Protein AF-0000000086346392 (afdb_homodimer)

Structure (mmCIF, N/CA/C/O backbone):
data_AF-0000000086346392-model_v1
#
loop_
_entity.id
_entity.type
_entity.pdbx_description
1 polymer 'Trimethyllysine dioxygenase, mitochondrial'
#
loop_
_atom_site.group_PDB
_atom_site.id
_atom_site.type_symbol
_atom_site.label_atom_id
_atom_site.label_alt_id
_atom_site.label_comp_id
_atom_site.label_asym_id
_atom_site.label_entity_id
_atom_site.label_seq_id
_atom_site.pdbx_PDB_ins_code
_atom_site.Cartn_x
_atom_site.Cartn_y
_atom_site.Cartn_z
_atom_site.occupancy
_atom_site.B_iso_or_equiv
_atom_site.auth_seq_id
_atom_site.auth_comp_id
_atom_site.auth_asym_id
_atom_site.auth_atom_id
_atom_site.pdbx_PDB_model_num
ATOM 1 N N . MET A 1 1 ? 14.047 26.781 54.469 1 20.12 1 MET A N 1
ATOM 2 C CA . MET A 1 1 ? 15.5 26.719 54.5 1 20.12 1 MET A CA 1
ATOM 3 C C . MET A 1 1 ? 16.047 26 53.281 1 20.12 1 MET A C 1
ATOM 5 O O . MET A 1 1 ? 17.25 25.734 53.188 1 20.12 1 MET A O 1
ATOM 9 N N . TRP A 1 2 ? 15.172 25.344 52.5 1 20.73 2 TRP A N 1
ATOM 10 C CA . TRP A 1 2 ? 15.172 24.297 51.469 1 20.73 2 TRP A CA 1
ATOM 11 C C . TRP A 1 2 ? 15.758 24.812 50.156 1 20.73 2 TRP A C 1
ATOM 13 O O . TRP A 1 2 ? 15.609 24.188 49.125 1 20.73 2 TRP A O 1
ATOM 23 N N . TYR A 1 3 ? 16.203 26.125 50.031 1 21.73 3 TYR A N 1
ATOM 24 C CA . TYR A 1 3 ? 16.578 27.062 49 1 21.73 3 TYR A CA 1
ATOM 25 C C . TYR A 1 3 ? 17.859 26.641 48.312 1 21.73 3 TYR A C 1
ATOM 27 O O . TYR A 1 3 ? 18.156 27.078 47.188 1 21.73 3 TYR A O 1
ATOM 35 N N . HIS A 1 4 ? 18.906 26.047 49 1 20.58 4 HIS A N 1
ATOM 36 C CA . HIS A 1 4 ? 20.344 26.266 48.844 1 20.58 4 HIS A CA 1
ATOM 37 C C . HIS A 1 4 ? 20.859 25.484 47.625 1 20.58 4 HIS A C 1
ATOM 39 O O . HIS A 1 4 ? 21.719 25.969 46.906 1 20.58 4 HIS A O 1
ATOM 45 N N . ARG A 1 5 ? 20.703 24.078 47.562 1 23.2 5 ARG A N 1
ATOM 46 C CA . ARG A 1 5 ? 21.828 23.25 47.156 1 23.2 5 ARG A CA 1
ATOM 47 C C . ARG A 1 5 ? 21.984 23.219 45.656 1 23.2 5 ARG A C 1
ATOM 49 O O . ARG A 1 5 ? 21.906 22.141 45.031 1 23.2 5 ARG A O 1
ATOM 56 N N . LEU A 1 6 ? 21.281 24.031 44.812 1 23.27 6 LEU A N 1
ATOM 57 C CA . LEU A 1 6 ? 21.094 23.906 43.375 1 23.27 6 LEU A CA 1
ATOM 58 C C . LEU A 1 6 ? 22.391 24.141 42.625 1 23.27 6 LEU A C 1
ATOM 60 O O . LEU A 1 6 ? 22.406 24.203 41.375 1 23.27 6 LEU A O 1
ATOM 64 N N . SER A 1 7 ? 23.5 24.578 43.312 1 24.45 7 SER A N 1
ATOM 65 C CA . SER A 1 7 ? 24.625 25.281 42.688 1 24.45 7 SER A CA 1
ATOM 66 C C . SER A 1 7 ? 25.438 24.344 41.812 1 24.45 7 SER A C 1
ATOM 68 O O . SER A 1 7 ? 25.906 24.75 40.75 1 24.45 7 SER A O 1
ATOM 70 N N . ASN A 1 8 ? 25.875 23.172 42.344 1 23.58 8 ASN A N 1
ATOM 71 C CA . ASN A 1 8 ? 27.203 22.641 42.031 1 23.58 8 ASN A CA 1
ATOM 72 C C . ASN A 1 8 ? 27.234 21.969 40.656 1 23.58 8 ASN A C 1
ATOM 74 O O . ASN A 1 8 ? 28.266 21.391 40.281 1 23.58 8 ASN A O 1
ATOM 78 N N . LEU A 1 9 ? 26.094 21.453 40.125 1 23.62 9 LEU A N 1
ATOM 79 C CA . LEU A 1 9 ? 26.25 20.344 39.188 1 23.62 9 LEU A CA 1
ATOM 80 C C . LEU A 1 9 ? 26.781 20.828 37.844 1 23.62 9 LEU A C 1
ATOM 82 O O . LEU A 1 9 ? 26.781 20.094 36.875 1 23.62 9 LEU A O 1
ATOM 86 N N . GLN A 1 10 ? 27.172 22.172 37.719 1 23.84 10 GLN A N 1
ATOM 87 C CA . GLN A 1 10 ? 27.516 22.797 36.438 1 23.84 10 GLN A CA 1
ATOM 88 C C . GLN A 1 10 ? 28.781 22.172 35.844 1 23.84 10 GLN A C 1
ATOM 90 O O . GLN A 1 10 ? 29.016 22.281 34.656 1 23.84 10 GLN A O 1
ATOM 95 N N . SER A 1 11 ? 29.734 21.797 36.719 1 23.11 11 SER A N 1
ATOM 96 C CA . SER A 1 11 ? 31.141 21.844 36.312 1 23.11 11 SER A CA 1
ATOM 97 C C . SER A 1 11 ? 31.453 20.797 35.25 1 23.11 11 SER A C 1
ATOM 99 O O . SER A 1 11 ? 32.188 21.078 34.281 1 23.11 11 SER A O 1
ATOM 101 N N . ARG A 1 12 ? 31.25 19.516 35.562 1 24.67 12 ARG A N 1
ATOM 102 C CA . ARG A 1 12 ? 32.188 18.531 35.031 1 24.67 12 ARG A CA 1
ATOM 103 C C . ARG A 1 12 ? 31.953 18.297 33.531 1 24.67 12 ARG A C 1
ATOM 105 O O . ARG A 1 12 ? 32.531 17.391 32.938 1 24.67 12 ARG A O 1
ATOM 112 N N . LEU A 1 13 ? 30.906 18.828 32.906 1 22.69 13 LEU A N 1
ATOM 113 C CA . LEU A 1 13 ? 30.578 18.359 31.578 1 22.69 13 LEU A CA 1
ATOM 114 C C . LEU A 1 13 ? 31.625 18.781 30.578 1 22.69 13 LEU A C 1
ATOM 116 O O . LEU A 1 13 ? 31.484 18.531 29.375 1 22.69 13 LEU A O 1
ATOM 120 N N . GLN A 1 14 ? 32.562 19.703 31.047 1 22.19 14 GLN A N 1
ATOM 121 C CA . GLN A 1 14 ? 33.375 20.344 30.016 1 22.19 14 GLN A CA 1
ATOM 122 C C . GLN A 1 14 ? 34.281 19.328 29.328 1 22.19 14 GLN A C 1
ATOM 124 O O . GLN A 1 14 ? 34.688 19.531 28.188 1 22.19 14 GLN A O 1
ATOM 129 N N . ASN A 1 15 ? 34.938 18.5 30.188 1 21.91 15 ASN A N 1
ATOM 130 C CA . ASN A 1 15 ? 36.312 18.094 29.828 1 21.91 15 ASN A CA 1
ATOM 131 C C . ASN A 1 15 ? 36.312 17.188 28.609 1 21.91 15 ASN A C 1
ATOM 133 O O . ASN A 1 15 ? 37.375 16.859 28.078 1 21.91 15 ASN A O 1
ATOM 137 N N . LEU A 1 16 ? 35.312 16.297 28.531 1 23.05 16 LEU A N 1
ATOM 138 C CA . LEU A 1 16 ? 35.719 15.086 27.828 1 23.05 16 LEU A CA 1
ATOM 139 C C . LEU A 1 16 ? 35.906 15.344 26.328 1 23.05 16 LEU A C 1
ATOM 141 O O . LEU A 1 16 ? 35.969 14.406 25.547 1 23.05 16 LEU A O 1
ATOM 145 N N . VAL A 1 17 ? 35.875 16.656 25.922 1 23.98 17 VAL A N 1
ATOM 146 C CA . VAL A 1 17 ? 35.844 16.891 24.484 1 23.98 17 VAL A CA 1
ATOM 147 C C . VAL A 1 17 ? 37.188 16.562 23.859 1 23.98 17 VAL A C 1
ATOM 149 O O . VAL A 1 17 ? 37.344 16.594 22.625 1 23.98 17 VAL A O 1
ATOM 152 N N . LYS A 1 18 ? 38.344 16.547 24.656 1 22.8 18 LYS A N 1
ATOM 153 C CA . LYS A 1 18 ? 39.531 16.891 23.906 1 22.8 18 LYS A CA 1
ATOM 154 C C . LYS A 1 18 ? 39.969 15.758 22.984 1 22.8 18 LYS A C 1
ATOM 156 O O . LYS A 1 18 ? 40.844 15.93 22.125 1 22.8 18 LYS A O 1
ATOM 161 N N . GLY A 1 19 ? 39.844 14.5 23.484 1 23.64 19 GLY A N 1
ATOM 162 C CA . GLY A 1 19 ? 40.906 13.672 22.922 1 23.64 19 GLY A CA 1
ATOM 163 C C . GLY A 1 19 ? 40.75 13.422 21.438 1 23.64 19 GLY A C 1
ATOM 164 O O . GLY A 1 19 ? 39.625 13.258 20.938 1 23.64 19 GLY A O 1
ATOM 165 N N . GLY A 1 20 ? 41.625 13.977 20.609 1 22.89 20 GLY A N 1
ATOM 166 C CA . GLY A 1 20 ? 41.844 14.047 19.188 1 22.89 20 GLY A CA 1
ATOM 167 C C . GLY A 1 20 ? 41.906 12.688 18.516 1 22.89 20 GLY A C 1
ATOM 168 O O . GLY A 1 20 ? 42.875 11.938 18.703 1 22.89 20 GLY A O 1
ATOM 169 N N . VAL A 1 21 ? 40.906 11.805 18.781 1 22.77 21 VAL A N 1
ATOM 170 C CA . VAL A 1 21 ? 41.156 10.477 18.25 1 22.77 21 VAL A CA 1
ATOM 171 C C . VAL A 1 21 ? 41.469 10.562 16.766 1 22.77 21 VAL A C 1
ATOM 173 O O . VAL A 1 21 ? 40.75 11.203 15.992 1 22.77 21 VAL A O 1
ATOM 176 N N . LYS A 1 22 ? 42.812 10.422 16.469 1 23.98 22 LYS A N 1
ATOM 177 C CA . LYS A 1 22 ? 43.406 10.258 15.148 1 23.98 22 LYS A CA 1
ATOM 178 C C . LYS A 1 22 ? 42.594 9.32 14.281 1 23.98 22 LYS A C 1
ATOM 180 O O . LYS A 1 22 ? 42.406 8.148 14.633 1 23.98 22 LYS A O 1
ATOM 185 N N . CYS A 1 23 ? 41.406 9.781 13.758 1 22.2 23 CYS A N 1
ATOM 186 C CA . CYS A 1 23 ? 40.594 8.992 12.82 1 22.2 23 CYS A CA 1
ATOM 187 C C . CYS A 1 23 ? 41.469 8.414 11.719 1 22.2 23 CYS A C 1
ATOM 189 O O . CYS A 1 23 ? 42.031 9.156 10.914 1 22.2 23 CYS A O 1
ATOM 191 N N . GLN A 1 24 ? 42.438 7.508 12.148 1 22.73 24 GLN A N 1
ATOM 192 C CA . GLN A 1 24 ? 43.156 6.852 11.07 1 22.73 24 GLN A CA 1
ATOM 193 C C . GLN A 1 24 ? 42.25 6.559 9.883 1 22.73 24 GLN A C 1
ATOM 195 O O . GLN A 1 24 ? 41.125 6.055 10.062 1 22.73 24 GLN A O 1
ATOM 200 N N . VAL A 1 25 ? 42.406 7.344 8.898 1 23.69 25 VAL A N 1
ATOM 201 C CA . VAL A 1 25 ? 41.812 7.289 7.566 1 23.69 25 VAL A CA 1
ATOM 202 C C . VAL A 1 25 ? 41.875 5.859 7.031 1 23.69 25 VAL A C 1
ATOM 204 O O . VAL A 1 25 ? 42.969 5.316 6.816 1 23.69 25 VAL A O 1
ATOM 207 N N . LEU A 1 26 ? 41.094 4.93 7.668 1 23.97 26 LEU A N 1
ATOM 208 C CA . LEU A 1 26 ? 41.125 3.584 7.105 1 23.97 26 LEU A CA 1
ATOM 209 C C . LEU A 1 26 ? 41.094 3.633 5.582 1 23.97 26 LEU A C 1
ATOM 211 O O . LEU A 1 26 ? 40.344 4.426 5 1 23.97 26 LEU A O 1
ATOM 215 N N . GLN A 1 27 ? 42.281 3.408 5.023 1 25.14 27 GLN A N 1
ATOM 216 C CA . GLN A 1 27 ? 42.562 3.258 3.602 1 25.14 27 GLN A CA 1
ATOM 217 C C . GLN A 1 27 ? 41.406 2.57 2.871 1 25.14 27 GLN A C 1
ATOM 219 O O . GLN A 1 27 ? 40.906 1.536 3.32 1 25.14 27 GLN A O 1
ATOM 224 N N . GLN A 1 28 ? 40.625 3.408 2.311 1 25.64 28 GLN A N 1
ATOM 225 C CA . GLN A 1 28 ? 39.469 2.994 1.52 1 25.64 28 GLN A CA 1
ATOM 226 C C . GLN A 1 28 ? 39.844 1.92 0.505 1 25.64 28 GLN A C 1
ATOM 228 O O . GLN A 1 28 ? 40.719 2.145 -0.345 1 25.64 28 GLN A O 1
ATOM 233 N N . PRO A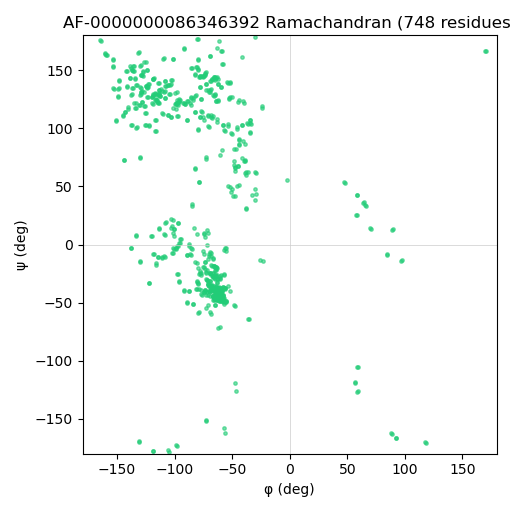 1 29 ? 39.906 0.648 0.929 1 27.56 29 PRO A N 1
ATOM 234 C CA . PRO A 1 29 ? 40.312 -0.323 -0.088 1 27.56 29 PRO A CA 1
ATOM 235 C C . PRO A 1 29 ? 39.625 -0.114 -1.424 1 27.56 29 PRO A C 1
ATOM 237 O O . PRO A 1 29 ? 38.531 0.47 -1.466 1 27.56 29 PRO A O 1
ATOM 240 N N . ASN A 1 30 ? 40.375 0.045 -2.467 1 27.58 30 ASN A N 1
ATOM 241 C CA . ASN A 1 30 ? 40 0.173 -3.875 1 27.58 30 ASN A CA 1
ATOM 242 C C . ASN A 1 30 ? 38.875 -0.786 -4.254 1 27.58 30 ASN A C 1
ATOM 244 O O . ASN A 1 30 ? 39 -2 -4.102 1 27.58 30 ASN A O 1
ATOM 248 N N . PHE A 1 31 ? 37.719 -0.287 -4.078 1 25.08 31 PHE A N 1
ATOM 249 C CA . PHE A 1 31 ? 36.469 -0.987 -4.277 1 25.08 31 PHE A CA 1
ATOM 250 C C . PHE A 1 31 ? 36.375 -1.552 -5.691 1 25.08 31 PHE A C 1
ATOM 252 O O . PHE A 1 31 ? 35.312 -1.982 -6.129 1 25.08 31 PHE A O 1
ATOM 259 N N . LYS A 1 32 ? 37.5 -1.226 -6.551 1 29.73 32 LYS A N 1
ATOM 260 C CA . LYS A 1 32 ? 37.281 -1.738 -7.898 1 29.73 32 LYS A CA 1
ATOM 261 C C . LYS A 1 32 ? 36.812 -3.193 -7.863 1 29.73 32 LYS A C 1
ATOM 263 O O . LYS A 1 32 ? 36.031 -3.629 -8.719 1 29.73 32 LYS A O 1
ATOM 268 N N . ASN A 1 33 ? 37.719 -3.85 -7.121 1 28.33 33 ASN A N 1
ATOM 269 C CA . ASN A 1 33 ? 37.625 -5.289 -7.352 1 28.33 33 ASN A CA 1
ATOM 270 C C . ASN A 1 33 ? 36.344 -5.867 -6.789 1 28.33 33 ASN A C 1
ATOM 272 O O . ASN A 1 33 ? 36.219 -7.074 -6.562 1 28.33 33 ASN A O 1
ATOM 276 N N . LEU A 1 34 ? 35.688 -4.914 -6.094 1 24.75 34 LEU A N 1
ATOM 277 C CA . LEU A 1 34 ? 34.844 -5.777 -5.293 1 24.75 34 LEU A CA 1
ATOM 278 C C . LEU A 1 34 ? 33.906 -6.586 -6.184 1 24.75 34 LEU A C 1
ATOM 280 O O . LEU A 1 34 ? 33.719 -7.789 -5.973 1 24.75 34 LEU A O 1
ATOM 284 N N . PHE A 1 35 ? 32.906 -5.781 -6.727 1 25.14 35 PHE A N 1
ATOM 285 C CA . PHE A 1 35 ? 31.828 -6.688 -7.055 1 25.14 35 PHE A CA 1
ATOM 286 C C . PHE A 1 35 ? 32.031 -7.309 -8.43 1 25.14 35 PHE A C 1
ATOM 288 O O . PHE A 1 35 ? 31.625 -6.738 -9.445 1 25.14 35 PHE A O 1
ATOM 295 N N . PRO A 1 36 ? 33.281 -7.574 -8.797 1 29.34 36 PRO A N 1
ATOM 296 C CA . PRO A 1 36 ? 33.062 -8.258 -10.078 1 29.34 36 PRO A CA 1
ATOM 297 C C . PRO A 1 36 ? 31.984 -9.352 -9.984 1 29.34 36 PRO A C 1
ATOM 299 O O . PRO A 1 36 ? 32.156 -10.312 -9.234 1 29.34 36 PRO A O 1
ATOM 302 N N . ILE A 1 37 ? 30.812 -9 -9.766 1 28.94 37 ILE A N 1
ATOM 303 C CA . ILE A 1 37 ? 29.984 -10.188 -9.945 1 28.94 37 ILE A CA 1
ATOM 304 C C . ILE A 1 37 ? 30.297 -10.836 -11.289 1 28.94 37 ILE A C 1
ATOM 306 O O . ILE A 1 37 ? 29.906 -10.305 -12.344 1 28.94 37 ILE A O 1
ATOM 310 N N . GLU A 1 38 ? 31.578 -10.969 -11.609 1 29.05 38 GLU A N 1
ATOM 311 C CA . GLU A 1 38 ? 31.672 -11.977 -12.664 1 29.05 38 GLU A CA 1
ATOM 312 C C . GLU A 1 38 ? 30.688 -13.125 -12.414 1 29.05 38 GLU A C 1
ATOM 314 O O . GLU A 1 38 ? 30.812 -13.836 -11.414 1 29.05 38 GLU A O 1
ATOM 319 N N . ILE A 1 39 ? 29.516 -12.781 -12.625 1 28.3 39 ILE A N 1
ATOM 320 C CA . ILE A 1 39 ? 28.734 -13.992 -12.82 1 28.3 39 ILE A CA 1
ATOM 321 C C . ILE A 1 39 ? 29.469 -14.938 -13.758 1 28.3 39 ILE A C 1
ATOM 323 O O . ILE A 1 39 ? 29.562 -14.68 -14.961 1 28.3 39 ILE A O 1
ATOM 327 N N . HIS A 1 40 ? 30.734 -15.172 -13.445 1 28.61 40 HIS A N 1
ATOM 328 C CA . HIS A 1 40 ? 31.234 -16.328 -14.188 1 28.61 40 HIS A CA 1
ATOM 329 C C . HIS A 1 40 ? 30.219 -17.469 -14.195 1 28.61 40 HIS A C 1
ATOM 331 O O . HIS A 1 40 ? 29.828 -17.953 -13.141 1 28.61 40 HIS A O 1
ATOM 337 N N . TRP A 1 41 ? 29.375 -17.359 -15.156 1 29.73 41 TRP A N 1
ATOM 338 C CA . TRP A 1 41 ? 28.781 -18.656 -15.508 1 29.73 41 TRP A CA 1
ATOM 339 C C . TRP A 1 41 ? 29.875 -19.703 -15.688 1 29.73 41 TRP A C 1
ATOM 341 O O . TRP A 1 41 ? 30.578 -19.719 -16.703 1 29.73 41 TRP A O 1
ATOM 351 N N . HIS A 1 42 ? 30.891 -19.719 -14.805 1 31.02 42 HIS A N 1
ATOM 352 C CA . HIS A 1 42 ? 31.656 -20.938 -15.023 1 31.02 42 HIS A CA 1
ATOM 353 C C . HIS A 1 42 ? 30.75 -22.141 -15.219 1 31.02 42 HIS A C 1
ATOM 355 O O . HIS A 1 42 ? 29.891 -22.406 -14.375 1 31.02 42 HIS A O 1
ATOM 361 N N . HIS A 1 43 ? 30.422 -22.359 -16.438 1 31.5 43 HIS A N 1
ATOM 362 C CA . HIS A 1 43 ? 30.109 -23.75 -16.766 1 31.5 43 HIS A CA 1
ATOM 363 C C . HIS A 1 43 ? 31.031 -24.719 -16.031 1 31.5 43 HIS A C 1
ATOM 365 O O . HIS A 1 43 ? 32.094 -25.062 -16.531 1 31.5 43 HIS A O 1
ATOM 371 N N . THR A 1 44 ? 31.531 -24.375 -14.797 1 35.31 44 THR A N 1
ATOM 372 C CA . THR A 1 44 ? 32.25 -25.516 -14.242 1 35.31 44 THR A CA 1
ATOM 373 C C . THR A 1 44 ? 31.547 -26.828 -14.523 1 35.31 44 THR A C 1
ATOM 375 O O . THR A 1 44 ? 30.312 -26.875 -14.516 1 35.31 44 THR A O 1
ATOM 378 N N . ALA A 1 45 ? 32.25 -27.719 -15.188 1 38.03 45 ALA A N 1
ATOM 379 C CA . ALA A 1 45 ? 31.922 -29.141 -15.234 1 38.03 45 ALA A CA 1
ATOM 380 C C . ALA A 1 45 ? 31.094 -29.547 -14.023 1 38.03 45 ALA A C 1
ATOM 382 O O . ALA A 1 45 ? 31.328 -29.078 -12.906 1 38.03 45 ALA A O 1
ATOM 383 N N . SER A 1 46 ? 29.891 -30 -14.211 1 41.59 46 SER A N 1
ATOM 384 C CA . SER A 1 46 ? 28.922 -30.609 -13.305 1 41.59 46 SER A CA 1
ATOM 385 C C . SER A 1 46 ? 29.625 -31.375 -12.188 1 41.59 46 SER A C 1
ATOM 387 O O . SER A 1 46 ? 30.156 -32.469 -12.406 1 41.59 46 SER A O 1
ATOM 389 N N . LYS A 1 47 ? 30.594 -30.766 -11.578 1 43.66 47 LYS A N 1
ATOM 390 C CA . LYS A 1 47 ? 30.953 -31.516 -10.375 1 43.66 47 LYS A CA 1
ATOM 391 C C . LYS A 1 47 ? 29.719 -32.156 -9.75 1 43.66 47 LYS A C 1
ATOM 393 O O . LYS A 1 47 ? 28.656 -31.547 -9.688 1 43.66 47 LYS A O 1
ATOM 398 N N . SER A 1 48 ? 29.578 -33.344 -9.898 1 50.28 48 SER A N 1
ATOM 399 C CA . SER A 1 48 ? 28.578 -34.188 -9.242 1 50.28 48 SER A CA 1
ATOM 400 C C . SER A 1 48 ? 28.203 -33.625 -7.875 1 50.28 48 SER A C 1
ATOM 402 O O . SER A 1 48 ? 29.016 -33.656 -6.945 1 50.28 48 SER A O 1
ATOM 404 N N . LEU A 1 49 ? 27.641 -32.375 -7.906 1 61.72 49 LEU A N 1
ATOM 405 C CA . LEU A 1 49 ? 27.172 -31.953 -6.586 1 61.72 49 LEU A CA 1
ATOM 406 C C . LEU A 1 49 ? 26.641 -33.156 -5.793 1 61.72 49 LEU A C 1
ATOM 408 O O . LEU A 1 49 ? 25.859 -33.938 -6.309 1 61.72 49 LEU A O 1
ATOM 412 N N . ASN A 1 50 ? 27.375 -33.594 -4.805 1 79.56 50 ASN A N 1
ATOM 413 C CA . ASN A 1 50 ? 26.969 -34.656 -3.869 1 79.56 50 ASN A CA 1
ATOM 414 C C . ASN A 1 50 ? 25.547 -34.438 -3.377 1 79.56 50 ASN A C 1
ATOM 416 O O . ASN A 1 50 ? 25.188 -33.312 -2.973 1 79.56 50 ASN A O 1
ATOM 420 N N . CYS A 1 51 ? 24.656 -35.156 -3.98 1 88.81 51 CYS A N 1
ATOM 421 C CA . CYS A 1 51 ? 23.25 -35.156 -3.582 1 88.81 51 CYS A CA 1
ATOM 422 C C . CYS A 1 51 ? 22.906 -36.344 -2.699 1 88.81 51 CYS A C 1
ATOM 424 O O . CYS A 1 51 ? 23.266 -37.469 -3.023 1 88.81 51 CYS A O 1
ATOM 426 N N . ALA A 1 52 ? 22.516 -36.031 -1.476 1 93.5 52 ALA A N 1
ATOM 427 C CA . ALA A 1 52 ? 22 -37.031 -0.576 1 93.5 52 ALA A CA 1
ATOM 428 C C . ALA A 1 52 ? 20.594 -36.688 -0.088 1 93.5 52 ALA A C 1
ATOM 430 O O . ALA A 1 52 ? 20.266 -35.5 0.044 1 93.5 52 ALA A O 1
ATOM 431 N N . TRP A 1 53 ? 19.75 -37.688 -0.042 1 95.25 53 TRP A N 1
ATOM 432 C CA . TRP A 1 53 ? 18.406 -37.406 0.448 1 95.25 53 TRP A CA 1
ATOM 433 C C . TRP A 1 53 ? 17.906 -38.5 1.377 1 95.25 53 TRP A C 1
ATOM 435 O O . TRP A 1 53 ? 18.438 -39.625 1.363 1 95.25 53 TRP A O 1
ATOM 445 N N . GLN A 1 54 ? 17.016 -38.125 2.299 1 95.31 54 GLN A N 1
ATOM 446 C CA . GLN A 1 54 ? 16.422 -39.062 3.258 1 95.31 54 GLN A CA 1
ATOM 447 C C . GLN A 1 54 ? 14.922 -38.812 3.404 1 95.31 54 GLN A C 1
ATOM 449 O O . GLN A 1 54 ? 14.492 -37.656 3.459 1 95.31 54 GLN A O 1
ATOM 454 N N . GLN A 1 55 ? 14.188 -39.906 3.264 1 95.62 55 GLN A N 1
ATOM 455 C CA . GLN A 1 55 ? 12.758 -39.844 3.572 1 95.62 55 GLN A CA 1
ATOM 456 C C . GLN A 1 55 ? 12.508 -40 5.066 1 95.62 55 GLN A C 1
ATOM 458 O O . GLN A 1 55 ? 12.789 -41.062 5.633 1 95.62 55 GLN A O 1
ATOM 463 N N . LEU A 1 56 ? 12.047 -39.031 5.645 1 93.56 56 LEU A N 1
ATOM 464 C CA . LEU A 1 56 ? 11.727 -39.094 7.066 1 93.56 56 LEU A CA 1
ATOM 465 C C . LEU A 1 56 ? 10.219 -39.188 7.277 1 93.56 56 LEU A C 1
ATOM 467 O O . LEU A 1 56 ? 9.453 -39.25 6.312 1 93.56 56 LEU A O 1
ATOM 471 N N . GLU A 1 57 ? 9.805 -39.219 8.5 1 90 57 GLU A N 1
ATOM 472 C CA . GLU A 1 57 ? 8.398 -39.469 8.82 1 90 57 GLU A CA 1
ATOM 473 C C . GLU A 1 57 ? 7.523 -38.281 8.375 1 90 57 GLU A C 1
ATOM 475 O O . GLU A 1 57 ? 6.465 -38.5 7.77 1 90 57 GLU A O 1
ATOM 480 N N . ASP A 1 58 ? 8.023 -37.125 8.578 1 86.38 58 ASP A N 1
ATOM 481 C CA . ASP A 1 58 ? 7.129 -35.969 8.375 1 86.38 58 ASP A CA 1
ATOM 482 C C . ASP A 1 58 ? 7.637 -35.062 7.262 1 86.38 58 ASP A C 1
ATOM 484 O O . ASP A 1 58 ? 6.949 -34.125 6.859 1 86.38 58 ASP A O 1
ATOM 488 N N . HIS A 1 59 ? 8.867 -35.375 6.793 1 92.12 59 HIS A N 1
ATOM 489 C CA . HIS A 1 59 ? 9.406 -34.5 5.77 1 92.12 59 HIS A CA 1
ATOM 490 C C . HIS A 1 59 ? 10.508 -35.188 4.969 1 92.12 59 HIS A C 1
ATOM 492 O O . HIS A 1 59 ? 10.93 -36.281 5.316 1 92.12 59 HIS A O 1
ATOM 498 N N . PHE A 1 60 ? 10.781 -34.594 3.814 1 94.69 60 PHE A N 1
ATOM 499 C CA . PHE A 1 60 ? 11.867 -35 2.932 1 94.69 60 PHE A CA 1
ATOM 500 C C . PHE A 1 60 ? 13.102 -34.156 3.135 1 94.69 60 PHE A C 1
ATOM 502 O O . PHE A 1 60 ? 13.008 -32.906 3.135 1 94.69 60 PHE A O 1
ATOM 509 N N . GLU A 1 61 ? 14.219 -34.781 3.447 1 95.06 61 GLU A N 1
ATOM 510 C CA . GLU A 1 61 ? 15.461 -34.031 3.607 1 95.06 61 GLU A CA 1
ATOM 511 C C . GLU A 1 61 ? 16.375 -34.219 2.4 1 95.06 61 GLU A C 1
ATOM 513 O O . GLU A 1 61 ? 16.609 -35.344 1.961 1 95.06 61 GLU A O 1
ATOM 518 N N . LEU A 1 62 ? 16.859 -33.156 1.842 1 94.81 62 LEU A N 1
ATOM 519 C CA . LEU A 1 62 ? 17.719 -33.156 0.666 1 94.81 62 LEU A CA 1
ATOM 520 C C . LEU A 1 62 ? 19 -32.375 0.933 1 94.81 62 LEU A C 1
ATOM 522 O O . LEU A 1 62 ? 18.953 -31.219 1.379 1 94.81 62 LEU A O 1
ATOM 526 N N . GLN A 1 63 ? 20.016 -33 0.835 1 93.31 63 GLN A N 1
ATOM 527 C CA . GLN A 1 63 ? 21.312 -32.312 0.826 1 93.31 63 GLN A CA 1
ATOM 528 C C . GLN A 1 63 ? 21.828 -32.156 -0.598 1 93.31 63 GLN A C 1
ATOM 530 O O . GLN A 1 63 ? 21.953 -33.125 -1.344 1 93.31 63 GLN A O 1
ATOM 535 N N . TYR A 1 64 ? 22.031 -31.078 -0.976 1 89.81 64 TYR A N 1
ATOM 536 C CA . TYR A 1 64 ? 22.578 -30.75 -2.287 1 89.81 64 TYR A CA 1
ATOM 537 C C . TYR A 1 64 ? 23.672 -29.703 -2.164 1 89.81 64 TYR A C 1
ATOM 539 O O . TYR A 1 64 ? 23.438 -28.578 -1.724 1 89.81 64 TYR A O 1
ATOM 547 N N . GLY A 1 65 ? 24.797 -30.094 -2.539 1 84 65 GLY A N 1
ATOM 548 C CA . GLY A 1 65 ? 25.938 -29.25 -2.203 1 84 65 GLY A CA 1
ATOM 549 C C . GLY A 1 65 ? 26.109 -29.047 -0.71 1 84 65 GLY A C 1
ATOM 550 O O . GLY A 1 65 ? 26.188 -30.016 0.048 1 84 65 GLY A O 1
ATOM 551 N N . ASN A 1 66 ? 26.172 -27.797 -0.331 1 82.5 66 ASN A N 1
ATOM 552 C CA . ASN A 1 66 ? 26.406 -27.469 1.076 1 82.5 66 ASN A CA 1
ATOM 553 C C . ASN A 1 66 ? 25.094 -27.094 1.772 1 82.5 66 ASN A C 1
ATOM 555 O O . ASN A 1 66 ? 25.109 -26.609 2.906 1 82.5 66 ASN A O 1
ATOM 559 N N . THR A 1 67 ? 24.047 -27.391 1.09 1 85 67 THR A N 1
ATOM 560 C CA . THR A 1 67 ? 22.766 -26.953 1.646 1 85 67 THR A CA 1
ATOM 561 C C . THR A 1 67 ? 21.906 -28.156 2.02 1 85 67 THR A C 1
ATOM 563 O O . THR A 1 67 ? 21.734 -29.078 1.217 1 85 67 THR A O 1
ATOM 566 N N . VAL A 1 68 ? 21.547 -28.188 3.23 1 90 68 VAL A N 1
ATOM 567 C CA . VAL A 1 68 ? 20.578 -29.188 3.678 1 90 68 VAL A CA 1
ATOM 568 C C . VAL A 1 68 ? 19.188 -28.547 3.73 1 90 68 VAL A C 1
ATOM 570 O O . VAL A 1 68 ? 18.984 -27.531 4.391 1 90 68 VAL A O 1
ATOM 573 N N . MET A 1 69 ? 18.344 -29.219 2.939 1 91 69 MET A N 1
ATOM 574 C CA . MET A 1 69 ? 17 -28.656 2.795 1 91 69 MET A CA 1
ATOM 575 C C . MET A 1 69 ? 15.953 -29.625 3.316 1 91 69 MET A C 1
ATOM 577 O O . MET A 1 69 ? 16.109 -30.844 3.189 1 91 69 MET A O 1
ATOM 581 N N . ARG A 1 70 ? 14.977 -29.016 3.914 1 90.75 70 ARG A N 1
ATOM 582 C CA . ARG A 1 70 ? 13.836 -29.781 4.402 1 90.75 70 ARG A CA 1
ATOM 583 C C . ARG A 1 70 ? 12.57 -29.406 3.648 1 90.75 70 ARG A C 1
ATOM 585 O O . ARG A 1 70 ? 12.242 -28.219 3.512 1 90.75 70 ARG A O 1
ATOM 592 N N . PHE A 1 71 ? 11.875 -30.484 3.145 1 91.38 71 PHE A N 1
ATOM 593 C CA . PHE A 1 71 ? 10.633 -30.25 2.416 1 91.38 71 PHE A CA 1
ATOM 594 C C . PHE A 1 71 ? 9.477 -31.016 3.051 1 91.38 71 PHE A C 1
ATOM 596 O O . PHE A 1 71 ? 9.562 -32.25 3.225 1 91.38 71 PHE A O 1
ATOM 603 N N . ASP A 1 72 ? 8.422 -30.266 3.342 1 88.94 72 ASP A N 1
ATOM 604 C CA . ASP A 1 72 ? 7.188 -30.938 3.744 1 88.94 72 ASP A CA 1
ATOM 605 C C . ASP A 1 72 ? 6.586 -31.734 2.58 1 88.94 72 ASP A C 1
ATOM 607 O O . ASP A 1 72 ? 6.574 -31.25 1.443 1 88.94 72 ASP A O 1
ATOM 611 N N . TYR A 1 73 ? 6.039 -32.906 2.947 1 91.75 73 TYR A N 1
ATOM 612 C CA . TYR A 1 73 ? 5.449 -33.719 1.89 1 91.75 73 TYR A CA 1
ATOM 613 C C . TYR A 1 73 ? 4.258 -33 1.257 1 91.75 73 TYR A C 1
ATOM 615 O O . TYR A 1 73 ? 4.055 -33.094 0.043 1 91.75 73 TYR A O 1
ATOM 623 N N . VAL A 1 74 ? 3.486 -32.25 2.078 1 86.69 74 VAL A N 1
ATOM 624 C CA . VAL A 1 74 ? 2.338 -31.516 1.569 1 86.69 74 VAL A CA 1
ATOM 625 C C . VAL A 1 74 ? 2.805 -30.469 0.571 1 86.69 74 VAL A C 1
ATOM 627 O O . VAL A 1 74 ? 2.18 -30.266 -0.474 1 86.69 74 VAL A O 1
ATOM 630 N N . TRP A 1 75 ? 3.91 -29.859 0.894 1 87.62 75 TRP A N 1
ATOM 631 C CA . TRP A 1 75 ? 4.461 -28.844 0.003 1 87.62 75 TRP A CA 1
ATOM 632 C C . TRP A 1 75 ? 4.887 -29.453 -1.327 1 87.62 75 TRP A C 1
ATOM 634 O O . TRP A 1 75 ? 4.598 -28.906 -2.393 1 87.62 75 TRP A O 1
ATOM 644 N N . LEU A 1 76 ? 5.52 -30.578 -1.218 1 92.56 76 LEU A N 1
ATOM 645 C CA . LEU A 1 76 ? 5.992 -31.25 -2.42 1 92.56 76 LEU A CA 1
ATOM 646 C C . LEU A 1 76 ? 4.82 -31.656 -3.309 1 92.56 76 LEU A C 1
ATOM 648 O O . LEU A 1 76 ? 4.895 -31.547 -4.535 1 92.56 76 LEU A O 1
ATOM 652 N N . ARG A 1 77 ? 3.773 -32.094 -2.66 1 92 77 ARG A N 1
ATOM 653 C CA . ARG A 1 77 ? 2.6 -32.469 -3.43 1 92 77 ARG A CA 1
ATOM 654 C C . ARG A 1 77 ? 1.892 -31.266 -4.02 1 92 77 ARG A C 1
ATOM 656 O O . ARG A 1 77 ? 1.51 -31.281 -5.191 1 92 77 ARG A O 1
ATOM 663 N N . ASP A 1 78 ? 1.764 -30.297 -3.26 1 86.56 78 ASP A N 1
ATOM 664 C CA . ASP A 1 78 ? 1.018 -29.094 -3.631 1 86.56 78 ASP A CA 1
ATOM 665 C C . ASP A 1 78 ? 1.722 -28.344 -4.754 1 86.56 78 ASP A C 1
ATOM 667 O O . ASP A 1 78 ? 1.071 -27.672 -5.57 1 86.56 78 ASP A O 1
ATOM 671 N N . HIS A 1 79 ? 3.047 -28.469 -4.848 1 89.19 79 HIS A N 1
ATOM 672 C CA . HIS A 1 79 ? 3.805 -27.688 -5.82 1 89.19 79 HIS A CA 1
ATOM 673 C C . HIS A 1 79 ? 4.191 -28.547 -7.027 1 89.19 79 HIS A C 1
ATOM 675 O O . HIS A 1 79 ? 5.094 -28.172 -7.785 1 89.19 79 HIS A O 1
ATOM 681 N N . CYS A 1 80 ? 3.498 -29.672 -7.105 1 93.19 80 CYS A N 1
ATOM 682 C CA . CYS A 1 80 ? 3.721 -30.516 -8.273 1 93.19 80 CYS A CA 1
ATOM 683 C C . CYS A 1 80 ? 3.525 -29.734 -9.562 1 93.19 80 CYS A C 1
ATOM 685 O O . CYS A 1 80 ? 2.576 -28.969 -9.688 1 93.19 80 CYS A O 1
ATOM 687 N N . ARG A 1 81 ? 4.359 -29.969 -10.523 1 91.75 81 ARG A N 1
ATOM 688 C CA . ARG A 1 81 ? 4.316 -29.219 -11.781 1 91.75 81 ARG A CA 1
ATOM 689 C C . ARG A 1 81 ? 3.92 -30.125 -12.945 1 91.75 81 ARG A C 1
ATOM 691 O O . ARG A 1 81 ? 4.176 -29.797 -14.102 1 91.75 81 ARG A O 1
ATOM 698 N N . SER A 1 82 ? 3.424 -31.297 -12.602 1 93.88 82 SER A N 1
ATOM 699 C CA . SER A 1 82 ? 2.902 -32.156 -13.664 1 93.88 82 SER A CA 1
ATOM 700 C C . SER A 1 82 ? 1.771 -31.453 -14.422 1 93.88 82 SER A C 1
ATOM 702 O O . SER A 1 82 ? 1.226 -30.453 -13.953 1 93.88 82 SER A O 1
ATOM 704 N N . ALA A 1 83 ? 1.359 -31.938 -15.57 1 92.19 83 ALA A N 1
ATOM 705 C CA . ALA A 1 83 ? 0.361 -31.328 -16.453 1 92.19 83 ALA A CA 1
ATOM 706 C C . ALA A 1 83 ? -0.995 -31.25 -15.75 1 92.19 83 ALA A C 1
ATOM 708 O O . ALA A 1 83 ? -1.772 -30.328 -16.016 1 92.19 83 ALA A O 1
ATOM 709 N N . SER A 1 84 ? -1.253 -32.156 -14.867 1 91.81 84 SER A N 1
ATOM 710 C CA . SER A 1 84 ? -2.537 -32.156 -14.172 1 91.81 84 SER A CA 1
ATOM 711 C C . SER A 1 84 ? -2.543 -31.188 -13.008 1 91.81 84 SER A C 1
ATOM 713 O O . SER A 1 84 ? -3.607 -30.812 -12.5 1 91.81 84 SER A O 1
ATOM 715 N N . CYS A 1 85 ? -1.339 -30.75 -12.625 1 92.06 85 CYS A N 1
ATOM 716 C CA . CYS A 1 85 ? -1.249 -29.938 -11.414 1 92.06 85 CYS A CA 1
ATOM 717 C C . CYS A 1 85 ? -0.795 -28.516 -11.742 1 92.06 85 CYS A C 1
ATOM 719 O O . CYS A 1 85 ? -0.885 -27.625 -10.898 1 92.06 85 CYS A O 1
ATOM 721 N N . TYR A 1 86 ? -0.386 -28.344 -12.883 1 89.69 86 TYR A N 1
ATOM 722 C CA . TYR A 1 86 ? 0.189 -27.047 -13.266 1 89.69 86 TYR A CA 1
ATOM 723 C C . TYR A 1 86 ? -0.07 -26.75 -14.734 1 89.69 86 TYR A C 1
ATOM 725 O O . TYR A 1 86 ? 0.19 -27.594 -15.602 1 89.69 86 TYR A O 1
ATOM 733 N N . ASN A 1 87 ? -0.638 -25.562 -14.992 1 87.06 87 ASN A N 1
ATOM 734 C CA . ASN A 1 87 ? -0.835 -25.109 -16.359 1 87.06 87 ASN A CA 1
ATOM 735 C C . ASN A 1 87 ? 0.376 -24.344 -16.875 1 87.06 87 ASN A C 1
ATOM 737 O O . ASN A 1 87 ? 0.584 -23.188 -16.5 1 87.06 87 ASN A O 1
ATOM 741 N N . SER A 1 88 ? 1.115 -24.891 -17.719 1 86 88 SER A N 1
ATOM 742 C CA . SER A 1 88 ? 2.355 -24.281 -18.188 1 86 88 SER A CA 1
ATOM 743 C C . SER A 1 88 ? 2.076 -23.141 -19.156 1 86 88 SER A C 1
ATOM 745 O O . SER A 1 88 ? 2.945 -22.297 -19.391 1 86 88 SER A O 1
ATOM 747 N N . LYS A 1 89 ? 0.914 -23.125 -19.703 1 83.81 89 LYS A N 1
ATOM 748 C CA . LYS A 1 89 ? 0.562 -22.031 -20.625 1 83.81 89 LYS A CA 1
ATOM 749 C C . LYS A 1 89 ? 0.297 -20.734 -19.859 1 83.81 89 LYS A C 1
ATOM 751 O O . LYS A 1 89 ? 0.721 -19.672 -20.297 1 83.81 89 LYS A O 1
ATOM 756 N N . THR A 1 90 ? -0.368 -20.859 -18.75 1 84.38 90 THR A N 1
ATOM 757 C CA . THR A 1 90 ? -0.708 -19.672 -17.969 1 84.38 90 THR A CA 1
ATOM 758 C C . THR A 1 90 ? 0.231 -19.531 -16.781 1 84.38 90 THR A C 1
ATOM 760 O O . THR A 1 90 ? 0.206 -18.516 -16.078 1 84.38 90 THR A O 1
ATOM 763 N N . HIS A 1 91 ? 1.057 -20.547 -16.578 1 87.75 91 HIS A N 1
ATOM 764 C CA . HIS A 1 91 ? 1.989 -20.594 -15.461 1 87.75 91 HIS A CA 1
ATOM 765 C C . HIS A 1 91 ? 1.254 -20.5 -14.125 1 87.75 91 HIS A C 1
ATOM 767 O O . HIS A 1 91 ? 1.652 -19.734 -13.242 1 87.75 91 HIS A O 1
ATOM 773 N N . GLN A 1 92 ? 0.188 -21.203 -14.055 1 87.62 92 GLN A N 1
ATOM 774 C CA . GLN A 1 92 ? -0.638 -21.188 -12.852 1 87.62 92 GLN A CA 1
ATOM 775 C C . GLN A 1 92 ? -0.896 -22.609 -12.352 1 87.62 92 GLN A C 1
ATOM 777 O O . GLN A 1 92 ? -1.039 -23.531 -13.156 1 87.62 92 GLN A O 1
ATOM 782 N N . ARG A 1 93 ? -1.033 -22.734 -11.07 1 85.81 93 ARG A N 1
ATOM 783 C CA . ARG A 1 93 ? -1.316 -24.031 -10.453 1 85.81 93 ARG A CA 1
ATOM 784 C C . ARG A 1 93 ? -2.766 -24.438 -10.688 1 85.81 93 ARG A C 1
ATOM 786 O O . ARG A 1 93 ? -3.664 -23.594 -10.68 1 85.81 93 ARG A O 1
ATOM 793 N N . SER A 1 94 ? -2.918 -25.75 -10.852 1 84.25 94 SER A N 1
ATOM 794 C CA . SER A 1 94 ? -4.258 -26.266 -11.094 1 84.25 94 SER A CA 1
ATOM 795 C C . SER A 1 94 ? -4.707 -27.188 -9.969 1 84.25 94 SER A C 1
ATOM 797 O O . SER A 1 94 ? -5.898 -27.453 -9.812 1 84.25 94 SER A O 1
ATOM 799 N N . LEU A 1 95 ? -3.797 -27.625 -9.195 1 83.94 95 LEU A N 1
ATOM 800 C CA . LEU A 1 95 ? -4.121 -28.516 -8.094 1 83.94 95 LEU A CA 1
ATOM 801 C C . LEU A 1 95 ? -4.824 -27.766 -6.973 1 83.94 95 LEU A C 1
ATOM 803 O O . LEU A 1 95 ? -4.41 -26.672 -6.602 1 83.94 95 LEU A O 1
ATOM 807 N N . ASP A 1 96 ? -5.898 -28.359 -6.512 1 78.06 96 ASP A N 1
ATOM 808 C CA . ASP A 1 96 ? -6.59 -27.812 -5.348 1 78.06 96 ASP A CA 1
ATOM 809 C C . ASP A 1 96 ? -5.855 -28.172 -4.059 1 78.06 96 ASP A C 1
ATOM 811 O O . ASP A 1 96 ? -5.918 -29.312 -3.594 1 78.06 96 ASP A O 1
ATOM 815 N N . THR A 1 97 ? -5.285 -27.234 -3.48 1 77.94 97 THR A N 1
ATOM 816 C CA . THR A 1 97 ? -4.5 -27.438 -2.271 1 77.94 97 THR A CA 1
ATOM 817 C C . THR A 1 97 ? -5.348 -28.078 -1.176 1 77.94 97 THR A C 1
ATOM 819 O O . THR A 1 97 ? -4.859 -28.906 -0.406 1 77.94 97 THR A O 1
ATOM 822 N N . ALA A 1 98 ? -6.551 -27.703 -1.123 1 72.12 98 ALA A N 1
ATOM 823 C CA . ALA A 1 98 ? -7.438 -28.203 -0.081 1 72.12 98 ALA A CA 1
ATOM 824 C C . ALA A 1 98 ? -7.676 -29.703 -0.249 1 72.12 98 ALA A C 1
ATOM 826 O O . ALA A 1 98 ? -8.109 -30.375 0.687 1 72.12 98 ALA A O 1
ATOM 827 N N . SER A 1 99 ? -7.406 -30.203 -1.405 1 76.81 99 SER A N 1
ATOM 828 C CA . SER A 1 99 ? -7.645 -31.625 -1.684 1 76.81 99 SER A CA 1
ATOM 829 C C . SER A 1 99 ? -6.449 -32.469 -1.268 1 76.81 99 SER A C 1
ATOM 831 O O . SER A 1 99 ? -6.539 -33.688 -1.228 1 76.81 99 SER A O 1
ATOM 833 N N . VAL A 1 100 ? -5.398 -31.891 -0.912 1 82.62 100 VAL A N 1
ATOM 834 C CA . VAL A 1 100 ? -4.191 -32.625 -0.536 1 82.62 100 VAL A CA 1
ATOM 835 C C . VAL A 1 100 ? -4.301 -33.094 0.913 1 82.62 100 VAL A C 1
ATOM 837 O O . VAL A 1 100 ? -4.602 -32.281 1.809 1 82.62 100 VAL A O 1
ATOM 840 N N . ASP A 1 101 ? -4.07 -34.344 1.067 1 84.19 101 ASP A N 1
ATOM 841 C CA . ASP A 1 101 ? -4.07 -34.938 2.41 1 84.19 101 ASP A CA 1
ATOM 842 C C . ASP A 1 101 ? -2.922 -34.375 3.246 1 84.19 101 ASP A C 1
ATOM 844 O O . ASP A 1 101 ? -1.759 -34.469 2.846 1 84.19 101 ASP A O 1
ATOM 848 N N . LEU A 1 102 ? -3.234 -33.875 4.434 1 82.06 102 LEU A N 1
ATOM 849 C CA . LEU A 1 102 ? -2.246 -33.25 5.297 1 82.06 102 LEU A CA 1
ATOM 850 C C . LEU A 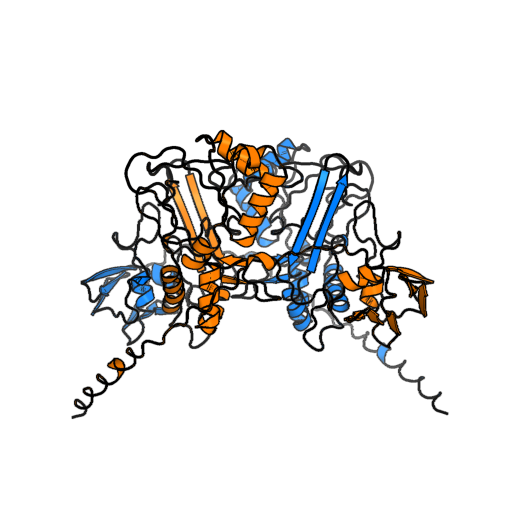1 102 ? -1.217 -34.25 5.789 1 82.06 102 LEU A C 1
ATOM 852 O O . LEU A 1 102 ? -0.125 -33.875 6.219 1 82.06 102 LEU A O 1
ATOM 856 N N . CYS A 1 103 ? -1.587 -35.5 5.816 1 85.81 103 CYS A N 1
ATOM 857 C CA . CYS A 1 103 ? -0.679 -36.531 6.285 1 85.81 103 CYS A CA 1
ATOM 858 C C . CYS A 1 103 ? -0.076 -37.312 5.117 1 85.81 103 CYS A C 1
ATOM 860 O O . CYS A 1 103 ? 0.416 -38.406 5.289 1 85.81 103 CYS A O 1
ATOM 862 N N . ILE A 1 104 ? -0.069 -36.75 3.994 1 91.88 104 ILE A N 1
ATOM 863 C CA . ILE A 1 104 ? 0.387 -37.406 2.785 1 91.88 104 ILE A CA 1
ATOM 864 C C . ILE A 1 104 ? 1.877 -37.719 2.898 1 91.88 104 ILE A C 1
ATOM 866 O O . ILE A 1 104 ? 2.633 -36.969 3.5 1 91.88 104 ILE A O 1
ATOM 870 N N . LYS A 1 105 ? 2.262 -38.875 2.391 1 94.81 105 LYS A N 1
ATOM 871 C CA . LYS A 1 105 ? 3.646 -39.312 2.293 1 94.81 105 LYS A CA 1
ATOM 872 C C . LYS A 1 105 ? 3.889 -40.062 0.984 1 94.81 105 LYS A C 1
ATOM 874 O O . LYS A 1 105 ? 3.062 -40.875 0.564 1 94.81 105 LYS A O 1
ATOM 879 N N . PRO A 1 106 ? 4.973 -39.75 0.343 1 97.25 106 PRO A N 1
ATOM 880 C CA . PRO A 1 106 ? 5.219 -40.531 -0.882 1 97.25 106 PRO A CA 1
ATOM 881 C C . PRO A 1 106 ? 5.449 -42 -0.614 1 97.25 106 PRO A C 1
ATOM 883 O O . PRO A 1 106 ? 6.07 -42.375 0.391 1 97.25 106 PRO A O 1
ATOM 886 N N . LYS A 1 107 ? 4.961 -42.812 -1.503 1 96.38 107 LYS A N 1
ATOM 887 C CA . LYS A 1 107 ? 5.168 -44.25 -1.439 1 96.38 107 LYS A CA 1
ATOM 888 C C . LYS A 1 107 ? 6.574 -44.625 -1.889 1 96.38 107 LYS A C 1
ATOM 890 O O . LYS A 1 107 ? 7.203 -45.531 -1.305 1 96.38 107 LYS A O 1
ATOM 895 N N . ILE A 1 108 ? 7.004 -44.031 -2.932 1 96.81 108 ILE A N 1
ATOM 896 C CA . ILE A 1 108 ? 8.32 -44.312 -3.508 1 96.81 108 ILE A CA 1
ATOM 897 C C . ILE A 1 108 ? 9.008 -43 -3.879 1 96.81 108 ILE A C 1
ATOM 899 O O . ILE A 1 108 ? 8.367 -42.094 -4.41 1 96.81 108 ILE A O 1
ATOM 903 N N . ILE A 1 109 ? 10.266 -42.906 -3.525 1 97.38 109 ILE A N 1
ATOM 904 C CA . ILE A 1 109 ? 11.094 -41.812 -3.979 1 97.38 109 ILE A CA 1
ATOM 905 C C . ILE A 1 109 ? 12.273 -42.344 -4.785 1 97.38 109 ILE A C 1
ATOM 907 O O . ILE A 1 109 ? 12.961 -43.281 -4.355 1 97.38 109 ILE A O 1
ATOM 911 N N . ARG A 1 110 ? 12.438 -41.844 -5.93 1 96.38 110 ARG A N 1
ATOM 912 C CA . ARG A 1 110 ? 13.547 -42.219 -6.793 1 96.38 110 ARG A CA 1
ATOM 913 C C . ARG A 1 110 ? 14.32 -41.031 -7.285 1 96.38 110 ARG A C 1
ATOM 915 O O . ARG A 1 110 ? 13.758 -39.938 -7.426 1 96.38 110 ARG A O 1
ATOM 922 N N . GLN A 1 111 ? 15.562 -41.188 -7.426 1 94.62 111 GLN A N 1
ATOM 923 C CA . GLN A 1 111 ? 16.406 -40.156 -7.984 1 94.62 111 GLN A CA 1
ATOM 924 C C . GLN A 1 111 ? 17.078 -40.625 -9.266 1 94.62 111 GLN A C 1
ATOM 926 O O . GLN A 1 111 ? 17.609 -41.719 -9.328 1 94.62 111 GLN A O 1
ATOM 931 N N . GLU A 1 112 ? 16.953 -39.844 -10.297 1 93.94 112 GLU A N 1
ATOM 932 C CA . GLU A 1 112 ? 17.688 -40.031 -11.547 1 93.94 112 GLU A CA 1
ATOM 933 C C . GLU A 1 112 ? 18.516 -38.812 -11.891 1 93.94 112 GLU A C 1
ATOM 935 O O . GLU A 1 112 ? 17.984 -37.812 -12.422 1 93.94 112 GLU A O 1
ATOM 940 N N . GLU A 1 113 ? 19.812 -38.875 -11.641 1 90.62 113 GLU A N 1
ATOM 941 C CA . GLU A 1 113 ? 20.734 -37.781 -11.891 1 90.62 113 GLU A CA 1
ATOM 942 C C . GLU A 1 113 ? 20.328 -36.531 -11.094 1 90.62 113 GLU A C 1
ATOM 944 O O . GLU A 1 113 ? 20.344 -36.562 -9.859 1 90.62 113 GLU A O 1
ATOM 949 N N . THR A 1 114 ? 19.797 -35.594 -11.789 1 92.06 114 THR A N 1
ATOM 950 C CA . THR A 1 114 ? 19.5 -34.344 -11.102 1 92.06 114 THR A CA 1
ATOM 951 C C . THR A 1 114 ? 17.984 -34.188 -10.898 1 92.06 114 THR A C 1
ATOM 953 O O . THR A 1 114 ? 17.5 -33.062 -10.68 1 92.06 114 THR A O 1
ATOM 956 N N . THR A 1 115 ? 17.328 -35.312 -11 1 95.81 115 THR A N 1
ATOM 957 C CA . THR A 1 115 ? 15.883 -35.25 -10.906 1 95.81 115 THR A CA 1
ATOM 958 C C . THR A 1 115 ? 15.375 -36.188 -9.812 1 95.81 115 THR A C 1
ATOM 960 O O . THR A 1 115 ? 15.852 -37.312 -9.695 1 95.81 115 THR A O 1
ATOM 963 N N . LEU A 1 116 ? 14.453 -35.719 -9.023 1 97.06 116 LEU A N 1
ATOM 964 C CA . LEU A 1 116 ? 13.781 -36.531 -8.016 1 97.06 116 LEU A CA 1
ATOM 965 C C . LEU A 1 116 ? 12.344 -36.812 -8.43 1 97.06 116 LEU A C 1
ATOM 967 O O . LEU A 1 116 ? 11.648 -35.938 -8.945 1 97.06 116 LEU A O 1
ATOM 971 N N . PHE A 1 117 ? 11.953 -38.094 -8.227 1 97.69 117 PHE A N 1
ATOM 972 C CA . PHE A 1 117 ? 10.594 -38.531 -8.516 1 97.69 117 PHE A CA 1
ATOM 973 C C . PHE A 1 117 ? 9.891 -38.969 -7.238 1 97.69 117 PHE A C 1
ATOM 975 O O . PHE A 1 117 ? 10.414 -39.781 -6.488 1 97.69 117 PHE A O 1
ATOM 982 N N . PHE A 1 118 ? 8.781 -38.406 -6.965 1 98.19 118 PHE A N 1
ATOM 983 C CA . PHE A 1 118 ? 7.941 -38.781 -5.832 1 98.19 118 PHE A CA 1
ATOM 984 C C . PHE A 1 118 ? 6.668 -39.469 -6.309 1 98.19 118 PHE A C 1
ATOM 986 O O . PHE A 1 118 ? 5.84 -38.875 -6.984 1 98.19 118 PHE A O 1
ATOM 993 N N . THR A 1 119 ? 6.531 -40.719 -6.023 1 98.25 119 THR A N 1
ATOM 994 C CA . THR A 1 119 ? 5.281 -41.406 -6.289 1 98.25 119 THR A CA 1
ATOM 995 C C . THR A 1 119 ? 4.363 -41.375 -5.07 1 98.25 119 THR A C 1
ATOM 997 O O . THR A 1 119 ? 4.719 -41.844 -3.996 1 98.25 119 THR A O 1
ATOM 1000 N N . TRP A 1 120 ? 3.189 -40.812 -5.293 1 97.31 120 TRP A N 1
ATOM 1001 C CA . TRP A 1 120 ? 2.27 -40.594 -4.184 1 97.31 120 TRP A CA 1
ATOM 1002 C C . TRP A 1 120 ? 1.32 -41.781 -4.008 1 97.31 120 TRP A C 1
ATOM 1004 O O . TRP A 1 120 ? 1.262 -42.656 -4.859 1 97.31 120 TRP A O 1
ATOM 1014 N N . PRO A 1 121 ? 0.56 -41.812 -2.861 1 95.69 121 PRO A N 1
ATOM 1015 C CA . PRO A 1 121 ? -0.31 -42.969 -2.572 1 95.69 121 PRO A CA 1
ATOM 1016 C C . PRO A 1 121 ? -1.376 -43.188 -3.645 1 95.69 121 PRO A C 1
ATOM 1018 O O . PRO A 1 121 ? -1.8 -44.312 -3.879 1 95.69 121 PRO A O 1
ATOM 1021 N N . ASP A 1 122 ? -1.786 -42.188 -4.34 1 93.19 122 ASP A N 1
ATOM 1022 C CA . ASP A 1 122 ? -2.814 -42.312 -5.371 1 93.19 122 ASP A CA 1
ATOM 1023 C C . ASP A 1 122 ? -2.205 -42.688 -6.715 1 93.19 122 ASP A C 1
ATOM 1025 O O . ASP A 1 122 ? -2.912 -42.781 -7.723 1 93.19 122 ASP A O 1
ATOM 1029 N N . GLY A 1 123 ? -0.947 -42.844 -6.758 1 95.12 123 GLY A N 1
ATOM 1030 C CA . GLY A 1 123 ? -0.269 -43.25 -7.973 1 95.12 123 GLY A CA 1
ATOM 1031 C C . GLY A 1 123 ? 0.303 -42.094 -8.766 1 95.12 123 GLY A C 1
ATOM 1032 O O . GLY A 1 123 ? 1.092 -42.312 -9.695 1 95.12 123 GLY A O 1
ATOM 1033 N N . HIS A 1 124 ? -0.071 -40.906 -8.484 1 96 124 HIS A N 1
ATOM 1034 C CA . HIS A 1 124 ? 0.453 -39.719 -9.164 1 96 124 HIS A CA 1
ATOM 1035 C C . HIS A 1 124 ? 1.956 -39.562 -8.945 1 96 124 HIS A C 1
ATOM 1037 O O . HIS A 1 124 ? 2.457 -39.844 -7.852 1 96 124 HIS A O 1
ATOM 1043 N N . VAL A 1 125 ? 2.648 -39.125 -9.977 1 97.5 125 VAL A N 1
ATOM 1044 C CA . VAL A 1 125 ? 4.098 -38.938 -9.891 1 97.5 125 VAL A CA 1
ATOM 1045 C C . VAL A 1 125 ? 4.457 -37.469 -10.062 1 97.5 125 VAL A C 1
ATOM 1047 O O . VAL A 1 125 ? 4.027 -36.844 -11.023 1 97.5 125 VAL A O 1
ATOM 1050 N N . THR A 1 126 ? 5.176 -36.969 -9.055 1 97.25 126 THR A N 1
ATOM 1051 C CA . THR A 1 126 ? 5.715 -35.625 -9.117 1 97.25 126 THR A CA 1
ATOM 1052 C C . THR A 1 126 ? 7.207 -35.656 -9.438 1 97.25 126 THR A C 1
ATOM 1054 O O . THR A 1 126 ? 7.953 -36.438 -8.867 1 97.25 126 THR A O 1
ATOM 1057 N N . ARG A 1 127 ? 7.59 -34.719 -10.328 1 97.19 127 ARG A N 1
ATOM 1058 C CA . ARG A 1 127 ? 8.984 -34.625 -10.727 1 97.19 127 ARG A CA 1
ATOM 1059 C C . ARG A 1 127 ? 9.555 -33.25 -10.352 1 97.19 127 ARG A C 1
ATOM 1061 O O . ARG A 1 127 ? 8.938 -32.219 -10.625 1 97.19 127 ARG A O 1
ATOM 1068 N N . TYR A 1 128 ? 10.734 -33.25 -9.656 1 96.12 128 TYR A N 1
ATOM 1069 C CA . TYR A 1 128 ? 11.422 -32.031 -9.344 1 96.12 128 TYR A CA 1
ATOM 1070 C C . TYR A 1 128 ? 12.875 -32.062 -9.805 1 96.12 128 TYR A C 1
ATOM 1072 O O . TYR A 1 128 ? 13.578 -33.062 -9.555 1 96.12 128 TYR A O 1
ATOM 1080 N N . GLU A 1 129 ? 13.312 -30.984 -10.508 1 95 129 GLU A N 1
ATOM 1081 C CA . GLU A 1 129 ? 14.742 -30.766 -10.68 1 95 129 GLU A CA 1
ATOM 1082 C C . GLU A 1 129 ? 15.391 -30.297 -9.375 1 95 129 GLU A C 1
ATOM 1084 O O . GLU A 1 129 ? 14.812 -29.469 -8.656 1 95 129 GLU A O 1
ATOM 1089 N N . LEU A 1 130 ? 16.578 -30.844 -9.086 1 93 130 LEU A N 1
ATOM 1090 C CA . LEU A 1 130 ? 17.266 -30.484 -7.844 1 93 130 LEU A CA 1
ATOM 1091 C C . LEU A 1 130 ? 17.469 -28.984 -7.75 1 93 130 LEU A C 1
ATOM 1093 O O . LEU A 1 130 ? 17.266 -28.391 -6.688 1 93 130 LEU A O 1
ATOM 1097 N N . ASP A 1 131 ? 17.766 -28.328 -8.867 1 89.44 131 ASP A N 1
ATOM 1098 C CA . ASP A 1 131 ? 17.969 -26.891 -8.875 1 89.44 131 ASP A CA 1
ATOM 1099 C C . ASP A 1 131 ? 16.688 -26.141 -8.5 1 89.44 131 ASP A C 1
ATOM 1101 O O . ASP A 1 131 ? 16.719 -25.125 -7.812 1 89.44 131 ASP A O 1
ATOM 1105 N N . TRP A 1 132 ? 15.594 -26.656 -8.969 1 90.69 132 TRP A N 1
ATOM 1106 C CA . TRP A 1 132 ? 14.305 -26.047 -8.648 1 90.69 132 TRP A CA 1
ATOM 1107 C C . TRP A 1 132 ? 14.016 -26.141 -7.156 1 90.69 132 TRP A C 1
ATOM 1109 O O . TRP A 1 132 ? 13.531 -25.188 -6.551 1 90.69 132 TRP A O 1
ATOM 1119 N N . LEU A 1 133 ? 14.328 -27.266 -6.59 1 90.69 133 LEU A N 1
ATOM 1120 C CA . LEU A 1 133 ? 14.109 -27.469 -5.16 1 90.69 133 LEU A CA 1
ATOM 1121 C C . LEU A 1 133 ? 14.992 -26.531 -4.344 1 90.69 133 LEU A C 1
ATOM 1123 O O . LEU A 1 133 ? 14.539 -25.953 -3.346 1 90.69 133 LEU A O 1
ATOM 1127 N N . VAL A 1 134 ? 16.219 -26.359 -4.77 1 87.12 134 VAL A N 1
ATOM 1128 C CA . VAL A 1 134 ? 17.125 -25.438 -4.07 1 87.12 134 VAL A CA 1
ATOM 1129 C C . VAL A 1 134 ? 16.562 -24.016 -4.133 1 87.12 134 VAL A C 1
ATOM 1131 O O . VAL A 1 134 ? 16.484 -23.344 -3.109 1 87.12 134 VAL A O 1
ATOM 1134 N N . LYS A 1 135 ? 16.156 -23.625 -5.258 1 83.44 135 LYS A N 1
ATOM 1135 C CA . LYS A 1 135 ? 15.672 -22.266 -5.488 1 83.44 135 LYS A CA 1
ATOM 1136 C C . LYS A 1 135 ? 14.398 -21.984 -4.695 1 83.44 135 LYS A C 1
ATOM 1138 O O . LYS A 1 135 ? 14.141 -20.859 -4.293 1 83.44 135 LYS A O 1
ATOM 1143 N N . ASN A 1 136 ? 13.68 -23.047 -4.492 1 84.12 136 ASN A N 1
ATOM 1144 C CA . ASN A 1 136 ? 12.367 -22.844 -3.891 1 84.12 136 ASN A CA 1
ATOM 1145 C C . ASN A 1 136 ? 12.328 -23.328 -2.447 1 84.12 136 ASN A C 1
ATOM 1147 O O . ASN A 1 136 ? 11.258 -23.406 -1.84 1 84.12 136 ASN A O 1
ATOM 1151 N N . SER A 1 137 ? 13.562 -23.703 -1.927 1 83.88 137 SER A N 1
ATOM 1152 C CA . SER A 1 137 ? 13.641 -24.109 -0.53 1 83.88 137 SER A CA 1
ATOM 1153 C C . SER A 1 137 ? 13.789 -22.906 0.396 1 83.88 137 SER A C 1
ATOM 1155 O O . SER A 1 137 ? 14.18 -21.828 -0.043 1 83.88 137 SER A O 1
ATOM 1157 N N . TYR A 1 138 ? 13.305 -23.094 1.581 1 75.56 138 TYR A N 1
ATOM 1158 C CA . TYR A 1 138 ? 13.508 -22.062 2.596 1 75.56 138 TYR A CA 1
ATOM 1159 C C . TYR A 1 138 ? 14.984 -21.734 2.764 1 75.56 138 TYR A C 1
ATOM 1161 O O . TYR A 1 138 ? 15.367 -20.562 2.826 1 75.56 138 TYR A O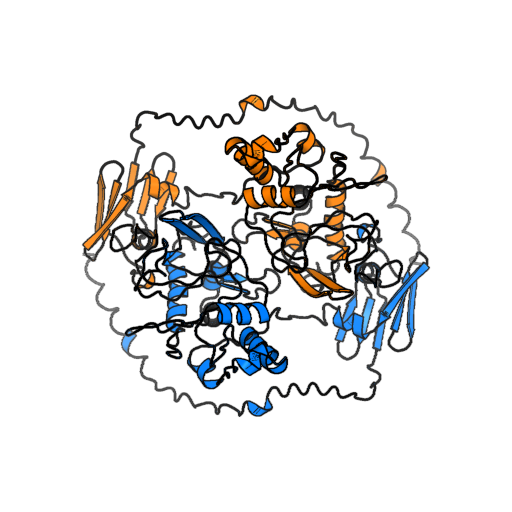 1
ATOM 1169 N N . GLU A 1 139 ? 15.719 -22.75 2.891 1 76.06 139 GLU A N 1
ATOM 1170 C CA . GLU A 1 139 ? 17.156 -22.625 3.152 1 76.06 139 GLU A CA 1
ATOM 1171 C C . GLU A 1 139 ? 17.859 -21.938 1.99 1 76.06 139 GLU A C 1
ATOM 1173 O O . GLU A 1 139 ? 18.844 -21.219 2.195 1 76.06 139 GLU A O 1
ATOM 1178 N N . GLY A 1 140 ? 17.344 -22.188 0.891 1 69.44 140 GLY A N 1
ATOM 1179 C CA . GLY A 1 140 ? 17.922 -21.547 -0.283 1 69.44 140 GLY A CA 1
ATOM 1180 C C . GLY A 1 140 ? 17.516 -20.094 -0.432 1 69.44 140 GLY A C 1
ATOM 1181 O O . GLY A 1 140 ? 18.141 -19.344 -1.17 1 69.44 140 GLY A O 1
ATOM 1182 N N . GLN A 1 141 ? 16.391 -19.797 0.157 1 68.19 141 GLN A N 1
ATOM 1183 C CA . GLN A 1 141 ? 15.891 -18.438 0.034 1 68.19 141 GLN A CA 1
ATOM 1184 C C . GLN A 1 141 ? 16.188 -17.625 1.294 1 68.19 141 GLN A C 1
ATOM 1186 O O . GLN A 1 141 ? 15.68 -16.5 1.451 1 68.19 141 GLN A O 1
ATOM 1191 N N . LYS A 1 142 ? 16.922 -18.234 2.127 1 61.88 142 LYS A N 1
ATOM 1192 C CA . LYS A 1 142 ? 17.156 -17.469 3.355 1 61.88 142 LYS A CA 1
ATOM 1193 C C . LYS A 1 142 ? 17.406 -16 3.057 1 61.88 142 LYS A C 1
ATOM 1195 O O . LYS A 1 142 ? 17.938 -15.656 2.002 1 61.88 142 LYS A O 1
ATOM 1200 N N . GLN A 1 143 ? 17.234 -15.141 4.152 1 60.56 143 GLN A N 1
ATOM 1201 C CA . GLN A 1 143 ? 17.156 -13.727 4.523 1 60.56 143 GLN A CA 1
ATOM 1202 C C . GLN A 1 143 ? 17.375 -12.828 3.311 1 60.56 143 GLN A C 1
ATOM 1204 O O . GLN A 1 143 ? 18.297 -12.016 3.295 1 60.56 143 GLN A O 1
ATOM 1209 N N . LYS A 1 144 ? 16.406 -13.219 2.33 1 71.56 144 LYS A N 1
ATOM 1210 C CA . LYS A 1 144 ? 16.703 -12.383 1.17 1 71.56 144 LYS A CA 1
ATOM 1211 C C . LYS A 1 144 ? 16 -11.031 1.264 1 71.56 144 LYS A C 1
ATOM 1213 O O . LYS A 1 144 ? 14.82 -10.969 1.618 1 71.56 144 LYS A O 1
ATOM 1218 N N . VAL A 1 145 ? 16.781 -10.016 1.271 1 83.12 145 VAL A N 1
ATOM 1219 C CA . VAL A 1 145 ? 16.328 -8.641 1.118 1 83.12 145 VAL A CA 1
ATOM 1220 C C . VAL A 1 145 ? 15.445 -8.523 -0.129 1 83.12 145 VAL A C 1
ATOM 1222 O O . VAL A 1 145 ? 15.758 -9.109 -1.168 1 83.12 145 VAL A O 1
ATOM 1225 N N . ILE A 1 146 ? 14.297 -7.988 0.056 1 84.19 146 ILE A N 1
ATOM 1226 C CA . ILE A 1 146 ? 13.367 -7.828 -1.06 1 84.19 146 ILE A CA 1
ATOM 1227 C C . ILE A 1 146 ? 13.984 -6.898 -2.105 1 84.19 146 ILE A C 1
ATOM 1229 O O . ILE A 1 146 ? 13.961 -7.199 -3.301 1 84.19 146 ILE A O 1
ATOM 1233 N N . GLN A 1 147 ? 14.562 -5.848 -1.666 1 90.19 147 GLN A N 1
ATOM 1234 C CA . GLN A 1 147 ? 15.195 -4.879 -2.557 1 90.19 147 GLN A CA 1
ATOM 1235 C C . GLN A 1 147 ? 16.547 -4.418 -2.006 1 90.19 147 GLN A C 1
ATOM 1237 O O . GLN A 1 147 ? 16.594 -3.566 -1.116 1 90.19 147 GLN A O 1
ATOM 1242 N N . PRO A 1 148 ? 17.578 -4.969 -2.602 1 91.69 148 PRO A N 1
ATOM 1243 C CA . PRO A 1 148 ? 18.891 -4.477 -2.188 1 91.69 148 PRO A CA 1
ATOM 1244 C C . PRO A 1 148 ? 19.062 -2.979 -2.436 1 91.69 148 PRO A C 1
ATOM 1246 O O . PRO A 1 148 ? 18.625 -2.465 -3.469 1 91.69 148 PRO A O 1
ATOM 1249 N N . ARG A 1 149 ? 19.625 -2.283 -1.426 1 95.88 149 ARG A N 1
ATOM 1250 C CA . ARG A 1 149 ? 19.844 -0.843 -1.514 1 95.88 149 ARG A CA 1
ATOM 1251 C C . ARG A 1 149 ? 21.219 -0.467 -0.966 1 95.88 149 ARG A C 1
ATOM 1253 O O . ARG A 1 149 ? 21.797 -1.199 -0.156 1 95.88 149 ARG A O 1
ATOM 1260 N N . ILE A 1 150 ? 21.75 0.583 -1.503 1 96.94 150 ILE A N 1
ATOM 1261 C CA . ILE A 1 150 ? 22.922 1.226 -0.917 1 96.94 150 ILE A CA 1
ATOM 1262 C C . ILE A 1 150 ? 22.5 2.498 -0.185 1 96.94 150 ILE A C 1
ATOM 1264 O O . ILE A 1 150 ? 22.109 3.48 -0.813 1 96.94 150 ILE A O 1
ATOM 1268 N N . LEU A 1 151 ? 22.609 2.373 1.144 1 96.38 151 LEU A N 1
ATOM 1269 C CA . LEU A 1 151 ? 22.234 3.527 1.958 1 96.38 151 LEU A CA 1
ATOM 1270 C C . LEU A 1 151 ? 23.359 4.57 1.953 1 96.38 151 LEU A C 1
ATOM 1272 O O . LEU A 1 151 ? 24.531 4.223 1.968 1 96.38 151 LEU A O 1
ATOM 1276 N N . TRP A 1 152 ? 22.953 5.863 1.972 1 95.56 152 TRP A N 1
ATOM 1277 C CA . TRP A 1 152 ? 24.016 6.844 1.755 1 95.56 152 TRP A CA 1
ATOM 1278 C C . TRP A 1 152 ? 23.734 8.133 2.512 1 95.56 152 TRP A C 1
ATOM 1280 O O . TRP A 1 152 ? 22.562 8.469 2.764 1 95.56 152 TRP A O 1
ATOM 1290 N N . ASN A 1 153 ? 24.719 8.727 3.051 1 91.31 153 ASN A N 1
ATOM 1291 C CA . ASN A 1 153 ? 24.75 10.148 3.373 1 91.31 153 ASN A CA 1
ATOM 1292 C C . ASN A 1 153 ? 25.5 10.945 2.309 1 91.31 153 ASN A C 1
ATOM 1294 O O . ASN A 1 153 ? 25.828 10.414 1.246 1 91.31 153 ASN A O 1
ATOM 1298 N N . ALA A 1 154 ? 25.703 12.195 2.58 1 91.25 154 ALA A N 1
ATOM 1299 C CA . ALA A 1 154 ? 26.328 13.055 1.578 1 91.25 154 ALA A CA 1
ATOM 1300 C C . ALA A 1 154 ? 27.703 12.523 1.17 1 91.25 154 ALA A C 1
ATOM 1302 O O . ALA A 1 154 ? 28.016 12.469 -0.02 1 91.25 154 ALA A O 1
ATOM 1303 N N . GLU A 1 155 ? 28.469 12.117 2.09 1 92.69 155 GLU A N 1
ATOM 1304 C CA . GLU A 1 155 ? 29.828 11.648 1.84 1 92.69 155 GLU A CA 1
ATOM 1305 C C . GLU A 1 155 ? 29.828 10.359 1.021 1 92.69 155 GLU A C 1
ATOM 1307 O O . GLU A 1 155 ? 30.547 10.25 0.036 1 92.69 155 GLU A O 1
ATOM 1312 N N . ILE A 1 156 ? 29.031 9.422 1.392 1 93.81 156 ILE A N 1
ATOM 1313 C CA . ILE A 1 156 ? 28.969 8.125 0.725 1 93.81 156 ILE A CA 1
ATOM 1314 C C . ILE A 1 156 ? 28.516 8.312 -0.721 1 93.81 156 ILE A C 1
ATOM 1316 O O . ILE A 1 156 ? 29.078 7.723 -1.64 1 93.81 156 ILE A O 1
ATOM 1320 N N . TYR A 1 157 ? 27.531 9.109 -0.886 1 94.31 157 TYR A N 1
ATOM 1321 C CA . TYR A 1 157 ? 27.031 9.305 -2.236 1 94.31 157 TYR A CA 1
ATOM 1322 C C . TYR A 1 157 ? 28.062 10 -3.115 1 94.31 157 TYR A C 1
ATOM 1324 O O . TYR A 1 157 ? 28.234 9.633 -4.277 1 94.31 157 TYR A O 1
ATOM 1332 N N . GLN A 1 158 ? 28.688 11.031 -2.582 1 93.94 158 GLN A N 1
ATOM 1333 C CA . GLN A 1 158 ? 29.719 11.742 -3.328 1 93.94 158 GLN A CA 1
ATOM 1334 C C . GLN A 1 158 ? 30.859 10.805 -3.73 1 93.94 158 GLN A C 1
ATOM 1336 O O . GLN A 1 158 ? 31.344 10.859 -4.863 1 93.94 158 GLN A O 1
ATOM 1341 N N . GLN A 1 159 ? 31.203 9.969 -2.865 1 95.5 159 GLN A N 1
ATOM 1342 C CA . GLN A 1 159 ? 32.281 9.031 -3.121 1 95.5 159 GLN A CA 1
ATOM 1343 C C . GLN A 1 159 ? 31.891 7.992 -4.164 1 95.5 159 GLN A C 1
ATOM 1345 O O . GLN A 1 159 ? 32.719 7.496 -4.914 1 95.5 159 GLN A O 1
ATOM 1350 N N . ALA A 1 160 ? 30.641 7.645 -4.207 1 95 160 ALA A N 1
ATOM 1351 C CA . ALA A 1 160 ? 30.156 6.633 -5.141 1 95 160 ALA A CA 1
ATOM 1352 C C . ALA A 1 160 ? 30.203 7.141 -6.578 1 95 160 ALA A C 1
ATOM 1354 O O . ALA A 1 160 ? 30.297 6.348 -7.52 1 95 160 ALA A O 1
ATOM 1355 N N . GLN A 1 161 ? 30.156 8.453 -6.777 1 95.5 161 GLN A N 1
ATOM 1356 C CA . GLN A 1 161 ? 30.203 9.07 -8.102 1 95.5 161 GLN A CA 1
ATOM 1357 C C . GLN A 1 161 ? 29.234 8.375 -9.062 1 95.5 161 GLN A C 1
ATOM 1359 O O . GLN A 1 161 ? 29.625 7.977 -10.156 1 95.5 161 GLN A O 1
ATOM 1364 N N . VAL A 1 162 ? 28.016 8.281 -8.664 1 95.81 162 VAL A N 1
ATOM 1365 C CA . VAL A 1 162 ? 26.984 7.629 -9.477 1 95.81 162 VAL A CA 1
ATOM 1366 C C . VAL A 1 162 ? 26.781 8.422 -10.766 1 95.81 162 VAL A C 1
ATOM 1368 O O . VAL A 1 162 ? 26.422 9.602 -10.727 1 95.81 162 VAL A O 1
ATOM 1371 N N . PRO A 1 163 ? 26.922 7.805 -11.891 1 95.75 163 PRO A N 1
ATOM 1372 C CA . PRO A 1 163 ? 26.844 8.555 -13.148 1 95.75 163 PRO A CA 1
ATOM 1373 C C . PRO A 1 163 ? 25.406 8.883 -13.547 1 95.75 163 PRO A C 1
ATOM 1375 O O . PRO A 1 163 ? 24.5 8.086 -13.297 1 95.75 163 PRO A O 1
ATOM 1378 N N . SER A 1 164 ? 25.281 10 -14.125 1 96.81 164 SER A N 1
ATOM 1379 C CA . SER A 1 164 ? 24.031 10.312 -14.82 1 96.81 164 SER A CA 1
ATOM 1380 C C . SER A 1 164 ? 23.984 9.648 -16.188 1 96.81 164 SER A C 1
ATOM 1382 O O . SER A 1 164 ? 25.016 9.219 -16.719 1 96.81 164 SER A O 1
ATOM 1384 N N . ILE A 1 165 ? 22.781 9.508 -16.703 1 97.94 165 ILE A N 1
ATOM 1385 C CA . ILE A 1 165 ? 22.609 8.922 -18.031 1 97.94 165 ILE A CA 1
ATOM 1386 C C . ILE A 1 165 ? 22.188 10 -19.031 1 97.94 165 ILE A C 1
ATOM 1388 O O . ILE A 1 165 ? 21.359 10.852 -18.703 1 97.94 165 ILE A O 1
ATOM 1392 N N . ASP A 1 166 ? 22.719 9.875 -20.156 1 98 166 ASP A N 1
ATOM 1393 C CA . ASP A 1 166 ? 22.359 10.82 -21.203 1 98 166 ASP A CA 1
ATOM 1394 C C . ASP A 1 166 ? 20.953 10.531 -21.734 1 98 166 ASP A C 1
ATOM 1396 O O . ASP A 1 166 ? 20.578 9.367 -21.891 1 98 166 ASP A O 1
ATOM 1400 N N . PHE A 1 167 ? 20.297 11.609 -22.125 1 97.62 167 PHE A N 1
ATOM 1401 C CA . PHE A 1 167 ? 18.922 11.555 -22.609 1 97.62 167 PHE A CA 1
ATOM 1402 C C . PHE A 1 167 ? 18.781 10.57 -23.766 1 97.62 167 PHE A C 1
ATOM 1404 O O . PHE A 1 167 ? 17.906 9.695 -23.734 1 97.62 167 PHE A O 1
ATOM 1411 N N . GLN A 1 168 ? 19.594 10.625 -24.734 1 97.19 168 GLN A N 1
ATOM 1412 C CA . GLN A 1 168 ? 19.516 9.766 -25.906 1 97.19 168 GLN A CA 1
ATOM 1413 C C . GLN A 1 168 ? 19.797 8.305 -25.547 1 97.19 168 GLN A C 1
ATOM 1415 O O . GLN A 1 168 ? 19.094 7.402 -25.984 1 97.19 168 GLN A O 1
ATOM 1420 N N . SER A 1 169 ? 20.812 8.148 -24.75 1 97.44 169 SER A N 1
ATOM 1421 C CA . SER A 1 169 ? 21.141 6.801 -24.297 1 97.44 169 SER A CA 1
ATOM 1422 C C . SER A 1 169 ? 19.984 6.195 -23.5 1 97.44 169 SER A C 1
ATOM 1424 O O . SER A 1 169 ? 19.656 5.02 -23.656 1 97.44 169 SER A O 1
ATOM 1426 N N . PHE A 1 170 ? 19.406 6.922 -22.672 1 97.69 170 PHE A N 1
ATOM 1427 C CA . PHE A 1 170 ? 18.281 6.488 -21.844 1 97.69 170 PHE A CA 1
ATOM 1428 C C . PHE A 1 170 ? 17.109 6.059 -22.719 1 97.69 170 PHE A C 1
ATOM 1430 O O . PHE A 1 170 ? 16.531 4.992 -22.5 1 97.69 170 PHE A O 1
ATOM 1437 N N . LEU A 1 171 ? 16.75 6.871 -23.688 1 97.31 171 LEU A N 1
ATOM 1438 C CA . LEU A 1 171 ? 15.539 6.664 -24.469 1 97.31 171 LEU A CA 1
ATOM 1439 C C . LEU A 1 171 ? 15.766 5.617 -25.562 1 97.31 171 LEU A C 1
ATOM 1441 O O . LEU A 1 171 ? 14.875 4.824 -25.859 1 97.31 171 LEU A O 1
ATOM 1445 N N . GLU A 1 172 ? 16.922 5.516 -26.094 1 96.38 172 GLU A N 1
ATOM 1446 C CA . GLU A 1 172 ? 17.078 4.781 -27.344 1 96.38 172 GLU A CA 1
ATOM 1447 C C . GLU A 1 172 ? 17.812 3.459 -27.109 1 96.38 172 GLU A C 1
ATOM 1449 O O . GLU A 1 172 ? 17.906 2.631 -28.031 1 96.38 172 GLU A O 1
ATOM 1454 N N . THR A 1 173 ? 18.375 3.234 -25.938 1 97.19 173 THR A N 1
ATOM 1455 C CA . THR A 1 173 ? 19.125 2 -25.719 1 97.19 173 THR A CA 1
ATOM 1456 C C . THR A 1 173 ? 18.641 1.293 -24.453 1 97.19 173 THR A C 1
ATOM 1458 O O . THR A 1 173 ? 18.297 1.943 -23.469 1 97.19 173 THR A O 1
ATOM 1461 N N . ASN A 1 174 ? 18.688 -0.082 -24.516 1 95.81 174 ASN A N 1
ATOM 1462 C CA . ASN A 1 174 ? 18.391 -0.872 -23.328 1 95.81 174 ASN A CA 1
ATOM 1463 C C . ASN A 1 174 ? 19.5 -0.76 -22.297 1 95.81 174 ASN A C 1
ATOM 1465 O O . ASN A 1 174 ? 19.25 -0.815 -21.094 1 95.81 174 ASN A O 1
ATOM 1469 N N . GLU A 1 175 ? 20.672 -0.588 -22.734 1 97.12 175 GLU A N 1
ATOM 1470 C CA . GLU A 1 175 ? 21.797 -0.429 -21.828 1 97.12 175 GLU A CA 1
ATOM 1471 C C . GLU A 1 175 ? 21.672 0.843 -21 1 97.12 175 GLU A C 1
ATOM 1473 O O . GLU A 1 175 ? 21.906 0.828 -19.797 1 97.12 175 GLU A O 1
ATOM 1478 N N . GLY A 1 176 ? 21.344 1.901 -21.703 1 97.69 176 GLY A N 1
ATOM 1479 C CA . GLY A 1 176 ? 21.125 3.143 -20.984 1 97.69 176 GLY A CA 1
ATOM 1480 C C . GLY A 1 176 ? 20.016 3.041 -19.953 1 97.69 176 GLY A C 1
ATOM 1481 O O . GLY A 1 176 ? 20.156 3.514 -18.828 1 97.69 176 GLY A O 1
ATOM 1482 N N . LEU A 1 177 ? 18.953 2.4 -20.312 1 97.25 177 LEU A N 1
ATOM 1483 C CA . LEU A 1 177 ? 17.844 2.195 -19.391 1 97.25 177 LEU A CA 1
ATOM 1484 C C . LEU A 1 177 ? 18.266 1.316 -18.219 1 97.25 177 LEU A C 1
ATOM 1486 O O . LEU A 1 177 ? 17.938 1.613 -17.062 1 97.25 177 LEU A O 1
ATOM 1490 N N . LYS A 1 178 ? 18.953 0.256 -18.484 1 97.56 178 LYS A N 1
ATOM 1491 C CA . LYS A 1 178 ? 19.422 -0.661 -17.453 1 97.56 178 LYS A CA 1
ATOM 1492 C C . LYS A 1 178 ? 20.297 0.062 -16.438 1 97.56 178 LYS A C 1
ATOM 1494 O O . LYS A 1 178 ? 20.125 -0.103 -15.227 1 97.56 178 LYS A O 1
ATOM 1499 N N . LYS A 1 179 ? 21.203 0.865 -16.953 1 97.38 179 LYS A N 1
ATOM 1500 C CA . LYS A 1 179 ? 22.094 1.61 -16.078 1 97.38 179 LYS A CA 1
ATOM 1501 C C . LYS A 1 179 ? 21.312 2.584 -15.195 1 97.38 179 LYS A C 1
ATOM 1503 O O . LYS A 1 179 ? 21.578 2.688 -13.992 1 97.38 179 LYS A O 1
ATOM 1508 N N . PHE A 1 180 ? 20.438 3.258 -15.758 1 97.94 180 PHE A N 1
ATOM 1509 C CA . PHE A 1 180 ? 19.578 4.172 -15 1 97.94 180 PHE A CA 1
ATOM 1510 C C . PHE A 1 180 ? 18.844 3.426 -13.898 1 97.94 180 PHE A C 1
ATOM 1512 O O . PHE A 1 180 ? 18.859 3.844 -12.734 1 97.94 180 PHE A O 1
ATOM 1519 N N . LEU A 1 181 ? 18.172 2.295 -14.266 1 97.56 181 LEU A N 1
ATOM 1520 C CA . LEU A 1 181 ? 17.344 1.542 -13.328 1 97.56 181 LEU A CA 1
ATOM 1521 C C . LEU A 1 181 ? 18.188 0.948 -12.211 1 97.56 181 LEU A C 1
ATOM 1523 O O . LEU A 1 181 ? 17.75 0.902 -11.055 1 97.56 181 LEU A O 1
ATOM 1527 N N . GLN A 1 182 ? 19.297 0.517 -12.531 1 97 182 GLN A N 1
ATOM 1528 C CA . GLN A 1 182 ? 20.203 -0.012 -11.516 1 97 182 GLN A CA 1
ATOM 1529 C C . GLN A 1 182 ? 20.547 1.053 -10.477 1 97 182 GLN A C 1
ATOM 1531 O O . GLN A 1 182 ? 20.438 0.808 -9.273 1 97 182 GLN A O 1
ATOM 1536 N N . ASN A 1 183 ? 20.906 2.26 -10.984 1 97.19 183 ASN A N 1
ATOM 1537 C CA . ASN A 1 183 ? 21.219 3.361 -10.078 1 97.19 183 ASN A CA 1
ATOM 1538 C C . ASN A 1 183 ? 20 3.734 -9.227 1 97.19 183 ASN A C 1
ATOM 1540 O O . ASN A 1 183 ? 20.125 3.902 -8.008 1 97.19 183 ASN A O 1
ATOM 1544 N N . PHE A 1 184 ? 18.922 3.787 -9.875 1 97.38 184 PHE A N 1
ATOM 1545 C CA . PHE A 1 184 ? 17.703 4.199 -9.203 1 97.38 184 PHE A CA 1
ATOM 1546 C C . PHE A 1 184 ? 17.328 3.211 -8.109 1 97.38 184 PHE A C 1
ATOM 1548 O O . PHE A 1 184 ? 17 3.611 -6.984 1 97.38 184 PHE A O 1
ATOM 1555 N N . LEU A 1 185 ? 17.391 1.929 -8.422 1 95.94 185 LEU A N 1
ATOM 1556 C CA . LEU A 1 185 ? 16.984 0.897 -7.473 1 95.94 185 LEU A CA 1
ATOM 1557 C C . LEU A 1 185 ? 17.984 0.782 -6.328 1 95.94 185 LEU A C 1
ATOM 1559 O O . LEU A 1 185 ? 17.594 0.543 -5.18 1 95.94 185 LEU A O 1
ATOM 1563 N N . LEU A 1 186 ? 19.219 0.992 -6.57 1 96.62 186 LEU A N 1
ATOM 1564 C CA . LEU A 1 186 ? 20.25 0.819 -5.555 1 96.62 186 LEU A CA 1
ATOM 1565 C C . LEU A 1 186 ? 20.328 2.041 -4.645 1 96.62 186 LEU A C 1
ATOM 1567 O O . LEU A 1 186 ? 20.469 1.906 -3.428 1 96.62 186 LEU A O 1
ATOM 1571 N N . TYR A 1 187 ? 20.156 3.256 -5.254 1 97.06 187 TYR A N 1
ATOM 1572 C CA . TYR A 1 187 ? 20.422 4.457 -4.469 1 97.06 187 TYR A CA 1
ATOM 1573 C C . TYR A 1 187 ? 19.125 5.215 -4.18 1 97.06 187 TYR A C 1
ATOM 1575 O O . TYR A 1 187 ? 19.109 6.141 -3.367 1 97.06 187 TYR A O 1
ATOM 1583 N N . GLY A 1 188 ? 18.062 4.883 -4.789 1 96.25 188 GLY A N 1
ATOM 1584 C CA . GLY A 1 188 ? 16.781 5.551 -4.574 1 96.25 188 GLY A CA 1
ATOM 1585 C C . GLY A 1 188 ? 16.625 6.801 -5.418 1 96.25 188 GLY A C 1
ATOM 1586 O O . GLY A 1 188 ? 15.539 7.398 -5.445 1 96.25 188 GLY A O 1
ATOM 1587 N N . ILE A 1 189 ? 17.703 7.23 -6.094 1 96.5 189 ILE A N 1
ATOM 1588 C CA . ILE A 1 189 ? 17.688 8.383 -6.984 1 96.5 189 ILE A CA 1
ATOM 1589 C C . ILE A 1 189 ? 18.547 8.117 -8.211 1 96.5 189 ILE A C 1
ATOM 1591 O O . ILE A 1 189 ? 19.469 7.297 -8.156 1 96.5 189 ILE A O 1
ATOM 1595 N N . ALA A 1 190 ? 18.219 8.672 -9.289 1 97.06 190 ALA A N 1
ATOM 1596 C CA . ALA A 1 190 ? 18.984 8.633 -10.523 1 97.06 190 ALA A CA 1
ATOM 1597 C C . ALA A 1 190 ? 18.703 9.852 -11.398 1 97.06 190 ALA A C 1
ATOM 1599 O O . ALA A 1 190 ? 17.672 10.5 -11.234 1 97.06 190 ALA A O 1
ATOM 1600 N N . PHE A 1 191 ? 19.656 10.164 -12.336 1 97.44 191 PHE A N 1
ATOM 1601 C CA . PHE A 1 191 ? 19.562 11.406 -13.102 1 97.44 191 PHE A CA 1
ATOM 1602 C C . PHE A 1 191 ? 19.703 11.133 -14.594 1 97.44 191 PHE A C 1
ATOM 1604 O O . PHE A 1 191 ? 20.531 10.312 -15 1 97.44 191 PHE A O 1
ATOM 1611 N N . VAL A 1 192 ? 18.891 11.711 -15.328 1 98 192 VAL A N 1
ATOM 1612 C CA . VAL A 1 192 ? 19.047 11.797 -16.781 1 98 192 VAL A CA 1
ATOM 1613 C C . VAL A 1 192 ? 19.406 13.227 -17.172 1 98 192 VAL A C 1
ATOM 1615 O O . VAL A 1 192 ? 18.734 14.18 -16.75 1 98 192 VAL A O 1
ATOM 1618 N N . GLU A 1 193 ? 20.422 13.359 -18.016 1 97.31 193 GLU A N 1
ATOM 1619 C CA . GLU A 1 193 ? 20.891 14.688 -18.391 1 97.31 193 GLU A CA 1
ATOM 1620 C C . GLU A 1 193 ? 20.562 15 -19.844 1 97.31 193 GLU A C 1
ATOM 1622 O O . GLU A 1 193 ? 20.266 14.094 -20.625 1 97.31 193 GLU A O 1
ATOM 1627 N N . ASN A 1 194 ? 20.578 16.312 -20.109 1 97.19 194 ASN A N 1
ATOM 1628 C CA . ASN A 1 194 ? 20.406 16.828 -21.453 1 97.19 194 ASN A CA 1
ATOM 1629 C C . ASN A 1 194 ? 19 16.547 -21.984 1 97.19 194 ASN A C 1
ATOM 1631 O O . ASN A 1 194 ? 18.828 16.266 -23.172 1 97.19 194 ASN A O 1
ATOM 1635 N N . VAL A 1 195 ? 18.062 16.562 -21.109 1 97.5 195 VAL A N 1
ATOM 1636 C CA . VAL A 1 195 ? 16.672 16.406 -21.516 1 97.5 195 VAL A CA 1
ATOM 1637 C C . VAL A 1 195 ? 16.109 17.75 -21.953 1 97.5 195 VAL A C 1
ATOM 1639 O O . VAL A 1 195 ? 16.203 18.75 -21.234 1 97.5 195 VAL A O 1
ATOM 1642 N N . PRO A 1 196 ? 15.555 17.766 -23.203 1 97.44 196 PRO A N 1
ATOM 1643 C CA . PRO A 1 196 ? 14.883 19.016 -23.562 1 97.44 196 PRO A CA 1
ATOM 1644 C C . PRO A 1 196 ? 13.859 19.453 -22.516 1 97.44 196 PRO A C 1
ATOM 1646 O O . PRO A 1 196 ? 13.125 18.609 -21.984 1 97.44 196 PRO A O 1
ATOM 1649 N N . ALA A 1 197 ? 13.758 20.719 -22.188 1 95.62 197 ALA A N 1
ATOM 1650 C CA . ALA A 1 197 ? 12.961 21.234 -21.078 1 95.62 197 ALA A CA 1
ATOM 1651 C C . ALA A 1 197 ? 11.5 21.391 -21.469 1 95.62 197 ALA A C 1
ATOM 1653 O O . ALA A 1 197 ? 10.961 22.5 -21.469 1 95.62 197 ALA A O 1
ATOM 1654 N N . THR A 1 198 ? 10.875 20.297 -21.734 1 96.12 198 THR A N 1
ATOM 1655 C CA . THR A 1 198 ? 9.453 20.297 -22.062 1 96.12 198 THR A CA 1
ATOM 1656 C C . THR A 1 198 ? 8.734 19.172 -21.328 1 96.12 198 THR A C 1
ATOM 1658 O O . THR A 1 198 ? 9.344 18.156 -20.984 1 96.12 198 THR A O 1
ATOM 1661 N N . GLN A 1 199 ? 7.465 19.406 -21.125 1 95.12 199 GLN A N 1
ATOM 1662 C CA 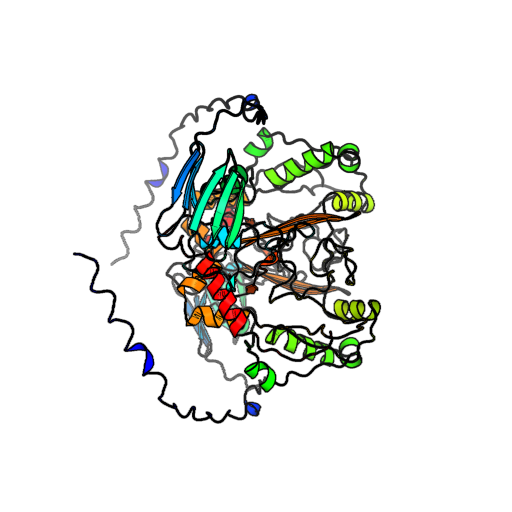. GLN A 1 199 ? 6.641 18.391 -20.469 1 95.12 199 GLN A CA 1
ATOM 1663 C C . GLN A 1 199 ? 6.578 17.109 -21.297 1 95.12 199 GLN A C 1
ATOM 1665 O O . GLN A 1 199 ? 6.551 16 -20.75 1 95.12 199 GLN A O 1
ATOM 1670 N N . GLU A 1 200 ? 6.52 17.297 -22.578 1 96.25 200 GLU A N 1
ATOM 1671 C CA . GLU A 1 200 ? 6.438 16.156 -23.484 1 96.25 200 GLU A CA 1
ATOM 1672 C C . GLU A 1 200 ? 7.633 15.227 -23.312 1 96.25 200 GLU A C 1
ATOM 1674 O O . GLU A 1 200 ? 7.477 14 -23.281 1 96.25 200 GLU A O 1
ATOM 1679 N N . HIS A 1 201 ? 8.758 15.797 -23.266 1 96.75 201 HIS A N 1
ATOM 1680 C CA . HIS A 1 201 ? 9.953 14.977 -23.094 1 96.75 201 HIS A CA 1
ATOM 1681 C C . HIS A 1 201 ? 9.992 14.336 -21.719 1 96.75 201 HIS A C 1
ATOM 1683 O O . HIS A 1 201 ? 10.469 13.211 -21.562 1 96.75 201 HIS A O 1
ATOM 1689 N N . THR A 1 202 ? 9.5 15.039 -20.672 1 96.75 202 THR A N 1
ATOM 1690 C CA . THR A 1 202 ? 9.391 14.461 -19.344 1 96.75 202 THR A CA 1
ATOM 1691 C C . THR A 1 202 ? 8.484 13.234 -19.359 1 96.75 202 THR A C 1
ATOM 1693 O O . THR A 1 202 ? 8.82 12.203 -18.781 1 96.75 202 THR A O 1
ATOM 1696 N N . GLU A 1 203 ? 7.375 13.367 -20.016 1 96.88 203 GLU A N 1
ATOM 1697 C CA . GLU A 1 203 ? 6.402 12.281 -20.125 1 96.88 203 GLU A CA 1
ATOM 1698 C C . GLU A 1 203 ? 7 11.07 -20.844 1 96.88 203 GLU A C 1
ATOM 1700 O O . GLU A 1 203 ? 6.824 9.938 -20.391 1 96.88 203 GLU A O 1
ATOM 1705 N N . LYS A 1 204 ? 7.645 11.312 -21.906 1 96.69 204 LYS A N 1
ATOM 1706 C CA . LYS A 1 204 ? 8.273 10.234 -22.672 1 96.69 204 LYS A CA 1
ATOM 1707 C C . LYS A 1 204 ? 9.281 9.469 -21.812 1 96.69 204 LYS A C 1
ATOM 1709 O O . LYS A 1 204 ? 9.32 8.242 -21.859 1 96.69 204 LYS A O 1
ATOM 1714 N N . LEU A 1 205 ? 10.062 10.195 -21.109 1 96.56 205 LEU A N 1
ATOM 1715 C CA . LEU A 1 205 ? 11.047 9.57 -20.234 1 96.56 205 LEU A CA 1
ATOM 1716 C C . LEU A 1 205 ? 10.367 8.734 -19.141 1 96.56 205 LEU A C 1
ATOM 1718 O O . LEU A 1 205 ? 10.766 7.598 -18.891 1 96.56 205 LEU A O 1
ATOM 1722 N N . ALA A 1 206 ? 9.359 9.32 -18.516 1 96.31 206 ALA A N 1
ATOM 1723 C CA . ALA A 1 206 ? 8.633 8.633 -17.453 1 96.31 206 ALA A CA 1
ATOM 1724 C C . ALA A 1 206 ? 7.988 7.352 -17.969 1 96.31 206 ALA A C 1
ATOM 1726 O O . ALA A 1 206 ? 8.023 6.316 -17.297 1 96.31 206 ALA A O 1
ATOM 1727 N N . GLU A 1 207 ? 7.496 7.398 -19.172 1 95.62 207 GLU A N 1
ATOM 1728 C CA . GLU A 1 207 ? 6.785 6.262 -19.766 1 95.62 207 GLU A CA 1
ATOM 1729 C C . GLU A 1 207 ? 7.754 5.141 -20.125 1 95.62 207 GLU A C 1
ATOM 1731 O O . GLU A 1 207 ? 7.348 3.982 -20.25 1 95.62 207 GLU A O 1
ATOM 1736 N N . ARG A 1 208 ? 9.008 5.492 -20.344 1 96.75 208 ARG A N 1
ATOM 1737 C CA . ARG A 1 208 ? 10.008 4.461 -20.625 1 96.75 208 ARG A CA 1
ATOM 1738 C C . ARG A 1 208 ? 10.281 3.615 -19.375 1 96.75 208 ARG A C 1
ATOM 1740 O O . ARG A 1 208 ? 10.711 2.465 -19.484 1 96.75 208 ARG A O 1
ATOM 1747 N N . ILE A 1 209 ? 10.023 4.223 -18.25 1 94.31 209 ILE A N 1
ATOM 1748 C CA . ILE A 1 209 ? 10.305 3.555 -16.984 1 94.31 209 ILE A CA 1
ATOM 1749 C C . ILE A 1 209 ? 9.086 2.744 -16.547 1 94.31 209 ILE A C 1
ATOM 1751 O O . ILE A 1 209 ? 9.219 1.587 -16.141 1 94.31 209 ILE A O 1
ATOM 1755 N N . SER A 1 210 ? 7.969 3.365 -16.562 1 91.94 210 SER A N 1
ATOM 1756 C CA . SER A 1 210 ? 6.766 2.732 -16.031 1 91.94 210 SER A CA 1
ATOM 1757 C C . SER A 1 210 ? 5.508 3.465 -16.469 1 91.94 210 SER A C 1
ATOM 1759 O O . SER A 1 210 ? 5.59 4.48 -17.172 1 91.94 210 SER A O 1
ATOM 1761 N N . LEU A 1 211 ? 4.34 2.912 -16.109 1 92.19 211 LEU A N 1
ATOM 1762 C CA . LEU A 1 211 ? 3.07 3.607 -16.297 1 92.19 211 LEU A CA 1
ATOM 1763 C C . LEU A 1 211 ? 2.99 4.848 -15.414 1 92.19 211 LEU A C 1
ATOM 1765 O O . LEU A 1 211 ? 3.533 4.859 -14.305 1 92.19 211 LEU A O 1
ATOM 1769 N N . ILE A 1 212 ? 2.375 5.812 -15.961 1 94.38 212 ILE A N 1
ATOM 1770 C CA . ILE A 1 212 ? 2.174 7.031 -15.188 1 94.38 212 ILE A CA 1
ATOM 1771 C C . ILE A 1 212 ? 0.866 6.934 -14.406 1 94.38 212 ILE A C 1
ATOM 1773 O O . ILE A 1 212 ? -0.196 6.703 -14.992 1 94.38 212 ILE A O 1
ATOM 1777 N N . ARG A 1 213 ? 0.977 7.098 -13.125 1 92.94 213 ARG A N 1
ATOM 1778 C CA . ARG A 1 213 ? -0.193 7.047 -12.25 1 92.94 213 ARG A CA 1
ATOM 1779 C C . ARG A 1 213 ? -0.991 8.344 -12.336 1 92.94 213 ARG A C 1
ATOM 1781 O O . ARG A 1 213 ? -0.437 9.438 -12.164 1 92.94 213 ARG A O 1
ATOM 1788 N N . GLU A 1 214 ? -2.236 8.148 -12.633 1 93.31 214 GLU A N 1
ATOM 1789 C CA . GLU A 1 214 ? -3.119 9.312 -12.578 1 93.31 214 GLU A CA 1
ATOM 1790 C C . GLU A 1 214 ? -3.496 9.648 -11.141 1 93.31 214 GLU A C 1
ATOM 1792 O O . GLU A 1 214 ? -3.779 8.758 -10.336 1 93.31 214 GLU A O 1
ATOM 1797 N N . THR A 1 215 ? -3.459 10.914 -10.781 1 92.44 215 THR A N 1
ATOM 1798 C CA . THR A 1 215 ? -3.803 11.406 -9.453 1 92.44 215 THR A CA 1
ATOM 1799 C C . THR A 1 215 ? -4.777 12.578 -9.539 1 92.44 215 THR A C 1
ATOM 1801 O O . THR A 1 215 ? -5.324 12.852 -10.609 1 92.44 215 THR A O 1
ATOM 1804 N N . ILE A 1 216 ? -4.988 13.242 -8.406 1 89.56 216 ILE A N 1
ATOM 1805 C CA . ILE A 1 216 ? -5.855 14.414 -8.367 1 89.56 216 ILE A CA 1
ATOM 1806 C C . ILE A 1 216 ? -5.227 15.547 -9.172 1 89.56 216 ILE A C 1
ATOM 1808 O O . ILE A 1 216 ? -5.906 16.516 -9.539 1 89.56 216 ILE A O 1
ATOM 1812 N N . TYR A 1 217 ? -3.975 15.406 -9.547 1 90.12 217 TYR A N 1
ATOM 1813 C CA . TYR A 1 217 ? -3.27 16.422 -10.328 1 90.12 217 TYR A CA 1
ATOM 1814 C C . TYR A 1 217 ? -3.287 16.062 -11.812 1 90.12 217 TYR A C 1
ATOM 1816 O O . TYR A 1 217 ? -2.793 16.828 -12.641 1 90.12 217 TYR A O 1
ATOM 1824 N N . GLY A 1 218 ? -3.875 14.961 -12.086 1 90.75 218 GLY A N 1
ATOM 1825 C CA . GLY A 1 218 ? -3.805 14.43 -13.438 1 90.75 218 GLY A CA 1
ATOM 1826 C C . GLY A 1 218 ? -2.648 13.469 -13.641 1 90.75 218 GLY A C 1
ATOM 1827 O O . GLY A 1 218 ? -2.086 12.953 -12.68 1 90.75 218 GLY A O 1
ATOM 1828 N N . ARG A 1 219 ? -2.363 13.172 -14.859 1 91.5 219 ARG A N 1
ATOM 1829 C CA . ARG A 1 219 ? -1.27 12.273 -15.203 1 91.5 219 ARG A CA 1
ATOM 1830 C C . ARG A 1 219 ? 0.062 13.016 -15.242 1 91.5 219 ARG A C 1
ATOM 1832 O O . ARG A 1 219 ? 1.054 12.547 -14.672 1 91.5 219 ARG A O 1
ATOM 1839 N N . MET A 1 220 ? 0.027 14.109 -15.992 1 92.81 220 MET A N 1
ATOM 1840 C CA . MET A 1 220 ? 1.17 15.008 -16.094 1 92.81 220 MET A CA 1
ATOM 1841 C C . MET A 1 220 ? 0.783 16.438 -15.695 1 92.81 220 MET A C 1
ATOM 1843 O O . MET A 1 220 ? -0.297 16.906 -16.047 1 92.81 220 MET A O 1
ATOM 1847 N N . TRP A 1 221 ? 1.704 17.016 -14.914 1 87.88 221 TRP A N 1
ATOM 1848 C CA . TRP A 1 221 ? 1.43 18.391 -14.531 1 87.88 221 TRP A CA 1
ATOM 1849 C C . TRP A 1 221 ? 2.725 19.141 -14.242 1 87.88 221 TRP A C 1
ATOM 1851 O O . TRP A 1 221 ? 3.773 18.531 -14.039 1 87.88 221 TRP A O 1
ATOM 1861 N N . TYR A 1 222 ? 2.684 20.312 -14.398 1 85.62 222 TYR A N 1
ATOM 1862 C CA . TYR A 1 222 ? 3.77 21.172 -13.945 1 85.62 222 TYR A CA 1
ATOM 1863 C C . TYR A 1 222 ? 3.246 22.297 -13.055 1 85.62 222 TYR A C 1
ATOM 1865 O O . TYR A 1 222 ? 2.043 22.562 -13.023 1 85.62 222 TYR A O 1
ATOM 1873 N N . PHE A 1 223 ? 4.125 22.812 -12.258 1 81.38 223 PHE A N 1
ATOM 1874 C CA . PHE A 1 223 ? 3.676 23.844 -11.336 1 81.38 223 PHE A CA 1
ATOM 1875 C C . PHE A 1 223 ? 4.656 25 -11.297 1 81.38 223 PHE A C 1
ATOM 1877 O O . PHE A 1 223 ? 5.805 24.875 -11.727 1 81.38 223 PHE A O 1
ATOM 1884 N N . THR A 1 224 ? 3.98 26.078 -11.039 1 80.25 224 THR A N 1
ATOM 1885 C CA . THR A 1 224 ? 4.707 27.328 -10.812 1 80.25 224 THR A CA 1
ATOM 1886 C C . THR A 1 224 ? 4.215 28.016 -9.547 1 80.25 224 THR A C 1
ATOM 1888 O O . THR A 1 224 ? 3.221 27.594 -8.945 1 80.25 224 THR A O 1
ATOM 1891 N N . SER A 1 225 ? 5.031 29 -9.102 1 80.12 225 SER A N 1
ATOM 1892 C CA . SER A 1 225 ? 4.645 29.734 -7.898 1 80.12 225 SER A CA 1
ATOM 1893 C C . SER A 1 225 ? 3.473 30.672 -8.18 1 80.12 225 SER A C 1
ATOM 1895 O O . SER A 1 225 ? 3.645 31.891 -8.211 1 80.12 225 SER A O 1
ATOM 1897 N N . ASP A 1 226 ? 2.248 30.141 -8.344 1 81 226 ASP A N 1
ATOM 1898 C CA . ASP A 1 226 ? 1.097 30.953 -8.703 1 81 226 ASP A CA 1
ATOM 1899 C C . ASP A 1 226 ? -0.108 30.625 -7.824 1 81 226 ASP A C 1
ATOM 1901 O O . ASP A 1 226 ? -1.226 31.062 -8.102 1 81 226 ASP A O 1
ATOM 1905 N N . PHE A 1 227 ? 0.076 29.812 -6.785 1 78.19 227 PHE A N 1
ATOM 1906 C CA . PHE A 1 227 ? -0.958 29.453 -5.82 1 78.19 227 PHE A CA 1
ATOM 1907 C C . PHE A 1 227 ? -2.154 28.812 -6.516 1 78.19 227 PHE A C 1
ATOM 1909 O O . PHE A 1 227 ? -3.291 28.953 -6.055 1 78.19 227 PHE A O 1
ATOM 1916 N N . SER A 1 228 ? -1.891 28.219 -7.676 1 82.69 228 SER A N 1
ATOM 1917 C CA . SER A 1 228 ? -2.982 27.609 -8.438 1 82.69 228 SER A CA 1
ATOM 1918 C C . SER A 1 228 ? -3.553 26.391 -7.715 1 82.69 228 SER A C 1
ATOM 1920 O O . SER A 1 228 ? -4.656 25.938 -8.031 1 82.69 228 SER A O 1
ATOM 1922 N N . ARG A 1 229 ? -2.791 25.906 -6.812 1 84.5 229 ARG A N 1
ATOM 1923 C CA . ARG A 1 229 ? -3.23 24.797 -5.977 1 84.5 229 ARG A CA 1
ATOM 1924 C C . ARG A 1 229 ? -3.012 25.109 -4.5 1 84.5 229 ARG A C 1
ATOM 1926 O O . ARG A 1 229 ? -2.186 25.953 -4.152 1 84.5 229 ARG A O 1
ATOM 1933 N N . GLY A 1 230 ? -3.801 24.484 -3.66 1 79 230 GLY A N 1
ATOM 1934 C CA . GLY A 1 230 ? -3.703 24.703 -2.225 1 79 230 GLY A CA 1
ATOM 1935 C C . GLY A 1 230 ? -2.555 23.938 -1.586 1 79 230 GLY A C 1
ATOM 1936 O O . GLY A 1 230 ? -2.752 23.203 -0.615 1 79 230 GLY A O 1
ATOM 1937 N N . ASP A 1 231 ? -1.442 24.141 -2.113 1 83.88 231 ASP A N 1
ATOM 1938 C CA . ASP A 1 231 ? -0.241 23.453 -1.656 1 83.88 231 ASP A CA 1
ATOM 1939 C C . ASP A 1 231 ? 0.956 24.391 -1.613 1 83.88 231 ASP A C 1
ATOM 1941 O O . ASP A 1 231 ? 1.123 25.234 -2.502 1 83.88 231 ASP A O 1
ATOM 1945 N N . THR A 1 232 ? 1.755 24.172 -0.624 1 80.12 232 THR A N 1
ATOM 1946 C CA . THR A 1 232 ? 2.912 25.047 -0.421 1 80.12 232 THR A CA 1
ATOM 1947 C C . THR A 1 232 ? 3.887 24.922 -1.589 1 80.12 232 THR A C 1
ATOM 1949 O O . THR A 1 232 ? 4.645 25.859 -1.869 1 80.12 232 THR A O 1
ATOM 1952 N N . ALA A 1 233 ? 3.777 23.844 -2.25 1 78.69 233 ALA A N 1
ATOM 1953 C CA . ALA A 1 233 ? 4.656 23.641 -3.396 1 78.69 233 ALA A CA 1
ATOM 1954 C C . ALA A 1 233 ? 4.395 24.672 -4.484 1 78.69 233 ALA A C 1
ATOM 1956 O O . ALA A 1 233 ? 5.246 24.906 -5.344 1 78.69 233 ALA A O 1
ATOM 1957 N N . TYR A 1 234 ? 3.305 25.281 -4.461 1 81.12 234 TYR A N 1
ATOM 1958 C CA . TYR A 1 234 ? 2.926 26.266 -5.477 1 81.12 234 TYR A CA 1
ATOM 1959 C C . TYR A 1 234 ? 3.223 27.688 -5 1 81.12 234 TYR A C 1
ATOM 1961 O O . TYR A 1 234 ? 2.635 28.641 -5.496 1 81.12 234 TYR A O 1
ATOM 1969 N N . THR A 1 235 ? 4.078 27.75 -4.004 1 79.81 235 THR A N 1
ATOM 1970 C CA . THR A 1 235 ? 4.59 29.016 -3.512 1 79.81 235 THR A CA 1
ATOM 1971 C C . THR A 1 235 ? 6.105 29.094 -3.676 1 79.81 235 THR A C 1
ATOM 1973 O O . THR A 1 235 ? 6.727 28.156 -4.188 1 79.81 235 THR A O 1
ATOM 1976 N N . LYS A 1 236 ? 6.656 30.188 -3.215 1 80.19 236 LYS A N 1
ATOM 1977 C CA . LYS A 1 236 ? 8.102 30.359 -3.305 1 80.19 236 LYS A CA 1
ATOM 1978 C C . LYS A 1 236 ? 8.797 29.922 -2.018 1 80.19 236 LYS A C 1
ATOM 1980 O O . LYS A 1 236 ? 10.016 30.016 -1.899 1 80.19 236 LYS A O 1
ATOM 1985 N N . LEU A 1 237 ? 8.008 29.406 -1.134 1 78.38 237 LEU A N 1
ATOM 1986 C CA . LEU A 1 237 ? 8.555 29.031 0.163 1 78.38 237 LEU A CA 1
ATOM 1987 C C . LEU A 1 237 ? 9.375 27.75 0.056 1 78.38 237 LEU A C 1
ATOM 1989 O O . LEU A 1 237 ? 9.039 26.859 -0.721 1 78.38 237 LEU A O 1
ATOM 1993 N N . ALA A 1 238 ? 10.445 27.703 0.853 1 79.69 238 ALA A N 1
ATOM 1994 C CA . ALA A 1 238 ? 11.281 26.5 0.909 1 79.69 238 ALA A CA 1
ATOM 1995 C C . ALA A 1 238 ? 10.539 25.344 1.572 1 79.69 238 ALA A C 1
ATOM 1997 O O . ALA A 1 238 ? 9.828 25.547 2.562 1 79.69 238 ALA A O 1
ATOM 1998 N N . LEU A 1 239 ? 10.648 24.281 0.923 1 77.75 239 LEU A N 1
ATOM 1999 C CA . LEU A 1 239 ? 10.125 23.062 1.522 1 77.75 239 LEU A CA 1
ATOM 2000 C C . LEU A 1 239 ? 11.234 22.266 2.189 1 77.75 239 LEU A C 1
ATOM 2002 O O . LEU A 1 239 ? 12.305 22.062 1.602 1 77.75 239 LEU A O 1
ATOM 2006 N N . ASP A 1 240 ? 10.938 21.906 3.379 1 79.56 240 ASP A N 1
ATOM 2007 C CA . ASP A 1 240 ? 11.914 21.125 4.113 1 79.56 240 ASP A CA 1
ATOM 2008 C C . ASP A 1 240 ? 11.859 19.656 3.697 1 79.56 240 ASP A C 1
ATOM 2010 O O . ASP A 1 240 ? 11.078 19.281 2.822 1 79.56 240 ASP A O 1
ATOM 2014 N N . ARG A 1 241 ? 12.781 18.859 4.281 1 83.75 241 ARG A N 1
ATOM 2015 C CA . ARG A 1 241 ? 12.852 17.438 3.99 1 83.75 241 ARG A CA 1
ATOM 2016 C C . ARG A 1 241 ? 11.492 16.766 4.184 1 83.75 241 ARG A C 1
ATOM 2018 O O . ARG A 1 241 ? 10.836 16.969 5.203 1 83.75 241 ARG A O 1
ATOM 2025 N N . HIS A 1 242 ? 11.086 16.125 3.178 1 88 242 HIS A N 1
ATOM 2026 C CA . HIS A 1 242 ? 9.805 15.438 3.248 1 88 242 HIS A CA 1
ATOM 2027 C C . HIS A 1 242 ? 9.688 14.359 2.174 1 88 242 HIS A C 1
ATOM 2029 O O . HIS A 1 242 ? 10.539 14.273 1.279 1 88 242 HIS A O 1
ATOM 2035 N N . THR A 1 243 ? 8.734 13.469 2.328 1 91.75 243 THR A N 1
ATOM 2036 C CA . THR A 1 243 ? 8.312 12.578 1.256 1 91.75 243 THR A CA 1
ATOM 2037 C C . THR A 1 243 ? 7.008 13.062 0.624 1 91.75 243 THR A C 1
ATOM 2039 O O . THR A 1 243 ? 6.121 13.562 1.321 1 91.75 243 THR A O 1
ATOM 2042 N N . ASP A 1 244 ? 6.953 12.914 -0.645 1 90.88 244 ASP A N 1
ATOM 2043 C CA . ASP A 1 244 ? 5.805 13.43 -1.382 1 90.88 244 ASP A CA 1
ATOM 2044 C C . ASP A 1 244 ? 4.613 12.477 -1.27 1 90.88 244 ASP A C 1
ATOM 2046 O O . ASP A 1 244 ? 4.789 11.273 -1.079 1 90.88 244 ASP A O 1
ATOM 2050 N N . THR A 1 245 ? 3.391 13.016 -1.325 1 93.5 245 THR A N 1
ATOM 2051 C CA . THR A 1 245 ? 2.104 12.336 -1.464 1 93.5 245 THR A CA 1
ATOM 2052 C C . THR A 1 245 ? 1.817 11.461 -0.247 1 93.5 245 THR A C 1
ATOM 2054 O O . THR A 1 245 ? 1.281 10.359 -0.38 1 93.5 245 THR A O 1
ATOM 2057 N N . THR A 1 246 ? 2.211 11.93 0.896 1 92.81 246 THR A N 1
ATOM 2058 C CA . THR A 1 246 ? 2.008 11.203 2.143 1 92.81 246 THR A CA 1
ATOM 2059 C C . THR A 1 246 ? 0.52 11.047 2.443 1 92.81 246 THR A C 1
ATOM 2061 O O . THR A 1 246 ? 0.127 10.18 3.23 1 92.81 246 THR A O 1
ATOM 2064 N N . TYR A 1 247 ? -0.316 11.875 1.841 1 92.75 247 TYR A N 1
ATOM 2065 C CA . TYR A 1 247 ? -1.753 11.875 2.088 1 92.75 247 TYR A CA 1
ATOM 2066 C C . TYR A 1 247 ? -2.457 10.836 1.216 1 92.75 247 TYR A C 1
ATOM 2068 O O . TYR A 1 247 ? -3.666 10.625 1.347 1 92.75 247 TYR A O 1
ATOM 2076 N N . PHE A 1 248 ? -1.722 10.172 0.337 1 92.5 248 PHE A N 1
ATOM 2077 C CA . PHE A 1 248 ? -2.273 9.047 -0.409 1 92.5 248 PHE A CA 1
ATOM 2078 C C . PHE A 1 248 ? -2.266 7.781 0.438 1 92.5 248 PHE A C 1
ATOM 2080 O O . PHE A 1 248 ? -1.429 7.629 1.329 1 92.5 248 PHE A O 1
ATOM 2087 N N . GLN A 1 249 ? -3.229 6.914 0.095 1 87.19 249 GLN A N 1
ATOM 2088 C CA . GLN A 1 249 ? -3.186 5.598 0.728 1 87.19 249 GLN A CA 1
ATOM 2089 C C . GLN A 1 249 ? -1.86 4.895 0.45 1 87.19 249 GLN A C 1
ATOM 2091 O O . GLN A 1 249 ? -1.228 4.367 1.367 1 87.19 249 GLN A O 1
ATOM 2096 N N . GLU A 1 250 ? -1.505 4.914 -0.767 1 87 250 GLU A N 1
ATOM 2097 C CA . GLU A 1 250 ? -0.176 4.477 -1.181 1 87 250 GLU A CA 1
ATOM 2098 C C . GLU A 1 250 ? 0.615 5.621 -1.807 1 87 250 GLU A C 1
ATOM 2100 O O . GLU A 1 250 ? 0.363 6.004 -2.951 1 87 250 GLU A O 1
ATOM 2105 N N . PRO A 1 251 ? 1.565 6.074 -1.06 1 92.12 251 PRO A N 1
ATOM 2106 C CA . PRO A 1 251 ? 2.395 7.133 -1.643 1 92.12 251 PRO A CA 1
ATOM 2107 C C . PRO A 1 251 ? 3.068 6.703 -2.943 1 92.12 251 PRO A C 1
ATOM 2109 O O . PRO A 1 251 ? 3.285 5.512 -3.166 1 92.12 251 PRO A O 1
ATOM 2112 N N . CYS A 1 252 ? 3.385 7.676 -3.768 1 91.38 252 CYS A N 1
ATOM 2113 C CA . CYS A 1 252 ? 3.994 7.375 -5.059 1 91.38 252 CYS A CA 1
ATOM 2114 C C . CYS A 1 252 ? 5.344 6.691 -4.875 1 91.38 252 CYS A C 1
ATOM 2116 O O . CYS A 1 252 ? 6.113 7.051 -3.982 1 91.38 252 CYS A O 1
ATOM 2118 N N . GLY A 1 253 ? 5.582 5.691 -5.691 1 90.31 253 GLY A N 1
ATOM 2119 C CA . GLY A 1 253 ? 6.84 4.973 -5.633 1 90.31 253 GLY A CA 1
ATOM 2120 C C . GLY A 1 253 ? 7.977 5.695 -6.336 1 90.31 253 GLY A C 1
ATOM 2121 O O . GLY A 1 253 ? 9.133 5.578 -5.938 1 90.31 253 GLY A O 1
ATOM 2122 N N . ILE A 1 254 ? 7.617 6.395 -7.406 1 94.38 254 ILE A N 1
ATOM 2123 C CA . ILE A 1 254 ? 8.578 7.172 -8.18 1 94.38 254 ILE A CA 1
ATOM 2124 C C . ILE A 1 254 ? 8.055 8.586 -8.383 1 94.38 254 ILE A C 1
ATOM 2126 O O . ILE A 1 254 ? 6.906 8.773 -8.797 1 94.38 254 ILE A O 1
ATOM 2130 N N . GLN A 1 255 ? 8.828 9.531 -8.086 1 93.81 255 GLN A N 1
ATOM 2131 C CA . GLN A 1 255 ? 8.562 10.93 -8.414 1 93.81 255 GLN A CA 1
ATOM 2132 C C . GLN A 1 255 ? 9.617 11.477 -9.375 1 93.81 255 GLN A C 1
ATOM 2134 O O . GLN A 1 255 ? 10.812 11.305 -9.148 1 93.81 255 GLN A O 1
ATOM 2139 N N . VAL A 1 256 ? 9.102 12.086 -10.445 1 94.94 256 VAL A N 1
ATOM 2140 C CA . VAL A 1 256 ? 9.992 12.625 -11.469 1 94.94 256 VAL A CA 1
ATOM 2141 C C . VAL A 1 256 ? 9.992 14.148 -11.406 1 94.94 256 VAL A C 1
ATOM 2143 O O . VAL A 1 256 ? 8.93 14.781 -11.461 1 94.94 256 VAL A O 1
ATOM 2146 N N . PHE A 1 257 ? 11.18 14.688 -11.289 1 93.5 257 PHE A N 1
ATOM 2147 C CA . PHE A 1 257 ? 11.352 16.141 -11.289 1 93.5 257 PHE A CA 1
ATOM 2148 C C . PHE A 1 257 ? 12.102 16.594 -12.523 1 93.5 257 PHE A C 1
ATOM 2150 O O . PHE A 1 257 ? 13.117 15.992 -12.898 1 93.5 257 PHE A O 1
ATOM 2157 N N . HIS A 1 258 ? 11.586 17.594 -13.141 1 95 258 HIS A N 1
ATOM 2158 C CA . HIS A 1 258 ? 12.195 18.203 -14.32 1 95 258 HIS A CA 1
ATOM 2159 C C . HIS A 1 258 ? 12.016 19.719 -14.32 1 95 258 HIS A C 1
ATOM 2161 O O . HIS A 1 258 ? 10.883 20.203 -14.383 1 95 258 HIS A O 1
ATOM 2167 N N . CYS A 1 259 ? 13.133 20.453 -14.203 1 93.62 259 CYS A N 1
ATOM 2168 C CA . CYS A 1 259 ? 13.047 21.906 -14.258 1 93.62 259 CYS A CA 1
ATOM 2169 C C . CYS A 1 259 ? 12.867 22.391 -15.688 1 93.62 259 CYS A C 1
ATOM 2171 O O . CYS A 1 259 ? 13.766 22.234 -16.516 1 93.62 259 CYS A O 1
ATOM 2173 N N . LEU A 1 260 ? 11.758 22.969 -15.922 1 93.12 260 LEU A N 1
ATOM 2174 C CA . LEU A 1 260 ? 11.461 23.422 -17.281 1 93.12 260 LEU A CA 1
ATOM 2175 C C . LEU A 1 260 ? 11.898 24.859 -17.484 1 93.12 260 LEU A C 1
ATOM 2177 O O . LEU A 1 260 ? 12.32 25.25 -18.578 1 93.12 260 LEU A O 1
ATOM 2181 N N . LYS A 1 261 ? 11.656 25.594 -16.438 1 90.19 261 LYS A N 1
ATOM 2182 C CA . LYS A 1 261 ? 12.055 27 -16.453 1 90.19 261 LYS A CA 1
ATOM 2183 C C . LYS A 1 261 ? 12.406 27.5 -15.055 1 90.19 261 LYS A C 1
ATOM 2185 O O . LYS A 1 261 ? 11.719 27.172 -14.086 1 90.19 261 LYS A O 1
ATOM 2190 N N . HIS A 1 262 ? 13.508 28.188 -15.008 1 87.62 262 HIS A N 1
ATOM 2191 C CA . HIS A 1 262 ? 13.922 28.766 -13.734 1 87.62 262 HIS A CA 1
ATOM 2192 C C . HIS A 1 262 ? 14.508 30.156 -13.938 1 87.62 262 HIS A C 1
ATOM 2194 O O . HIS A 1 262 ? 15.422 30.344 -14.742 1 87.62 262 HIS A O 1
ATOM 2200 N N . GLU A 1 263 ? 13.789 31 -13.344 1 84.06 263 GLU A N 1
ATOM 2201 C CA . GLU A 1 263 ? 14.281 32.375 -13.312 1 84.06 263 GLU A CA 1
ATOM 2202 C C . GLU A 1 263 ? 14.516 32.844 -11.875 1 84.06 263 GLU A C 1
ATOM 2204 O O . GLU A 1 263 ? 13.602 32.844 -11.055 1 84.06 263 GLU A O 1
ATOM 2209 N N . GLY A 1 264 ? 15.773 33.25 -11.531 1 83 264 GLY A N 1
ATOM 2210 C CA . GLY A 1 264 ? 16.062 33.719 -10.188 1 83 264 GLY A CA 1
ATOM 2211 C C . GLY A 1 264 ? 17.094 32.875 -9.461 1 83 264 GLY A C 1
ATOM 2212 O O . GLY A 1 264 ? 17.859 32.125 -10.094 1 83 264 GLY A O 1
ATOM 2213 N N . THR A 1 265 ? 17.219 33.188 -8.109 1 83.69 265 THR A N 1
ATOM 2214 C CA . THR A 1 265 ? 18.156 32.438 -7.266 1 83.69 265 THR A CA 1
ATOM 2215 C C . THR A 1 265 ? 17.422 31.406 -6.422 1 83.69 265 THR A C 1
ATOM 2217 O O . THR A 1 265 ? 16.203 31.469 -6.273 1 83.69 265 THR A O 1
ATOM 2220 N N . GLY A 1 266 ? 18.203 30.453 -6 1 80.25 266 GLY A N 1
ATOM 2221 C CA . GLY A 1 266 ? 17.578 29.391 -5.234 1 80.25 266 GLY A CA 1
ATOM 2222 C C . GLY A 1 266 ? 17.062 28.266 -6.102 1 80.25 266 GLY A C 1
ATOM 2223 O O . GLY A 1 266 ? 17.578 28 -7.184 1 80.25 266 GLY A O 1
ATOM 2224 N N . GLY A 1 267 ? 16.188 27.406 -5.621 1 78.75 267 GLY A N 1
ATOM 2225 C CA . GLY A 1 267 ? 15.555 26.359 -6.398 1 78.75 267 GLY A CA 1
ATOM 2226 C C . GLY A 1 267 ? 16.344 25.062 -6.379 1 78.75 267 GLY A C 1
ATOM 2227 O O . GLY A 1 267 ? 16.078 24.141 -7.164 1 78.75 267 GLY A O 1
ATOM 2228 N N . ARG A 1 268 ? 17.219 25.078 -5.508 1 84.12 268 ARG A N 1
ATOM 2229 C CA . ARG A 1 268 ? 17.984 23.828 -5.402 1 84.12 268 ARG A CA 1
ATOM 2230 C C . ARG A 1 268 ? 17.156 22.734 -4.75 1 84.12 268 ARG A C 1
ATOM 2232 O O . ARG A 1 268 ? 16.312 23.016 -3.893 1 84.12 268 ARG A O 1
ATOM 2239 N N . THR A 1 269 ? 17.438 21.5 -5.25 1 85.06 269 THR A N 1
ATOM 2240 C CA . THR A 1 269 ? 16.734 20.359 -4.699 1 85.06 269 THR A CA 1
ATOM 2241 C C . THR A 1 269 ? 17.547 19.688 -3.602 1 85.06 269 THR A C 1
ATOM 2243 O O . THR A 1 269 ? 18.734 19.406 -3.793 1 85.06 269 THR A O 1
ATOM 2246 N N . LEU A 1 270 ? 16.906 19.594 -2.465 1 86.75 270 LEU A N 1
ATOM 2247 C CA . LEU A 1 270 ? 17.5 18.859 -1.354 1 86.75 270 LEU A CA 1
ATOM 2248 C C . LEU A 1 270 ? 17.078 17.391 -1.387 1 86.75 270 LEU A C 1
ATOM 2250 O O . LEU A 1 270 ? 15.891 17.078 -1.438 1 86.75 270 LEU A O 1
ATOM 2254 N N . LEU A 1 271 ? 18.125 16.531 -1.481 1 90.44 271 LEU A N 1
ATOM 2255 C CA . LEU A 1 271 ? 17.859 15.094 -1.462 1 90.44 271 LEU A CA 1
ATOM 2256 C C . LEU A 1 271 ? 18.438 14.453 -0.2 1 90.44 271 LEU A C 1
ATOM 2258 O O . LEU A 1 271 ? 19.578 14.727 0.175 1 90.44 271 LEU A O 1
ATOM 2262 N N . VAL A 1 272 ? 17.625 13.695 0.462 1 90.38 272 VAL A N 1
ATOM 2263 C CA . VAL A 1 272 ? 18.016 12.984 1.674 1 90.38 272 VAL A CA 1
ATOM 2264 C C . VAL A 1 272 ? 17.641 11.508 1.556 1 90.38 272 VAL A C 1
ATOM 2266 O O . VAL A 1 272 ? 16.531 11.18 1.112 1 90.38 272 VAL A O 1
ATOM 2269 N N . ASP A 1 273 ? 18.609 10.641 1.863 1 93.44 273 ASP A N 1
ATOM 2270 C CA . ASP A 1 273 ? 18.25 9.227 1.982 1 93.44 273 ASP A CA 1
ATOM 2271 C C . ASP A 1 273 ? 17.609 8.938 3.332 1 93.44 273 ASP A C 1
ATOM 2273 O O . ASP A 1 273 ? 18.297 8.734 4.332 1 93.44 273 ASP A O 1
ATOM 2277 N N . GLY A 1 274 ? 16.297 8.891 3.277 1 92.88 274 GLY A N 1
ATOM 2278 C CA . GLY A 1 274 ? 15.555 8.617 4.5 1 92.88 274 GLY A CA 1
ATOM 2279 C C . GLY A 1 274 ? 15.828 7.242 5.074 1 92.88 274 GLY A C 1
ATOM 2280 O O . GLY A 1 274 ? 15.727 7.035 6.285 1 92.88 274 GLY A O 1
ATOM 2281 N N . PHE A 1 275 ? 16.203 6.285 4.25 1 94.94 275 PHE A N 1
ATOM 2282 C CA . PHE A 1 275 ? 16.516 4.938 4.715 1 94.94 275 PHE A CA 1
ATOM 2283 C C . PHE A 1 275 ? 17.812 4.926 5.508 1 94.94 275 PHE A C 1
ATOM 2285 O O . PHE A 1 275 ? 17.938 4.199 6.492 1 94.94 275 PHE A O 1
ATOM 2292 N N . TYR A 1 276 ? 18.75 5.66 5.051 1 93.62 276 TYR A N 1
ATOM 2293 C CA . TYR A 1 276 ? 19.984 5.812 5.812 1 93.62 276 TYR A CA 1
ATOM 2294 C C . TYR A 1 276 ? 19.703 6.383 7.199 1 93.62 276 TYR A C 1
ATOM 2296 O O . TYR A 1 276 ? 20.219 5.883 8.203 1 93.62 276 TYR A O 1
ATOM 2304 N N . ALA A 1 277 ? 18.891 7.414 7.223 1 91.25 277 ALA A N 1
ATOM 2305 C CA . ALA A 1 277 ? 18.516 8.023 8.492 1 91.25 277 ALA A CA 1
ATOM 2306 C C . ALA A 1 277 ? 17.812 7.012 9.398 1 91.25 277 ALA A C 1
ATOM 2308 O O . ALA A 1 277 ? 18.078 6.957 10.602 1 91.25 277 ALA A O 1
ATOM 2309 N N . ALA A 1 278 ? 16.953 6.258 8.805 1 93.06 278 ALA A N 1
ATOM 2310 C CA . ALA A 1 278 ? 16.219 5.242 9.57 1 93.06 278 ALA A CA 1
ATOM 2311 C C . ALA A 1 278 ? 17.188 4.203 10.141 1 93.06 278 ALA A C 1
ATOM 2313 O O . ALA A 1 278 ? 17 3.738 11.273 1 93.06 278 ALA A O 1
ATOM 2314 N N . GLU A 1 279 ? 18.125 3.822 9.383 1 92.69 279 GLU A N 1
ATOM 2315 C CA . GLU A 1 279 ? 19.125 2.873 9.852 1 92.69 279 GLU A CA 1
ATOM 2316 C C . GLU A 1 279 ? 19.906 3.432 11.047 1 92.69 279 GLU A C 1
ATOM 2318 O O . GLU A 1 279 ? 20.203 2.701 11.992 1 92.69 279 GLU A O 1
ATOM 2323 N N . GLN A 1 280 ? 20.156 4.695 11 1 89.44 280 GLN A N 1
ATOM 2324 C CA . GLN A 1 280 ? 20.812 5.336 12.133 1 89.44 280 GLN A CA 1
ATOM 2325 C C . GLN A 1 280 ? 19.953 5.277 13.383 1 89.44 280 GLN A C 1
ATOM 2327 O O . GLN A 1 280 ? 20.453 5.027 14.484 1 89.44 280 GLN A O 1
ATOM 2332 N N . VAL A 1 281 ? 18.703 5.488 13.188 1 88.19 281 VAL A N 1
ATOM 2333 C CA . VAL A 1 281 ? 17.781 5.41 14.312 1 88.19 281 VAL A CA 1
ATOM 2334 C C . VAL A 1 281 ? 17.75 3.982 14.859 1 88.19 281 VAL A C 1
ATOM 2336 O O . VAL A 1 281 ? 17.781 3.777 16.078 1 88.19 281 VAL A O 1
ATOM 2339 N N . LEU A 1 282 ? 17.703 3.041 13.961 1 91.38 282 LEU A N 1
ATOM 2340 C CA . LEU A 1 282 ? 17.656 1.638 14.359 1 91.38 282 LEU A CA 1
ATOM 2341 C C . LEU A 1 282 ? 18.891 1.273 15.18 1 91.38 282 LEU A C 1
ATOM 2343 O O . LEU A 1 282 ? 18.797 0.574 16.188 1 91.38 282 LEU A O 1
ATOM 2347 N N . GLN A 1 283 ? 20.031 1.744 14.859 1 89.44 283 GLN A N 1
ATOM 2348 C CA . GLN A 1 283 ? 21.297 1.418 15.516 1 89.44 283 GLN A CA 1
ATOM 2349 C C . GLN A 1 283 ? 21.422 2.154 16.844 1 89.44 283 GLN A C 1
ATOM 2351 O O . GLN A 1 283 ? 21.875 1.573 17.844 1 89.44 283 GLN A O 1
ATOM 2356 N N . LYS A 1 284 ? 20.984 3.387 16.875 1 86.44 284 LYS A N 1
ATOM 2357 C CA . LYS A 1 284 ? 21.281 4.25 18.031 1 86.44 284 LYS A CA 1
ATOM 2358 C C . LYS A 1 284 ? 20.109 4.246 19.016 1 86.44 284 LYS A C 1
ATOM 2360 O O . LYS A 1 284 ? 20.312 4.441 20.219 1 86.44 284 LYS A O 1
ATOM 2365 N N . ALA A 1 285 ? 18.938 4.09 18.438 1 86 285 ALA A N 1
ATOM 2366 C CA . ALA A 1 285 ? 17.734 4.156 19.281 1 86 285 ALA A CA 1
ATOM 2367 C C . ALA A 1 285 ? 16.672 3.178 18.797 1 86 285 ALA A C 1
ATOM 2369 O O . ALA A 1 285 ? 15.602 3.588 18.359 1 86 285 ALA A O 1
ATOM 2370 N N . PRO A 1 286 ? 16.922 1.884 19.031 1 88.81 286 PRO A N 1
ATOM 2371 C CA . PRO A 1 286 ? 16.016 0.863 18.5 1 88.81 286 PRO A CA 1
ATOM 2372 C C . PRO A 1 286 ? 14.586 1.001 19.031 1 88.81 286 PRO A C 1
ATOM 2374 O O . PRO A 1 286 ? 13.625 0.677 18.328 1 88.81 286 PRO A O 1
ATOM 2377 N N . GLU A 1 287 ? 14.43 1.492 20.172 1 85.19 287 GLU A N 1
ATOM 2378 C CA . GLU A 1 287 ? 13.094 1.683 20.734 1 85.19 287 GLU A CA 1
ATOM 2379 C C . GLU A 1 287 ? 12.328 2.752 19.953 1 85.19 287 GLU A C 1
ATOM 2381 O O . GLU A 1 287 ? 11.117 2.631 19.75 1 85.19 287 GLU A O 1
ATOM 2386 N N . GLN A 1 288 ? 13.031 3.764 19.578 1 83.06 288 GLN A N 1
ATOM 2387 C CA . GLN A 1 288 ? 12.414 4.809 18.766 1 83.06 288 GLN A CA 1
ATOM 2388 C C . GLN A 1 288 ? 12.039 4.281 17.391 1 83.06 288 GLN A C 1
ATOM 2390 O O . GLN A 1 288 ? 11 4.641 16.844 1 83.06 288 GLN A O 1
ATOM 2395 N N . PHE A 1 289 ? 12.93 3.457 16.922 1 90.12 289 PHE A N 1
ATOM 2396 C CA . PHE A 1 289 ? 12.633 2.842 15.633 1 90.12 289 PHE A CA 1
ATOM 2397 C C . PHE A 1 289 ? 11.336 2.041 15.711 1 90.12 289 PHE A C 1
ATOM 2399 O O . PHE A 1 289 ? 10.492 2.139 14.82 1 90.12 289 PHE A O 1
ATOM 2406 N N . GLU A 1 290 ? 11.211 1.331 16.703 1 89.81 290 GLU A N 1
ATOM 2407 C CA . GLU A 1 290 ? 10.008 0.529 16.906 1 89.81 290 GLU A CA 1
ATOM 2408 C C . GLU A 1 290 ? 8.766 1.41 17 1 89.81 290 GLU A C 1
ATOM 2410 O O . GLU A 1 290 ? 7.73 1.105 16.391 1 89.81 290 GLU A O 1
ATOM 2415 N N . LEU A 1 291 ? 8.875 2.42 17.641 1 84.94 291 LEU A N 1
ATOM 2416 C CA . LEU A 1 291 ? 7.75 3.346 17.781 1 84.94 291 LEU A CA 1
ATOM 2417 C C . LEU A 1 291 ? 7.391 3.967 16.438 1 84.94 291 LEU A C 1
ATOM 2419 O O . LEU A 1 291 ? 6.211 4.039 16.078 1 84.94 291 LEU A O 1
ATOM 2423 N N . LEU A 1 292 ? 8.383 4.371 15.711 1 89.62 292 LEU A N 1
ATOM 2424 C CA . LEU A 1 292 ? 8.18 5.008 14.414 1 89.62 292 LEU A CA 1
ATOM 2425 C C . LEU A 1 292 ? 7.566 4.031 13.422 1 89.62 292 LEU A C 1
ATOM 2427 O O . LEU A 1 292 ? 6.996 4.445 12.406 1 89.62 292 LEU A O 1
ATOM 2431 N N . SER A 1 293 ? 7.684 2.738 13.734 1 92.94 293 SER A N 1
ATOM 2432 C CA . SER A 1 293 ? 7.176 1.722 12.82 1 92.94 293 SER A CA 1
ATOM 2433 C C . SER A 1 293 ? 5.805 1.219 13.258 1 92.94 293 SER A C 1
ATOM 2435 O O . SER A 1 293 ? 5.156 0.464 12.531 1 92.94 293 SER A O 1
ATOM 2437 N N . LYS A 1 294 ? 5.328 1.69 14.367 1 88.25 294 LYS A N 1
ATOM 2438 C CA . LYS A 1 294 ? 4.094 1.113 14.898 1 88.25 294 LYS A CA 1
ATOM 2439 C C . LYS A 1 294 ? 3.016 2.178 15.062 1 88.25 294 LYS A C 1
ATOM 2441 O O . LYS A 1 294 ? 1.824 1.892 14.922 1 88.25 294 LYS A O 1
ATOM 2446 N N . VAL A 1 295 ? 3.402 3.346 15.375 1 83.25 295 VAL A N 1
ATOM 2447 C CA . VAL A 1 295 ? 2.438 4.402 15.664 1 83.25 295 VAL A CA 1
ATOM 2448 C C . VAL A 1 295 ? 2.008 5.082 14.367 1 83.25 295 VAL A C 1
ATOM 2450 O O . VAL A 1 295 ? 2.848 5.574 13.609 1 83.25 295 VAL A O 1
ATOM 2453 N N . PRO A 1 296 ? 0.745 5.129 14.18 1 85.94 296 PRO A N 1
ATOM 2454 C CA . PRO A 1 296 ? 0.28 5.754 12.945 1 85.94 296 PRO A CA 1
ATOM 2455 C C . PRO A 1 296 ? 0.219 7.277 13.039 1 85.94 296 PRO A C 1
ATOM 2457 O O . PRO A 1 296 ? -0.035 7.82 14.117 1 85.94 296 PRO A O 1
ATOM 2460 N N . LEU A 1 297 ? 0.497 7.859 11.938 1 83.75 297 LEU A N 1
ATOM 2461 C CA . LEU A 1 297 ? 0.296 9.297 11.758 1 83.75 297 LEU A CA 1
ATOM 2462 C C . LEU A 1 297 ? -0.708 9.57 10.641 1 83.75 297 LEU A C 1
ATOM 2464 O O . LEU A 1 297 ? -0.742 8.844 9.641 1 83.75 297 LEU A O 1
ATOM 2468 N N . LYS A 1 298 ? -1.462 10.562 10.914 1 84.94 298 LYS A N 1
ATOM 2469 C CA . LYS A 1 298 ? -2.428 10.992 9.906 1 84.94 298 LYS A CA 1
ATOM 2470 C C . LYS A 1 298 ? -1.887 12.164 9.094 1 84.94 298 LYS A C 1
ATOM 2472 O O . LYS A 1 298 ? -1.467 13.18 9.656 1 84.94 298 LYS A O 1
ATOM 2477 N N . HIS A 1 299 ? -1.782 11.977 7.828 1 90.06 299 HIS A N 1
ATOM 2478 C CA . HIS A 1 299 ? -1.467 13.047 6.891 1 90.06 299 HIS A CA 1
ATOM 2479 C C . HIS A 1 299 ? -2.699 13.469 6.098 1 90.06 299 HIS A C 1
ATOM 2481 O O . HIS A 1 299 ? -3.494 12.617 5.684 1 90.06 299 HIS A O 1
ATOM 2487 N N . GLU A 1 300 ? -2.814 14.75 5.98 1 88.69 300 GLU A N 1
ATOM 2488 C CA . GLU A 1 300 ? -4.027 15.242 5.34 1 88.69 300 GLU A CA 1
ATOM 2489 C C . GLU A 1 300 ? -3.709 16.312 4.309 1 88.69 300 GLU A C 1
ATOM 2491 O O . GLU A 1 300 ? -2.758 17.078 4.477 1 88.69 300 GLU A O 1
ATOM 2496 N N . TYR A 1 301 ? -4.426 16.344 3.203 1 90.31 301 TYR A N 1
ATOM 2497 C CA . TYR A 1 301 ? -4.398 17.375 2.174 1 90.31 301 TYR A CA 1
ATOM 2498 C C . TYR A 1 301 ? -5.797 17.922 1.921 1 90.31 301 TYR A C 1
ATOM 2500 O O . TYR A 1 301 ? -6.699 17.188 1.518 1 90.31 301 TYR A O 1
ATOM 2508 N N . ILE A 1 302 ? -5.941 19.109 2.27 1 90.06 302 ILE A N 1
ATOM 2509 C CA . ILE A 1 302 ? -7.211 19.812 2.074 1 90.06 302 ILE A CA 1
ATOM 2510 C C . ILE A 1 302 ? -7.027 20.938 1.059 1 90.06 302 ILE A C 1
ATOM 2512 O O . ILE A 1 302 ? -6.18 21.812 1.237 1 90.06 302 ILE A O 1
ATOM 2516 N N . GLU A 1 303 ? -7.789 20.844 0.024 1 89.5 303 GLU A N 1
ATOM 2517 C CA . GLU A 1 303 ? -7.711 21.844 -1.034 1 89.5 303 GLU A CA 1
ATOM 2518 C C . GLU A 1 303 ? -9.102 22.312 -1.463 1 89.5 303 GLU A C 1
ATOM 2520 O O . GLU A 1 303 ? -9.977 21.484 -1.742 1 89.5 303 GLU A O 1
ATOM 2525 N N . ASN A 1 304 ? -9.344 23.562 -1.35 1 89 304 ASN A N 1
ATOM 2526 C CA . ASN A 1 304 ? -10.531 24.219 -1.889 1 89 304 ASN A CA 1
ATOM 2527 C C . ASN A 1 304 ? -10.164 25.453 -2.695 1 89 304 ASN A C 1
ATOM 2529 O O . ASN A 1 304 ? -10.367 26.594 -2.238 1 89 304 ASN A O 1
ATOM 2533 N N . VAL A 1 305 ? -9.672 25.25 -3.82 1 87.69 305 VAL A N 1
ATOM 2534 C CA . VAL A 1 305 ? -9.188 26.328 -4.676 1 87.69 305 VAL A CA 1
ATOM 2535 C C . VAL A 1 305 ? -9.773 26.188 -6.074 1 87.69 305 VAL A C 1
ATOM 2537 O O . VAL A 1 305 ? -9.602 25.156 -6.723 1 87.69 305 VAL A O 1
ATOM 2540 N N . GLY A 1 306 ? -10.484 27.188 -6.484 1 86.19 306 GLY A N 1
ATOM 2541 C CA . GLY A 1 306 ? -11.094 27.109 -7.801 1 86.19 306 GLY A CA 1
ATOM 2542 C C . GLY A 1 306 ? -11.992 25.906 -7.977 1 86.19 306 GLY A C 1
ATOM 2543 O O . GLY A 1 306 ? -12.914 25.688 -7.18 1 86.19 306 GLY A O 1
ATOM 2544 N N . GLU A 1 307 ? -11.57 25.078 -8.977 1 86.94 307 GLU A N 1
ATOM 2545 C CA . GLU A 1 307 ? -12.367 23.891 -9.273 1 86.94 307 GLU A CA 1
ATOM 2546 C C . GLU A 1 307 ? -11.828 22.656 -8.547 1 86.94 307 GLU A C 1
ATOM 2548 O O . GLU A 1 307 ? -12.414 21.578 -8.625 1 86.94 307 GLU A O 1
ATOM 2553 N N . CYS A 1 308 ? -10.82 22.922 -7.816 1 87.06 308 CYS A N 1
ATOM 2554 C CA . CYS A 1 308 ? -10.188 21.812 -7.137 1 87.06 308 CYS A CA 1
ATOM 2555 C C . CYS A 1 308 ? -10.68 21.688 -5.699 1 87.06 308 CYS A C 1
ATOM 2557 O O . CYS A 1 308 ? -10.406 22.562 -4.875 1 87.06 308 CYS A O 1
ATOM 2559 N N . HIS A 1 309 ? -11.414 20.688 -5.418 1 90.38 309 HIS A N 1
ATOM 2560 C CA . HIS A 1 309 ? -11.906 20.375 -4.078 1 90.38 309 HIS A CA 1
ATOM 2561 C C . HIS A 1 309 ? -11.531 18.953 -3.67 1 90.38 309 HIS A C 1
ATOM 2563 O O . HIS A 1 309 ? -12.148 17.984 -4.125 1 90.38 309 HIS A O 1
ATOM 2569 N N . ASN A 1 310 ? -10.508 18.906 -2.814 1 90.88 310 ASN A N 1
ATOM 2570 C CA . ASN A 1 310 ? -9.977 17.609 -2.416 1 90.88 310 ASN A CA 1
ATOM 2571 C C . ASN A 1 310 ? -9.781 17.516 -0.905 1 90.88 310 ASN A C 1
ATOM 2573 O O . ASN A 1 310 ? -9.461 18.516 -0.259 1 90.88 310 ASN A O 1
ATOM 2577 N N . HIS A 1 311 ? -10.109 16.5 -0.322 1 92.56 311 HIS A N 1
ATOM 2578 C CA . HIS A 1 311 ? -9.781 16.125 1.048 1 92.56 311 HIS A CA 1
ATOM 2579 C C . HIS A 1 311 ? -9.281 14.688 1.124 1 92.56 311 HIS A C 1
ATOM 2581 O O . HIS A 1 311 ? -10.086 13.75 1.062 1 92.56 311 HIS A O 1
ATOM 2587 N N . MET A 1 312 ? -7.988 14.547 1.212 1 92.69 312 MET A N 1
ATOM 2588 C CA . MET A 1 312 ? -7.363 13.234 1.233 1 92.69 312 MET A CA 1
ATOM 2589 C C . MET A 1 312 ? -6.688 12.969 2.576 1 92.69 312 MET A C 1
ATOM 2591 O O . MET A 1 312 ? -6.094 13.875 3.164 1 92.69 312 MET A O 1
ATOM 2595 N N . ILE A 1 313 ? -6.828 11.789 3.051 1 90.81 313 ILE A N 1
ATOM 2596 C CA . ILE A 1 313 ? -6.215 11.391 4.316 1 90.81 313 ILE A CA 1
ATOM 2597 C C . ILE A 1 313 ? -5.422 10.102 4.125 1 90.81 313 ILE A C 1
ATOM 2599 O O . ILE A 1 313 ? -5.93 9.133 3.561 1 90.81 313 ILE A O 1
ATOM 2603 N N . GLY A 1 314 ? -4.219 10.156 4.43 1 91.19 314 GLY A N 1
ATOM 2604 C CA . GLY A 1 314 ? -3.371 8.977 4.523 1 91.19 314 GLY A CA 1
ATOM 2605 C C . GLY A 1 314 ? -2.936 8.664 5.941 1 91.19 314 GLY A C 1
ATOM 2606 O O . GLY A 1 314 ? -2.59 9.57 6.703 1 91.19 314 GLY A O 1
ATOM 2607 N N . VAL A 1 315 ? -3.047 7.406 6.32 1 89.5 315 VAL A N 1
ATOM 2608 C CA . VAL A 1 315 ? -2.68 7.004 7.676 1 89.5 315 VAL A CA 1
ATOM 2609 C C . VAL A 1 315 ? -1.64 5.891 7.621 1 89.5 315 VAL A C 1
ATOM 2611 O O . VAL A 1 315 ? -1.768 4.949 6.828 1 89.5 315 VAL A O 1
ATOM 2614 N N . GLY A 1 316 ? -0.63 5.984 8.422 1 89.31 316 GLY A N 1
ATOM 2615 C CA . GLY A 1 316 ? 0.399 4.965 8.555 1 89.31 316 GLY A CA 1
ATOM 2616 C C . GLY A 1 316 ? 1.592 5.426 9.367 1 89.31 316 GLY A C 1
ATOM 2617 O O . GLY A 1 316 ? 1.729 6.617 9.656 1 89.31 316 GLY A O 1
ATOM 2618 N N . PRO A 1 317 ? 2.408 4.508 9.742 1 92.19 317 PRO A N 1
ATOM 2619 C CA . PRO A 1 317 ? 3.623 4.902 10.461 1 92.19 317 PRO A CA 1
ATOM 2620 C C . PRO A 1 317 ? 4.621 5.641 9.57 1 92.19 317 PRO A C 1
ATOM 2622 O O . PRO A 1 317 ? 4.488 5.629 8.344 1 92.19 317 PRO A O 1
ATOM 2625 N N . VAL A 1 318 ? 5.496 6.289 10.242 1 91.69 318 VAL A N 1
ATOM 2626 C CA . VAL A 1 318 ? 6.555 6.977 9.508 1 91.69 318 VAL A CA 1
ATOM 2627 C C . VAL A 1 318 ? 7.414 5.957 8.766 1 91.69 318 VAL A C 1
ATOM 2629 O O . VAL A 1 318 ? 7.719 6.137 7.582 1 91.69 318 VAL A O 1
ATOM 2632 N N . LEU A 1 319 ? 7.789 4.922 9.539 1 94.69 319 LEU A N 1
ATOM 2633 C CA . LEU A 1 319 ? 8.617 3.855 8.984 1 94.69 319 LEU A CA 1
ATOM 2634 C C . LEU A 1 319 ? 7.793 2.596 8.742 1 94.69 319 LEU A C 1
ATOM 2636 O O . LEU A 1 319 ? 7.355 1.944 9.695 1 94.69 319 LEU A O 1
ATOM 2640 N N . ASN A 1 320 ? 7.609 2.279 7.523 1 95.12 320 ASN A N 1
ATOM 2641 C CA . ASN A 1 320 ? 6.875 1.072 7.164 1 95.12 320 ASN A CA 1
ATOM 2642 C C . ASN A 1 320 ? 7.816 -0.095 6.883 1 95.12 320 ASN A C 1
ATOM 2644 O O . ASN A 1 320 ? 8.68 -0.009 6.004 1 95.12 320 ASN A O 1
ATOM 2648 N N . ILE A 1 321 ? 7.605 -1.168 7.641 1 95.25 321 ILE A N 1
ATOM 2649 C CA . ILE A 1 321 ? 8.484 -2.33 7.523 1 95.25 321 ILE A CA 1
ATOM 2650 C C . ILE A 1 321 ? 7.648 -3.57 7.199 1 95.25 321 ILE A C 1
ATOM 2652 O O . ILE A 1 321 ? 6.469 -3.643 7.551 1 95.25 321 ILE A O 1
ATOM 2656 N N . TYR A 1 322 ? 8.297 -4.438 6.5 1 91.88 322 TYR A N 1
ATOM 2657 C CA . TYR A 1 322 ? 7.637 -5.715 6.262 1 91.88 322 TYR A CA 1
ATOM 2658 C C . TYR A 1 322 ? 7.523 -6.516 7.555 1 91.88 322 TYR A C 1
ATOM 2660 O O . TYR A 1 322 ? 8.469 -6.566 8.344 1 91.88 322 TYR A O 1
ATOM 2668 N N . PRO A 1 323 ? 6.422 -7.168 7.719 1 89.81 323 PRO A N 1
ATOM 2669 C CA . PRO A 1 323 ? 6.246 -7.906 8.977 1 89.81 323 PRO A CA 1
ATOM 2670 C C . PRO A 1 323 ? 7.102 -9.172 9.039 1 89.81 323 PRO A C 1
ATOM 2672 O O . PRO A 1 323 ? 7.332 -9.711 10.125 1 89.81 323 PRO A O 1
ATOM 2675 N N . TRP A 1 324 ? 7.641 -9.617 7.914 1 83.81 324 TRP A N 1
ATOM 2676 C CA . TRP A 1 324 ? 8.305 -10.922 7.91 1 83.81 324 TRP A CA 1
ATOM 2677 C C . TRP A 1 324 ? 9.812 -10.758 8.055 1 83.81 324 TRP A C 1
ATOM 2679 O O . TRP A 1 324 ? 10.5 -11.672 8.516 1 83.81 324 TRP A O 1
ATOM 2689 N N . ASN A 1 325 ? 10.383 -9.68 7.695 1 86.38 325 ASN A N 1
ATOM 2690 C CA . ASN A 1 325 ? 11.828 -9.562 7.816 1 86.38 325 ASN A CA 1
ATOM 2691 C C . ASN A 1 325 ? 12.242 -8.195 8.344 1 86.38 325 ASN A C 1
ATOM 2693 O O . ASN A 1 325 ? 13.43 -7.883 8.414 1 86.38 325 ASN A O 1
ATOM 2697 N N . LYS A 1 326 ? 11.266 -7.281 8.57 1 90.19 326 LYS A N 1
ATOM 2698 C CA . LYS A 1 326 ? 11.453 -5.965 9.172 1 90.19 326 LYS A CA 1
ATOM 2699 C C . LYS A 1 326 ? 12.203 -5.027 8.234 1 90.19 326 LYS A C 1
ATOM 2701 O O . LYS A 1 326 ? 12.719 -3.994 8.664 1 90.19 326 LYS A O 1
ATOM 2706 N N . GLU A 1 327 ? 12.266 -5.496 7.004 1 93.19 327 GLU A N 1
ATOM 2707 C CA . GLU A 1 327 ? 12.875 -4.629 6 1 93.19 327 GLU A CA 1
ATOM 2708 C C . GLU A 1 327 ? 12.039 -3.369 5.785 1 93.19 327 GLU A C 1
ATOM 2710 O O . GLU A 1 327 ? 10.82 -3.441 5.625 1 93.19 327 GLU A O 1
ATOM 2715 N N . LEU A 1 328 ? 12.758 -2.195 5.867 1 95.69 328 LEU A N 1
ATOM 2716 C CA . LEU A 1 328 ? 12.109 -0.923 5.57 1 95.69 328 LEU A CA 1
ATOM 2717 C C . LEU A 1 328 ? 11.789 -0.809 4.082 1 95.69 328 LEU A C 1
ATOM 2719 O O . LEU A 1 328 ? 12.648 -1.078 3.238 1 95.69 328 LEU A O 1
ATOM 2723 N N . TYR A 1 329 ? 10.523 -0.416 3.766 1 94.81 329 TYR A N 1
ATOM 2724 C CA . TYR A 1 329 ? 10.203 -0.355 2.344 1 94.81 329 TYR A CA 1
ATOM 2725 C C . TYR A 1 329 ? 9.555 0.978 1.988 1 94.81 329 TYR A C 1
ATOM 2727 O O . TYR A 1 329 ? 9.438 1.325 0.811 1 94.81 329 TYR A O 1
ATOM 2735 N N . LEU A 1 330 ? 9.102 1.729 3.004 1 95.12 330 LEU A N 1
ATOM 2736 C CA . LEU A 1 330 ? 8.406 2.982 2.744 1 95.12 330 LEU A CA 1
ATOM 2737 C C . LEU A 1 330 ? 8.57 3.949 3.912 1 95.12 330 LEU A C 1
ATOM 2739 O O . LEU A 1 330 ? 8.469 3.549 5.074 1 95.12 330 LEU A O 1
ATOM 2743 N N . ILE A 1 331 ? 8.875 5.168 3.602 1 93.62 331 ILE A N 1
ATOM 2744 C CA . ILE A 1 331 ? 8.891 6.25 4.578 1 93.62 331 ILE A CA 1
ATOM 2745 C C . ILE A 1 331 ? 7.77 7.242 4.273 1 93.62 331 ILE A C 1
ATOM 2747 O O . ILE A 1 331 ? 7.594 7.656 3.125 1 93.62 331 ILE A O 1
ATOM 2751 N N . ARG A 1 332 ? 7.02 7.496 5.25 1 92.44 332 ARG A N 1
ATOM 2752 C CA . ARG A 1 332 ? 5.949 8.484 5.172 1 92.44 332 ARG A CA 1
ATOM 2753 C C . ARG A 1 332 ? 6.203 9.641 6.129 1 92.44 332 ARG A C 1
ATOM 2755 O O . ARG A 1 332 ? 5.898 9.547 7.32 1 92.44 332 ARG A O 1
ATOM 2762 N N . PHE A 1 333 ? 6.75 10.695 5.539 1 87.81 333 PHE A N 1
ATOM 2763 C CA . PHE A 1 333 ? 7.172 11.789 6.41 1 87.81 333 PHE A CA 1
ATOM 2764 C C . PHE A 1 333 ? 6.961 13.133 5.734 1 87.81 333 PHE A C 1
ATOM 2766 O O . PHE A 1 333 ? 7.617 13.445 4.738 1 87.81 333 PHE A O 1
ATOM 2773 N N . TYR A 1 334 ? 6.055 13.828 6.25 1 83.5 334 TYR A N 1
ATOM 2774 C CA . TYR A 1 334 ? 5.824 15.211 5.871 1 83.5 334 TYR A CA 1
ATOM 2775 C C . TYR A 1 334 ? 5.23 16 7.031 1 83.5 334 TYR A C 1
ATOM 2777 O O . TYR A 1 334 ? 4.035 15.906 7.309 1 83.5 334 TYR A O 1
ATOM 2785 N N . ARG A 1 335 ? 6.012 16.781 7.555 1 74.38 335 ARG A N 1
ATOM 2786 C CA . ARG A 1 335 ? 5.652 17.469 8.789 1 74.38 335 ARG A CA 1
ATOM 2787 C C . ARG A 1 335 ? 4.496 18.438 8.555 1 74.38 335 ARG A C 1
ATOM 2789 O O . ARG A 1 335 ? 3.559 18.5 9.352 1 74.38 335 ARG A O 1
ATOM 2796 N N . GLU A 1 336 ? 4.578 19.141 7.512 1 73.5 336 GLU A N 1
ATOM 2797 C CA . GLU A 1 336 ? 3.598 20.203 7.258 1 73.5 336 GLU A CA 1
ATOM 2798 C C . GLU A 1 336 ? 2.213 19.609 7.004 1 73.5 336 GLU A C 1
ATOM 2800 O O . GLU A 1 336 ? 1.199 20.266 7.27 1 73.5 336 GLU A O 1
ATOM 2805 N N . LYS A 1 337 ? 2.215 18.453 6.535 1 69.75 337 LYS A N 1
ATOM 2806 C CA . LYS A 1 337 ? 0.938 17.844 6.184 1 69.75 337 LYS A CA 1
ATOM 2807 C C . LYS A 1 337 ? 0.484 16.859 7.266 1 69.75 337 LYS A C 1
ATOM 2809 O O . LYS A 1 337 ? -0.543 16.203 7.117 1 69.75 337 LYS A O 1
ATOM 2814 N N . GLN A 1 338 ? 1.354 16.766 8.156 1 70.5 338 GLN A N 1
ATOM 2815 C CA . GLN A 1 338 ?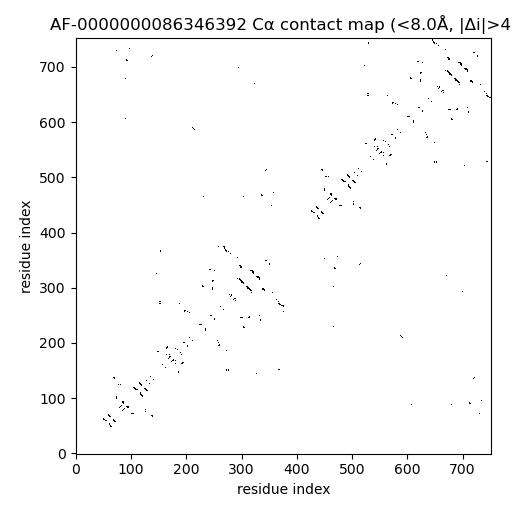 1.002 15.891 9.273 1 70.5 338 GLN A CA 1
ATOM 2816 C C . GLN A 1 338 ? -0.096 16.516 10.133 1 70.5 338 GLN A C 1
ATOM 2818 O O . GLN A 1 338 ? 0.028 17.656 10.578 1 70.5 338 GLN A O 1
ATOM 2823 N N . ASN A 1 339 ? -1.209 15.859 10.023 1 58.28 339 ASN A N 1
ATOM 2824 C CA . ASN A 1 339 ? -2.219 16.297 10.977 1 58.28 339 ASN A CA 1
ATOM 2825 C C . ASN A 1 339 ? -1.887 15.844 12.398 1 58.28 339 ASN A C 1
ATOM 2827 O O . ASN A 1 339 ? -0.831 15.25 12.633 1 58.28 339 ASN A O 1
ATOM 2831 N N . MET A 1 340 ? -2.951 15.633 13.281 1 51.66 340 MET A N 1
ATOM 2832 C CA . MET A 1 340 ? -2.951 15.391 14.719 1 51.66 340 MET A CA 1
ATOM 2833 C C . MET A 1 340 ? -2.408 14 15.031 1 51.66 340 MET A C 1
ATOM 2835 O O . MET A 1 340 ? -2.785 13.023 14.391 1 51.66 340 MET A O 1
ATOM 2839 N N . ILE A 1 341 ? -1.078 13.898 15.5 1 47.47 341 ILE A N 1
ATOM 2840 C CA . ILE A 1 341 ? -0.589 12.641 16.031 1 47.47 341 ILE A CA 1
ATOM 2841 C C . ILE A 1 341 ? -1.564 12.117 17.094 1 47.47 341 ILE A C 1
ATOM 2843 O O . ILE A 1 341 ? -1.846 12.797 18.078 1 47.47 341 ILE A O 1
ATOM 2847 N N . SER A 1 342 ? -2.486 11.203 16.641 1 44.25 342 SER A N 1
ATOM 2848 C CA . SER A 1 342 ? -3.26 10.555 17.688 1 44.25 342 SER A CA 1
ATOM 2849 C C . SER A 1 342 ? -2.35 9.828 18.688 1 44.25 342 SER A C 1
ATOM 2851 O O . SER A 1 342 ? -1.461 9.078 18.281 1 44.25 342 SER A O 1
ATOM 2853 N N . ARG A 1 343 ? -2.16 10.375 19.766 1 42.97 343 ARG A N 1
ATOM 2854 C CA . ARG A 1 343 ? -1.375 9.773 20.844 1 42.97 343 ARG A CA 1
ATOM 2855 C C . ARG A 1 343 ? -1.934 8.406 21.234 1 42.97 343 ARG A C 1
ATOM 2857 O O . ARG A 1 343 ? -3.135 8.266 21.469 1 42.97 343 ARG A O 1
ATOM 2864 N N . GLN A 1 344 ? -1.431 7.281 20.766 1 42.41 344 GLN A N 1
ATOM 2865 C CA . GLN A 1 344 ? -1.847 5.984 21.297 1 42.41 344 GLN A CA 1
ATOM 2866 C C . GLN A 1 344 ? -1.487 5.848 22.766 1 42.41 344 GLN A C 1
ATOM 2868 O O . GLN A 1 344 ? -0.433 6.316 23.203 1 42.41 344 GLN A O 1
ATOM 2873 N N . LYS A 1 345 ? -2.586 5.562 23.578 1 35.72 345 LYS A N 1
ATOM 2874 C CA . LYS A 1 345 ? -2.494 5.371 25.031 1 35.72 345 LYS A CA 1
ATOM 2875 C C . LYS A 1 345 ? -1.45 4.316 25.375 1 35.72 345 LYS A C 1
ATOM 2877 O O . LYS A 1 345 ? -1.347 3.896 26.531 1 35.72 345 LYS A O 1
ATOM 2882 N N . ARG A 1 346 ? -1.214 3.252 24.672 1 37.72 346 ARG A N 1
ATOM 2883 C CA . ARG A 1 346 ? -0.793 2.221 25.609 1 37.72 346 ARG A CA 1
ATOM 2884 C C . ARG A 1 346 ? 0.25 2.762 26.578 1 37.72 346 ARG A C 1
ATOM 2886 O O . ARG A 1 346 ? 0.017 2.801 27.797 1 37.72 346 ARG A O 1
ATOM 2893 N N . SER A 1 347 ? 1.46 2.074 26.688 1 34.41 347 SER A N 1
ATOM 2894 C CA . SER A 1 347 ? 2.414 2.02 27.797 1 34.41 347 SER A CA 1
ATOM 2895 C C . SER A 1 347 ? 2.98 3.4 28.094 1 34.41 347 SER A C 1
ATOM 2897 O O . SER A 1 347 ? 2.869 4.32 27.281 1 34.41 347 SER A O 1
ATOM 2899 N N . SER A 1 348 ? 3.814 3.594 29.156 1 33.66 348 SER A N 1
ATOM 2900 C CA . SER A 1 348 ? 4.793 4.559 29.656 1 33.66 348 SER A CA 1
ATOM 2901 C C . SER A 1 348 ? 5.422 5.34 28.5 1 33.66 348 SER A C 1
ATOM 2903 O O . SER A 1 348 ? 6.219 6.254 28.734 1 33.66 348 SER A O 1
ATOM 2905 N N . LEU A 1 349 ? 5.266 4.949 27.312 1 36.47 349 LEU A N 1
ATOM 2906 C CA . LEU A 1 349 ? 5.953 5.512 26.156 1 36.47 349 LEU A CA 1
ATOM 2907 C C . LEU A 1 349 ? 5.16 6.672 25.562 1 36.47 349 LEU A C 1
ATOM 2909 O O . LEU A 1 349 ? 5.426 7.098 24.438 1 36.47 349 LEU A O 1
ATOM 2913 N N . GLN A 1 350 ? 3.934 7 25.922 1 42.38 350 GLN A N 1
ATOM 2914 C CA . GLN A 1 350 ? 2.973 8.047 25.609 1 42.38 350 GLN A CA 1
ATOM 2915 C C . GLN A 1 350 ? 3.674 9.391 25.375 1 42.38 350 GLN A C 1
ATOM 2917 O O . GLN A 1 350 ? 3.311 10.141 24.469 1 42.38 350 GLN A O 1
ATOM 2922 N N . SER A 1 351 ? 4.246 9.797 26.406 1 41.62 351 SER A N 1
ATOM 2923 C CA . SER A 1 351 ? 4.777 11.141 26.594 1 41.62 351 SER A CA 1
ATOM 2924 C C . SER A 1 351 ? 5.793 11.484 25.5 1 41.62 351 SER A C 1
ATOM 2926 O O . SER A 1 351 ? 6.148 12.656 25.328 1 41.62 351 SER A O 1
ATOM 2928 N N . CYS A 1 352 ? 6.117 10.406 24.578 1 44.84 352 CYS A N 1
ATOM 2929 C CA . CYS A 1 352 ? 7.383 10.719 23.922 1 44.84 352 CYS A CA 1
ATOM 2930 C C . CYS A 1 352 ? 7.211 10.805 22.406 1 44.84 352 CYS A C 1
ATOM 2932 O O . CYS A 1 352 ? 8.195 10.945 21.672 1 44.84 352 CYS A O 1
ATOM 2934 N N . THR A 1 353 ? 5.918 10.734 21.984 1 51.81 353 THR A N 1
ATOM 2935 C CA . THR A 1 353 ? 5.824 10.641 20.531 1 51.81 353 THR A CA 1
ATOM 2936 C C . THR A 1 353 ? 6.352 11.914 19.875 1 51.81 353 THR A C 1
ATOM 2938 O O . THR A 1 353 ? 7.141 11.852 18.922 1 51.81 353 THR A O 1
ATOM 2941 N N . PRO A 1 354 ? 5.805 13.039 20.344 1 51.28 354 PRO A N 1
ATOM 2942 C CA . PRO A 1 354 ? 6.367 14.227 19.688 1 51.28 354 PRO A CA 1
ATOM 2943 C C . PRO A 1 354 ? 7.887 14.305 19.812 1 51.28 354 PRO A C 1
ATOM 2945 O O . PRO A 1 354 ? 8.57 14.688 18.859 1 51.28 354 PRO A O 1
ATOM 2948 N N . LYS A 1 355 ? 8.281 13.859 21.016 1 51.59 355 LYS A N 1
ATOM 2949 C CA . LYS A 1 355 ? 9.727 13.883 21.219 1 51.59 355 LYS A CA 1
ATOM 2950 C C . LYS A 1 355 ? 10.438 12.93 20.266 1 51.59 355 LYS A C 1
ATOM 2952 O O . LYS A 1 355 ? 11.516 13.234 19.75 1 51.59 355 LYS A O 1
ATOM 2957 N N . ARG A 1 356 ? 9.602 11.992 19.938 1 52.72 356 ARG A N 1
ATOM 2958 C CA . ARG A 1 356 ? 10.227 10.914 19.172 1 52.72 356 ARG A CA 1
ATOM 2959 C C . ARG A 1 356 ? 10.219 11.227 17.688 1 52.72 356 ARG A C 1
ATOM 2961 O O . ARG A 1 356 ? 11.195 10.961 16.984 1 52.72 356 ARG A O 1
ATOM 2968 N N . MET A 1 357 ? 9.133 11.781 17.25 1 57.56 357 MET A N 1
ATOM 2969 C CA . MET A 1 357 ? 9.164 12.297 15.891 1 57.56 357 MET A CA 1
ATOM 2970 C C . MET A 1 357 ? 10.281 13.32 15.719 1 57.56 357 MET A C 1
ATOM 2972 O O . MET A 1 357 ? 10.938 13.352 14.672 1 57.56 357 MET A O 1
ATOM 2976 N N . LEU A 1 358 ? 10.539 13.836 16.781 1 52.19 358 LEU A N 1
ATOM 2977 C CA . LEU A 1 358 ? 11.594 14.844 16.812 1 52.19 358 LEU A CA 1
ATOM 2978 C C . LEU A 1 358 ? 12.961 14.195 16.594 1 52.19 358 LEU A C 1
ATOM 2980 O O . LEU A 1 358 ? 13.812 14.75 15.906 1 52.19 358 LEU A O 1
ATOM 2984 N N . THR A 1 359 ? 12.984 13.047 17.141 1 53.28 359 THR A N 1
ATOM 2985 C CA . THR A 1 359 ? 14.258 12.352 16.984 1 53.28 359 THR A CA 1
ATOM 2986 C C . THR A 1 359 ? 14.5 12 15.516 1 53.28 359 THR A C 1
ATOM 2988 O O . THR A 1 359 ? 15.602 12.195 14.992 1 53.28 359 THR A O 1
ATOM 2991 N N . TYR A 1 360 ? 13.484 11.508 14.938 1 62.62 360 TYR A N 1
ATOM 2992 C CA . TYR A 1 360 ? 13.648 11.203 13.516 1 62.62 360 TYR A CA 1
ATOM 2993 C C . TYR A 1 360 ? 13.898 12.477 12.711 1 62.62 360 TYR A C 1
ATOM 2995 O O . TYR A 1 360 ? 14.758 12.5 11.828 1 62.62 360 TYR A O 1
ATOM 3003 N N . CYS A 1 361 ? 13.203 13.438 13.062 1 62.59 361 CYS A N 1
ATOM 3004 C CA . CYS A 1 361 ? 13.391 14.719 12.383 1 62.59 361 CYS A CA 1
ATOM 3005 C C . CYS A 1 361 ? 14.82 15.227 12.562 1 62.59 361 CYS A C 1
ATOM 3007 O O . CYS A 1 361 ? 15.43 15.727 11.617 1 62.59 361 CYS A O 1
ATOM 3009 N N . GLN A 1 362 ? 15.266 14.992 13.719 1 59.5 362 GLN A N 1
ATOM 3010 C CA . GLN A 1 362 ? 16.625 15.438 13.992 1 59.5 362 GLN A CA 1
ATOM 3011 C C . GLN A 1 362 ? 17.641 14.602 13.227 1 59.5 362 GLN A C 1
ATOM 3013 O O . GLN A 1 362 ? 18.641 15.141 12.719 1 59.5 362 GLN A O 1
ATOM 3018 N N . LEU A 1 363 ? 17.297 13.422 13.141 1 57.06 363 LEU A N 1
ATOM 3019 C CA . LEU A 1 363 ? 18.234 12.531 12.469 1 57.06 363 LEU A CA 1
ATOM 3020 C C . LEU A 1 363 ? 18.219 12.766 10.961 1 57.06 363 LEU A C 1
ATOM 3022 O O . LEU A 1 363 ? 19.266 12.742 10.312 1 57.06 363 LEU A O 1
ATOM 3026 N N . ILE A 1 364 ? 17.094 12.969 10.5 1 60.91 364 ILE A N 1
ATOM 3027 C CA . ILE A 1 364 ? 16.984 13.289 9.078 1 60.91 364 ILE A CA 1
ATOM 3028 C C . ILE A 1 364 ? 17.734 14.586 8.781 1 60.91 364 ILE A C 1
ATOM 3030 O O . ILE A 1 364 ? 18.391 14.695 7.746 1 60.91 364 ILE A O 1
ATOM 3034 N N . ARG A 1 365 ? 17.641 15.469 9.656 1 57.75 365 ARG A N 1
ATOM 3035 C CA . ARG A 1 365 ? 18.328 16.734 9.5 1 57.75 365 ARG A CA 1
ATOM 3036 C C . ARG A 1 365 ? 19.844 16.547 9.516 1 57.75 365 ARG A C 1
ATOM 3038 O O . ARG A 1 365 ? 20.562 17.219 8.773 1 57.75 365 ARG A O 1
ATOM 3045 N N . ARG A 1 366 ? 20.25 15.695 10.32 1 52.19 366 ARG A N 1
ATOM 3046 C CA . ARG A 1 366 ? 21.688 15.461 10.438 1 52.19 366 ARG A CA 1
ATOM 3047 C C . ARG A 1 366 ? 22.234 14.727 9.219 1 52.19 366 ARG A C 1
ATOM 3049 O O . ARG A 1 366 ? 23.406 14.844 8.883 1 52.19 366 ARG A O 1
ATOM 3056 N N . THR A 1 367 ? 21.391 13.93 8.633 1 49.38 367 THR A N 1
ATOM 3057 C CA . THR A 1 367 ? 21.812 13.164 7.461 1 49.38 367 THR A CA 1
ATOM 3058 C C . THR A 1 367 ? 21.781 14.039 6.207 1 49.38 367 THR A C 1
ATOM 3060 O O . THR A 1 367 ? 22.328 13.656 5.168 1 49.38 367 THR A O 1
ATOM 3063 N N . SER A 1 368 ? 21.109 15.086 6.156 1 45.91 368 SER A N 1
ATOM 3064 C CA . SER A 1 368 ? 20.938 15.945 4.988 1 45.91 368 SER A CA 1
ATOM 3065 C C . SER A 1 368 ? 22.266 16.5 4.5 1 45.91 368 SER A C 1
ATOM 3067 O O . SER A 1 368 ? 23.016 17.109 5.27 1 45.91 368 SER A O 1
ATOM 3069 N N . SER A 1 369 ? 22.953 15.625 3.842 1 39.12 369 SER A N 1
ATOM 3070 C CA . SER A 1 369 ? 24.047 16.219 3.105 1 39.12 369 SER A CA 1
ATOM 3071 C C . SER A 1 369 ? 23.547 17.188 2.041 1 39.12 369 SER A C 1
ATOM 3073 O O . SER A 1 369 ? 22.547 16.922 1.365 1 39.12 369 SER A O 1
ATOM 3075 N N . GLU A 1 370 ? 23.656 18.5 2.211 1 35.94 370 GLU A N 1
ATOM 3076 C CA . GLU A 1 370 ? 23.469 19.438 1.118 1 35.94 370 GLU A CA 1
ATOM 3077 C C . GLU A 1 370 ? 24 18.891 -0.196 1 35.94 370 GLU A C 1
ATOM 3079 O O . GLU A 1 370 ? 25.219 18.766 -0.372 1 35.94 370 GLU A O 1
ATOM 3084 N N . CYS A 1 371 ? 23.469 17.844 -0.678 1 34.19 371 CYS A N 1
ATOM 3085 C CA . CYS A 1 371 ? 24.062 17.484 -1.959 1 34.19 371 CYS A CA 1
ATOM 3086 C C . CYS A 1 371 ? 23.953 18.625 -2.961 1 34.19 371 CYS A C 1
ATOM 3088 O O . CYS A 1 371 ? 23.234 19.594 -2.723 1 34.19 371 CYS A O 1
ATOM 3090 N N . ARG A 1 372 ? 24.062 18.094 -4.441 1 32.28 372 ARG A N 1
ATOM 3091 C CA . ARG A 1 372 ? 24.391 18.828 -5.66 1 32.28 372 ARG A CA 1
ATOM 3092 C C . ARG A 1 372 ? 23.281 19.812 -6.02 1 32.28 372 ARG A C 1
ATOM 3094 O O . ARG A 1 372 ? 22.109 19.5 -5.887 1 32.28 372 ARG A O 1
ATOM 3101 N N . GLU A 1 373 ? 23.484 21.062 -5.902 1 32.44 373 GLU A N 1
ATOM 3102 C CA . GLU A 1 373 ? 22.797 22.188 -6.531 1 32.44 373 GLU A CA 1
ATOM 3103 C C . GLU A 1 373 ? 22.312 21.828 -7.934 1 32.44 373 GLU A C 1
ATOM 3105 O O . GLU A 1 373 ? 23.109 21.734 -8.867 1 32.44 373 GLU A O 1
ATOM 3110 N N . SER A 1 374 ? 21.766 20.703 -8.195 1 28.61 374 SER A N 1
ATOM 3111 C CA . SER A 1 374 ? 21.297 20.812 -9.57 1 28.61 374 SER A CA 1
ATOM 3112 C C . SER A 1 374 ? 20.047 21.688 -9.664 1 28.61 374 SER A C 1
ATOM 3114 O O . SER A 1 374 ? 19.156 21.594 -8.812 1 28.61 374 SER A O 1
ATOM 3116 N N . HIS A 1 375 ? 20.078 22.859 -10.156 1 29.67 375 HIS A N 1
ATOM 3117 C CA . HIS A 1 375 ? 18.984 23.75 -10.5 1 29.67 375 HIS A CA 1
ATOM 3118 C C . HIS A 1 375 ? 17.812 22.984 -11.102 1 29.67 375 HIS A C 1
ATOM 3120 O O . HIS A 1 375 ? 17.938 22.406 -12.188 1 29.67 375 HIS A O 1
ATOM 3126 N N . ILE A 1 376 ? 17.25 22.078 -10.273 1 30 376 ILE A N 1
ATOM 3127 C CA . ILE A 1 376 ? 16.047 21.5 -10.836 1 30 376 ILE A CA 1
ATOM 3128 C C . ILE A 1 376 ? 14.836 22.359 -10.477 1 30 376 ILE A C 1
ATOM 3130 O O . ILE A 1 376 ? 14.648 22.719 -9.312 1 30 376 ILE A O 1
ATOM 3134 N N . MET B 1 1 ? 8.656 -58.438 20 1 19.72 1 MET B N 1
ATOM 3135 C CA . MET B 1 1 ? 7.438 -58.781 20.719 1 19.72 1 MET B CA 1
ATOM 3136 C C . MET B 1 1 ? 6.434 -57.656 20.719 1 19.72 1 MET B C 1
ATOM 3138 O O . MET B 1 1 ? 5.348 -57.75 21.281 1 19.72 1 MET B O 1
ATOM 3142 N N . TRP B 1 2 ? 6.91 -56.375 20.469 1 20.28 2 TRP B N 1
ATOM 3143 C CA . TRP B 1 2 ? 6.453 -55.031 20.812 1 20.28 2 TRP B CA 1
ATOM 3144 C C . TRP B 1 2 ? 5.246 -54.625 19.969 1 20.28 2 TRP B C 1
ATOM 3146 O O . TRP B 1 2 ? 4.91 -53.438 19.875 1 20.28 2 TRP B O 1
ATOM 3156 N N . TYR B 1 3 ? 4.52 -55.469 19.141 1 21.05 3 TYR B N 1
ATOM 3157 C CA . TYR B 1 3 ? 3.562 -55.469 18.047 1 21.05 3 TYR B CA 1
ATOM 3158 C C . TYR B 1 3 ? 2.207 -54.938 18.5 1 21.05 3 TYR B C 1
ATOM 3160 O O . TYR B 1 3 ? 1.364 -54.594 17.672 1 21.05 3 TYR B O 1
ATOM 3168 N N . HIS B 1 4 ? 1.685 -55.156 19.766 1 20.3 4 HIS B N 1
ATOM 3169 C CA . HIS B 1 4 ? 0.307 -55.469 20.125 1 20.3 4 HIS B CA 1
ATOM 3170 C C . HIS B 1 4 ? -0.561 -54.219 20.109 1 20.3 4 HIS B C 1
ATOM 3172 O O . HIS B 1 4 ? -1.725 -54.281 19.703 1 20.3 4 HIS B O 1
ATOM 3178 N N . ARG B 1 5 ? -0.293 -53.094 20.891 1 23.5 5 ARG B N 1
ATOM 3179 C CA . ARG B 1 5 ? -1.35 -52.438 21.656 1 23.5 5 ARG B CA 1
ATOM 3180 C C . ARG B 1 5 ? -2.152 -51.469 20.781 1 23.5 5 ARG B C 1
ATOM 3182 O O . ARG B 1 5 ? -2.094 -50.25 20.953 1 23.5 5 ARG B O 1
ATOM 3189 N N . LEU B 1 6 ? -2.113 -51.438 19.422 1 22.86 6 LEU B N 1
ATOM 3190 C CA . LEU B 1 6 ? -2.557 -50.406 18.484 1 22.86 6 LEU B CA 1
ATOM 3191 C C . LEU B 1 6 ? -4.078 -50.312 18.469 1 22.86 6 LEU B C 1
ATOM 3193 O O . LEU B 1 6 ? -4.645 -49.562 17.672 1 22.86 6 LEU B O 1
ATOM 3197 N N . SER B 1 7 ? -4.863 -51.25 19.094 1 24.2 7 SER B N 1
ATOM 3198 C CA . SER B 1 7 ? -6.25 -51.531 18.734 1 24.2 7 SER B CA 1
ATOM 3199 C C . SER B 1 7 ? -7.184 -50.406 19.172 1 24.2 7 SER B C 1
ATOM 3201 O O . SER B 1 7 ? -8.133 -50.094 18.453 1 24.2 7 SER B O 1
ATOM 3203 N N . ASN B 1 8 ? -7.199 -50 20.469 1 23.31 8 ASN B N 1
ATOM 3204 C CA . ASN B 1 8 ? -8.406 -49.625 21.203 1 23.31 8 ASN B CA 1
ATOM 3205 C C . ASN B 1 8 ? -8.898 -48.25 20.844 1 23.31 8 ASN B C 1
ATOM 3207 O O . ASN B 1 8 ? -9.859 -47.75 21.422 1 23.31 8 ASN B O 1
ATOM 3211 N N . LEU B 1 9 ? -8.055 -47.281 20.375 1 23.64 9 LEU B N 1
ATOM 3212 C CA . LEU B 1 9 ? -8.398 -45.875 20.594 1 23.64 9 LEU B CA 1
ATOM 3213 C C . LEU B 1 9 ? -9.523 -45.438 19.672 1 23.64 9 LEU B C 1
ATOM 3215 O O . LEU B 1 9 ? -9.781 -44.25 19.516 1 23.64 9 LEU B O 1
ATOM 3219 N N . GLN B 1 10 ? -10.227 -46.375 18.891 1 23.55 10 GLN B N 1
ATOM 3220 C CA . GLN B 1 10 ? -11.211 -46.062 17.859 1 23.55 10 GLN B CA 1
ATOM 3221 C C . GLN B 1 10 ? -12.445 -45.406 18.453 1 23.55 10 GLN B C 1
ATOM 3223 O O . GLN B 1 10 ? -13.172 -44.688 17.766 1 23.55 10 GLN B O 1
ATOM 3228 N N . SER B 1 11 ? -12.875 -45.844 19.656 1 22.91 11 SER B N 1
ATOM 3229 C CA . SER B 1 11 ? -14.289 -45.844 20 1 22.91 11 SER B CA 1
ATOM 3230 C C . SER B 1 11 ? -14.82 -44.438 20.172 1 22.91 11 SER B C 1
ATOM 3232 O O . SER B 1 11 ? -15.938 -44.125 19.734 1 22.91 11 SER B O 1
ATOM 3234 N N . ARG B 1 12 ? -14.266 -43.625 21.078 1 24.98 12 ARG B N 1
ATOM 3235 C CA . ARG B 1 12 ? -15.109 -42.719 21.828 1 24.98 12 ARG B CA 1
ATOM 3236 C C . ARG B 1 12 ? -15.547 -41.531 20.953 1 24.98 12 ARG B C 1
ATOM 3238 O O . ARG B 1 12 ? -16.125 -40.562 21.438 1 24.98 12 ARG B O 1
ATOM 3245 N N . LEU B 1 13 ? -15.055 -41.406 19.734 1 22.89 13 LEU B N 1
ATOM 3246 C CA . LEU B 1 13 ? -15.289 -40.125 19.078 1 22.89 13 LEU B CA 1
ATOM 3247 C C . LEU B 1 13 ? -16.75 -39.969 18.688 1 22.89 13 LEU B C 1
ATOM 3249 O O . LEU B 1 13 ? -17.141 -38.969 18.094 1 22.89 13 LEU B O 1
ATOM 3253 N N . GLN B 1 14 ? -17.516 -41.125 18.766 1 22.09 14 GLN B N 1
ATOM 3254 C CA . GLN B 1 14 ? -18.797 -41.062 18.062 1 22.09 14 GLN B CA 1
ATOM 3255 C C . GLN B 1 14 ? -19.75 -40.094 18.766 1 22.09 14 GLN B C 1
ATOM 3257 O O . GLN B 1 14 ? -20.672 -39.562 18.141 1 22.09 14 GLN B O 1
ATOM 3262 N N . ASN B 1 15 ? -19.797 -40.188 20.094 1 21.86 15 ASN B N 1
ATOM 3263 C CA . ASN B 1 15 ? -21.062 -39.969 20.75 1 21.86 15 ASN B CA 1
ATOM 3264 C C . ASN B 1 15 ? -21.484 -38.5 20.625 1 21.86 15 ASN B C 1
ATOM 3266 O O . ASN B 1 15 ? -22.609 -38.125 21.016 1 21.86 15 ASN B O 1
ATOM 3270 N N . LEU B 1 16 ? -20.531 -37.594 20.734 1 22.69 16 LEU B N 1
ATOM 3271 C CA . LEU B 1 16 ? -21 -36.344 21.297 1 22.69 16 LEU B CA 1
ATOM 3272 C C . LEU B 1 16 ? -21.875 -35.594 20.297 1 22.69 16 LEU B C 1
ATOM 3274 O O . LEU B 1 16 ? -22.125 -34.375 20.453 1 22.69 16 LEU B O 1
ATOM 3278 N N . VAL B 1 17 ? -22.297 -36.281 19.172 1 23.77 17 VAL B N 1
ATOM 3279 C CA . VAL B 1 17 ? -22.969 -35.469 18.156 1 23.77 17 VAL B CA 1
ATOM 3280 C C . VAL B 1 17 ? -24.359 -35.094 18.625 1 23.77 17 VAL B C 1
ATOM 3282 O O . VAL B 1 17 ? -25.062 -34.344 17.953 1 23.77 17 VAL B O 1
ATOM 3285 N N . LYS B 1 18 ? -24.984 -35.844 19.625 1 23.06 18 LYS B N 1
ATOM 3286 C CA . LYS B 1 18 ? -26.438 -35.844 19.5 1 23.06 18 LYS B CA 1
ATOM 3287 C C . LYS B 1 18 ? -27.016 -34.5 19.875 1 23.06 18 LYS B C 1
ATOM 3289 O O . LYS B 1 18 ? -28.203 -34.219 19.656 1 23.06 18 LYS B O 1
ATOM 3294 N N . GLY B 1 19 ? -26.469 -33.875 20.969 1 23.75 19 GLY B N 1
ATOM 3295 C CA . GLY B 1 19 ? -27.484 -33.094 21.656 1 23.75 19 GLY B CA 1
ATOM 3296 C C . GLY B 1 19 ? -27.984 -31.906 20.859 1 23.75 19 GLY B C 1
ATOM 3297 O O . GLY B 1 19 ? -27.203 -31.25 20.188 1 23.75 19 GLY B O 1
ATOM 3298 N N . GLY B 1 20 ? -29.219 -31.969 20.359 1 23.39 20 GLY B N 1
ATOM 3299 C CA . GLY B 1 20 ? -30.062 -31.094 19.562 1 23.39 20 GLY B CA 1
ATOM 3300 C C . GLY B 1 20 ? -30.172 -29.688 20.125 1 23.39 20 GLY B C 1
ATOM 3301 O O . GLY B 1 20 ? -30.797 -29.484 21.172 1 23.39 20 GLY B O 1
ATOM 3302 N N . VAL B 1 21 ? -29.016 -29.062 20.453 1 22.56 21 VAL B N 1
ATOM 3303 C CA . VAL B 1 21 ? -29.266 -27.812 21.172 1 22.56 21 VAL B CA 1
ATOM 3304 C C . VAL B 1 21 ? -30.219 -26.938 20.375 1 22.56 21 VAL B C 1
ATOM 3306 O O . VAL B 1 21 ? -30.031 -26.719 19.172 1 22.56 21 VAL B O 1
ATOM 3309 N N . LYS B 1 22 ? -31.516 -26.953 20.844 1 24.48 22 LYS B N 1
ATOM 3310 C CA . LYS B 1 22 ? -32.594 -26.062 20.422 1 24.48 22 LYS B CA 1
ATOM 3311 C C . LYS B 1 22 ? -32.094 -24.641 20.234 1 24.48 22 LYS B C 1
ATOM 3313 O O . LYS B 1 22 ? -31.609 -24.016 21.188 1 24.48 22 LYS B O 1
ATOM 3318 N N . CYS B 1 23 ? -31.297 -24.375 19.156 1 22.06 23 CYS B N 1
ATOM 3319 C CA . CYS B 1 23 ? -30.875 -23 18.891 1 22.06 23 CYS B CA 1
ATOM 3320 C C . CYS B 1 23 ? -32.062 -22.047 18.953 1 22.06 23 CYS B C 1
ATOM 3322 O O . CYS B 1 23 ? -33 -22.156 18.172 1 22.06 23 CYS B O 1
ATOM 3324 N N . GLN B 1 24 ? -32.594 -21.891 20.219 1 22.55 24 GLN B N 1
ATOM 3325 C CA . GLN B 1 24 ? -33.625 -20.859 20.328 1 22.55 24 GLN B CA 1
ATOM 3326 C C . GLN B 1 24 ? -33.281 -19.656 19.438 1 22.55 24 GLN B C 1
ATOM 3328 O O . GLN B 1 24 ? -32.156 -19.188 19.406 1 22.55 24 GLN B O 1
ATOM 3333 N N . VAL B 1 25 ? -33.969 -19.594 18.375 1 23.36 25 VAL B N 1
ATOM 3334 C CA . VAL B 1 25 ? -34.031 -18.547 17.359 1 23.36 25 VAL B CA 1
ATOM 3335 C C . VAL B 1 25 ? -34.125 -17.188 18.047 1 23.36 25 VAL B C 1
ATOM 3337 O O . VAL B 1 25 ? -35.094 -16.875 18.734 1 23.36 25 VAL B O 1
ATOM 3340 N N . LEU B 1 26 ? -33 -16.812 18.734 1 24.41 26 LEU B N 1
ATOM 3341 C CA . LEU B 1 26 ? -33.062 -15.484 19.328 1 24.41 26 LEU B CA 1
ATOM 3342 C C . LEU B 1 26 ? -33.719 -14.492 18.359 1 24.41 26 LEU B C 1
ATOM 3344 O O . LEU B 1 26 ? -33.438 -14.516 17.156 1 24.41 26 LEU B O 1
ATOM 3348 N N . GLN B 1 27 ? -34.969 -14.203 18.656 1 24.92 27 GLN B N 1
ATOM 3349 C CA . GLN B 1 27 ? -35.844 -13.211 18.031 1 24.92 27 GLN B CA 1
ATOM 3350 C C . GLN B 1 27 ? -35.031 -11.992 17.594 1 24.92 27 GLN B C 1
ATOM 3352 O O . GLN B 1 27 ? -34.219 -11.461 18.359 1 24.92 27 GLN B O 1
ATOM 3357 N N . GLN B 1 28 ? -34.688 -12.055 16.359 1 25.45 28 GLN B N 1
ATOM 3358 C CA . GLN B 1 28 ? -33.969 -10.984 15.688 1 25.45 28 GLN B CA 1
ATOM 3359 C C . GLN B 1 28 ? -34.594 -9.625 15.992 1 25.45 28 GLN B C 1
ATOM 3361 O O . GLN B 1 28 ? -35.781 -9.406 15.711 1 25.45 28 GLN B O 1
ATOM 3366 N N . PRO B 1 29 ? -34.25 -9.039 17.141 1 27.88 29 PRO B N 1
ATOM 3367 C CA . PRO B 1 29 ? -34.906 -7.75 17.375 1 27.88 29 PRO B CA 1
ATOM 3368 C C . PRO B 1 29 ? -34.906 -6.855 16.141 1 27.88 29 PRO B C 1
ATOM 3370 O O . PRO B 1 29 ? -34.062 -7.02 15.25 1 27.88 29 PRO B O 1
ATOM 3373 N N . ASN B 1 30 ? -36.062 -6.457 15.719 1 27.12 30 ASN B N 1
ATOM 3374 C CA . ASN B 1 30 ? -36.406 -5.527 14.641 1 27.12 30 ASN B CA 1
ATOM 3375 C C . ASN B 1 30 ? -35.438 -4.348 14.602 1 27.12 30 ASN B C 1
ATOM 3377 O O . ASN B 1 30 ? -35.281 -3.625 15.594 1 27.12 30 ASN B O 1
ATOM 3381 N N . PHE B 1 31 ? -34.406 -4.594 13.906 1 24.77 31 PHE B N 1
ATOM 3382 C CA . PHE B 1 31 ? -33.281 -3.689 13.75 1 24.77 31 PHE B CA 1
ATOM 3383 C C . PHE B 1 31 ? -33.75 -2.326 13.242 1 24.77 31 PHE B C 1
ATOM 3385 O O . PHE B 1 31 ? -32.938 -1.501 12.836 1 24.77 31 PHE B O 1
ATOM 3392 N N . LYS B 1 32 ? -35.156 -2.238 12.961 1 29.31 32 LYS B N 1
ATOM 3393 C CA . LYS B 1 32 ? -35.469 -0.926 12.391 1 29.31 32 LYS B CA 1
ATOM 3394 C C . LYS B 1 32 ? -34.844 0.189 13.211 1 29.31 32 LYS B C 1
ATOM 3396 O O . LYS B 1 32 ? -34.438 1.223 12.664 1 29.31 32 LYS B O 1
ATOM 3401 N N . ASN B 1 33 ? -35.219 -0.02 14.492 1 27.77 33 ASN B N 1
ATOM 3402 C CA . ASN B 1 33 ? -35.031 1.188 15.289 1 27.77 33 ASN B CA 1
ATOM 3403 C C . ASN B 1 33 ? -33.562 1.498 15.508 1 27.77 33 ASN B C 1
ATOM 3405 O O . ASN B 1 33 ? -33.219 2.25 16.422 1 27.77 33 ASN B O 1
ATOM 3409 N N . LEU B 1 34 ? -32.844 0.455 15.055 1 25.11 34 LEU B N 1
ATOM 3410 C CA . LEU B 1 34 ? -31.625 0.728 15.789 1 25.11 34 LEU B CA 1
ATOM 3411 C C . LEU B 1 34 ? -31.047 2.088 15.406 1 25.11 34 LEU B C 1
ATOM 3413 O O . LEU B 1 34 ? -30.641 2.863 16.281 1 25.11 34 LEU B O 1
ATOM 3417 N N . PHE B 1 35 ? -30.531 2.023 14.133 1 25 35 PHE B N 1
ATOM 3418 C CA . PHE B 1 35 ? -29.516 3.07 14.141 1 25 35 PHE B CA 1
ATOM 3419 C C . PHE B 1 35 ? -30.125 4.426 13.828 1 25 35 PHE B C 1
ATOM 3421 O O . PHE B 1 35 ? -30.25 4.809 12.664 1 25 35 PHE B O 1
ATOM 3428 N N . PRO B 1 36 ? -31.344 4.625 14.242 1 28.69 36 PRO B N 1
ATOM 3429 C CA . PRO B 1 36 ? -31.531 6.023 13.852 1 28.69 36 PRO B CA 1
ATOM 3430 C C . PRO B 1 36 ? -30.359 6.914 14.273 1 28.69 36 PRO B C 1
ATOM 3432 O O . PRO B 1 36 ? -30.094 7.055 15.469 1 28.69 36 PRO B O 1
ATOM 3435 N N . ILE B 1 37 ? -29.25 6.707 13.727 1 29.23 37 ILE B N 1
ATOM 3436 C CA . ILE B 1 37 ? -28.391 7.809 14.148 1 29.23 37 ILE B CA 1
ATOM 3437 C C . ILE B 1 37 ? -29.109 9.141 13.914 1 29.23 37 ILE B C 1
ATOM 3439 O O . ILE B 1 37 ? -29.266 9.562 12.773 1 29.23 37 ILE B O 1
ATOM 3443 N N . GLU B 1 38 ? -30.344 9.211 14.344 1 28.22 38 GLU B N 1
ATOM 3444 C CA . GLU B 1 38 ? -30.688 10.633 14.453 1 28.22 38 GLU B CA 1
ATOM 3445 C C . GLU B 1 38 ? -29.5 11.438 14.984 1 28.22 38 GLU B C 1
ATOM 3447 O O . GLU B 1 38 ? -29.062 11.234 16.125 1 28.22 38 GLU B O 1
ATOM 3452 N N . ILE B 1 39 ? -28.594 11.531 14.117 1 28.56 39 ILE B N 1
ATOM 3453 C CA . ILE B 1 39 ? -27.75 12.656 14.508 1 28.56 39 ILE B CA 1
ATOM 3454 C C . ILE B 1 39 ? -28.625 13.836 14.93 1 28.56 39 ILE B C 1
ATOM 3456 O O . ILE B 1 39 ? -29.281 14.453 14.094 1 28.56 39 ILE B O 1
ATOM 3460 N N . HIS B 1 40 ? -29.531 13.531 15.82 1 28.31 40 HIS B N 1
ATOM 3461 C CA . HIS B 1 40 ? -30.094 14.75 16.391 1 28.31 40 HIS B CA 1
ATOM 3462 C C . HIS B 1 40 ? -28.984 15.75 16.719 1 28.31 40 HIS B C 1
ATOM 3464 O O . HIS B 1 40 ? -28.078 15.453 17.5 1 28.31 40 HIS B O 1
ATOM 3470 N N . TRP B 1 41 ? -28.656 16.484 15.703 1 29.67 41 TRP B N 1
ATOM 3471 C CA . TRP B 1 41 ? -28.062 17.734 16.125 1 29.67 41 TRP B CA 1
ATOM 3472 C C . TRP B 1 41 ? -28.891 18.391 17.219 1 29.67 41 TRP B C 1
ATOM 3474 O O . TRP B 1 41 ? -29.953 18.953 16.953 1 29.67 41 TRP B O 1
ATOM 3484 N N . HIS B 1 42 ? -29.375 17.578 18.188 1 30.67 42 HIS B N 1
ATOM 3485 C CA . HIS B 1 42 ? -29.922 18.438 19.234 1 30.67 42 HIS B CA 1
ATOM 3486 C C . HIS B 1 42 ? -29 19.594 19.531 1 30.67 42 HIS B C 1
ATOM 3488 O O . HIS B 1 42 ? -27.812 19.406 19.812 1 30.67 42 HIS B O 1
ATOM 3494 N N . HIS B 1 43 ? -29.234 20.625 18.844 1 31.25 43 HIS B N 1
ATOM 3495 C CA . HIS B 1 43 ? -28.844 21.906 19.453 1 31.25 43 HIS B CA 1
ATOM 3496 C C . HIS B 1 43 ? -29.125 21.906 20.953 1 31.25 43 HIS B C 1
ATOM 3498 O O . HIS B 1 43 ? -30.203 22.281 21.375 1 31.25 43 HIS B O 1
ATOM 3504 N N . THR B 1 44 ? -29.047 20.734 21.656 1 35.28 44 THR B N 1
ATOM 3505 C CA . THR B 1 44 ? -29.219 21 23.078 1 35.28 44 THR B CA 1
ATOM 3506 C C . THR B 1 44 ? -28.484 22.266 23.484 1 35.28 44 THR B C 1
ATOM 3508 O O . THR B 1 44 ? -27.406 22.562 22.969 1 35.28 44 THR B O 1
ATOM 3511 N N . ALA B 1 45 ? -29.203 23.188 24.047 1 37.91 45 ALA B N 1
ATOM 3512 C CA . ALA B 1 45 ? -28.688 24.297 24.844 1 37.91 45 ALA B CA 1
ATOM 3513 C C . ALA B 1 45 ? -27.312 23.938 25.438 1 37.91 45 ALA B C 1
ATOM 3515 O O . ALA B 1 45 ? -27.078 22.797 25.828 1 37.91 45 ALA B O 1
ATOM 3516 N N . SER B 1 46 ? -26.312 24.656 25.125 1 41.38 46 SER B N 1
ATOM 3517 C CA . SER B 1 46 ? -24.938 24.703 25.641 1 41.38 46 SER B CA 1
ATOM 3518 C C . SER B 1 46 ? -24.891 24.281 27.109 1 41.38 46 SER B C 1
ATOM 3520 O O . SER B 1 46 ? -25.281 25.062 27.984 1 41.38 46 SER B O 1
ATOM 3522 N N . LYS B 1 47 ? -25.578 23.25 27.453 1 43.62 47 LYS B N 1
ATOM 3523 C CA . LYS B 1 47 ? -25.188 22.859 28.797 1 43.62 47 LYS B CA 1
ATOM 3524 C C . LYS B 1 47 ? -23.703 23.125 29.047 1 43.62 47 LYS B C 1
ATOM 3526 O O . LYS B 1 47 ? -22.875 22.859 28.172 1 43.62 47 LYS B O 1
ATOM 3531 N N . SER B 1 48 ? -23.406 24.062 29.703 1 50.03 48 SER B N 1
ATOM 3532 C CA . SER B 1 48 ? -22.078 24.391 30.188 1 50.03 48 SER B CA 1
ATOM 3533 C C . SER B 1 48 ? -21.25 23.141 30.422 1 50.03 48 SER B C 1
ATOM 3535 O O . SER B 1 48 ? -21.531 22.375 31.359 1 50.03 48 SER B O 1
ATOM 3537 N N . LEU B 1 49 ? -21.016 22.391 29.297 1 61.66 49 LEU B N 1
ATOM 3538 C CA . LEU B 1 49 ? -20.109 21.266 29.562 1 61.66 49 LEU B CA 1
ATOM 3539 C C . LEU B 1 49 ? -19.062 21.656 30.609 1 61.66 49 LEU B C 1
ATOM 3541 O O . LEU B 1 49 ? -18.438 22.703 30.5 1 61.66 49 LEU B O 1
ATOM 3545 N N . ASN B 1 50 ? -19.188 21.156 31.797 1 79.88 50 ASN B N 1
ATOM 3546 C CA . ASN B 1 50 ? -18.219 21.328 32.875 1 79.88 50 ASN B CA 1
ATOM 3547 C C . ASN B 1 50 ? -16.797 21.094 32.375 1 79.88 50 ASN B C 1
ATOM 3549 O O . ASN B 1 50 ? -16.516 20.094 31.703 1 79.88 50 ASN B O 1
ATOM 3553 N N . CYS B 1 51 ? -16.141 22.172 32.156 1 88.75 51 CYS B N 1
ATOM 3554 C CA . CYS B 1 51 ? -14.734 22.141 31.75 1 88.75 51 CYS B CA 1
ATOM 3555 C C . CYS B 1 51 ? -13.828 22.438 32.938 1 88.75 51 CYS B C 1
ATOM 3557 O O . CYS B 1 51 ? -14.062 23.391 33.688 1 88.75 51 CYS B O 1
ATOM 3559 N N . ALA B 1 52 ? -13.023 21.438 33.25 1 93.5 52 ALA B N 1
ATOM 3560 C CA . ALA B 1 52 ? -11.969 21.625 34.25 1 93.5 52 ALA B CA 1
ATOM 3561 C C . ALA B 1 52 ? -10.602 21.297 33.688 1 93.5 52 ALA B C 1
ATOM 3563 O O . ALA B 1 52 ? -10.477 20.438 32.812 1 93.5 52 ALA B O 1
ATOM 3564 N N . TRP B 1 53 ? -9.633 22.125 34.031 1 95.25 53 TRP B N 1
ATOM 3565 C CA . TRP B 1 53 ? -8.297 21.828 33.531 1 95.25 53 TRP B CA 1
ATOM 3566 C C . TRP B 1 53 ? -7.246 22.062 34.625 1 95.25 53 TRP B C 1
ATOM 3568 O O . TRP B 1 53 ? -7.504 22.75 35.594 1 95.25 53 TRP B O 1
ATOM 3578 N N . GLN B 1 54 ? -6.133 21.344 34.5 1 95.31 54 GLN B N 1
ATOM 3579 C CA . GLN B 1 54 ? -5.008 21.438 35.438 1 95.31 54 GLN B CA 1
ATOM 3580 C C . GLN B 1 54 ? -3.678 21.438 34.688 1 95.31 54 GLN B C 1
ATOM 3582 O O . GLN B 1 54 ? -3.492 20.672 33.75 1 95.31 54 GLN B O 1
ATOM 3587 N N . GLN B 1 55 ? -2.879 22.438 35.031 1 95.62 55 GLN B N 1
ATOM 3588 C CA . GLN B 1 55 ? -1.506 22.453 34.562 1 95.62 55 GLN B CA 1
ATOM 3589 C C . GLN B 1 55 ? -0.604 21.578 35.438 1 95.62 55 GLN B C 1
ATOM 3591 O O . GLN B 1 55 ? -0.403 21.891 36.594 1 95.62 55 GLN B O 1
ATOM 3596 N N . LEU B 1 56 ? -0.13 20.578 34.875 1 93.56 56 LEU B N 1
ATOM 3597 C CA . LEU B 1 56 ? 0.784 19.719 35.625 1 93.56 56 LEU B CA 1
ATOM 3598 C C . LEU B 1 56 ? 2.221 19.922 35.156 1 93.56 56 LEU B C 1
ATOM 3600 O O . LEU B 1 56 ? 2.484 20.766 34.281 1 93.56 56 LEU B O 1
ATOM 3604 N N . GLU B 1 57 ? 3.121 19.172 35.688 1 90 57 GLU B N 1
ATOM 3605 C CA . GLU B 1 57 ? 4.543 19.391 35.438 1 90 57 GLU B CA 1
ATOM 3606 C C . GLU B 1 57 ? 4.895 19.031 34 1 90 57 GLU B C 1
ATOM 3608 O O . GLU B 1 57 ? 5.602 19.781 33.312 1 90 57 GLU B O 1
ATOM 3613 N N . ASP B 1 58 ? 4.309 17.969 33.531 1 86.38 58 ASP B N 1
ATOM 3614 C CA . ASP B 1 58 ? 4.793 17.484 32.25 1 86.38 58 ASP B CA 1
ATOM 3615 C C . ASP B 1 58 ? 3.686 17.516 31.188 1 86.38 58 ASP B C 1
ATOM 3617 O O . ASP B 1 58 ? 3.936 17.266 30 1 86.38 58 ASP B O 1
ATOM 3621 N N . HIS B 1 59 ? 2.469 17.812 31.672 1 92.19 59 HIS B N 1
ATOM 3622 C CA . HIS B 1 59 ? 1.375 17.797 30.703 1 92.19 59 HIS B CA 1
ATOM 3623 C C . HIS B 1 59 ? 0.192 18.625 31.188 1 92.19 59 HIS B C 1
ATOM 3625 O O . HIS B 1 59 ? 0.182 19.078 32.344 1 92.19 59 HIS B O 1
ATOM 3631 N N . PHE B 1 60 ? -0.674 18.953 30.234 1 94.69 60 PHE B N 1
ATOM 3632 C CA . PHE B 1 60 ? -1.926 19.656 30.484 1 94.69 60 PHE B CA 1
ATOM 3633 C C . PHE B 1 60 ? -3.094 18.672 30.547 1 94.69 60 PHE B C 1
ATOM 3635 O O . PHE B 1 60 ? -3.248 17.828 29.672 1 94.69 60 PHE B O 1
ATOM 3642 N N . GLU B 1 61 ? -3.822 18.703 31.641 1 95.06 61 GLU B N 1
ATOM 3643 C CA . GLU B 1 61 ? -4.992 17.844 31.766 1 95.06 61 GLU B CA 1
ATOM 3644 C C . GLU B 1 61 ? -6.285 18.641 31.594 1 95.06 61 GLU B C 1
ATOM 3646 O O . GLU B 1 61 ? -6.461 19.688 32.219 1 95.06 61 GLU B O 1
ATOM 3651 N N . LEU B 1 62 ? -7.152 18.188 30.75 1 94.81 62 LEU B N 1
ATOM 3652 C CA . LEU B 1 62 ? -8.422 18.828 30.438 1 94.81 62 LEU B CA 1
ATOM 3653 C C . LEU B 1 62 ? -9.586 17.859 30.625 1 94.81 62 LEU B C 1
ATOM 3655 O O . LEU B 1 62 ? -9.57 16.75 30.078 1 94.81 62 LEU B O 1
ATOM 3659 N N . GLN B 1 63 ? -10.398 18.188 31.453 1 93.38 63 GLN B N 1
ATOM 3660 C CA . GLN B 1 63 ? -11.664 17.484 31.531 1 93.38 63 GLN B CA 1
ATOM 3661 C C . GLN B 1 63 ? -12.773 18.234 30.812 1 93.38 63 GLN B C 1
ATOM 3663 O O . GLN B 1 63 ? -13.023 19.406 31.109 1 93.38 63 GLN B O 1
ATOM 3668 N N . TYR B 1 64 ? -13.32 17.719 29.953 1 89.88 64 TYR B N 1
ATOM 3669 C CA . TYR B 1 64 ? -14.438 18.281 29.188 1 89.88 64 TYR B CA 1
ATOM 3670 C C . TYR B 1 64 ? -15.555 17.266 29.031 1 89.88 64 TYR B C 1
ATOM 3672 O O . TYR B 1 64 ? -15.367 16.219 28.406 1 89.88 64 TYR B O 1
ATOM 3680 N N . GLY B 1 65 ? -16.641 17.594 29.562 1 84.31 65 GLY B N 1
ATOM 3681 C CA . GLY B 1 65 ? -17.656 16.547 29.688 1 84.31 65 GLY B CA 1
ATOM 3682 C C . GLY B 1 65 ? -17.188 15.352 30.5 1 84.31 65 GLY B C 1
ATOM 3683 O O . GLY B 1 65 ? -16.734 15.5 31.625 1 84.31 65 GLY B O 1
ATOM 3684 N N . ASN B 1 66 ? -17.328 14.211 29.891 1 82.88 66 ASN B N 1
ATOM 3685 C CA . ASN B 1 66 ? -16.984 12.977 30.594 1 82.88 66 ASN B CA 1
ATOM 3686 C C . ASN B 1 66 ? -15.609 12.461 30.172 1 82.88 66 ASN B C 1
ATOM 3688 O O . ASN B 1 66 ? -15.227 11.344 30.516 1 82.88 66 ASN B O 1
ATOM 3692 N N . THR B 1 67 ? -14.922 13.328 29.516 1 85.19 67 THR B N 1
ATOM 3693 C CA . THR B 1 67 ? -13.641 12.875 28.969 1 85.19 67 THR B CA 1
ATOM 3694 C C . THR B 1 67 ? -12.484 13.617 29.641 1 85.19 67 THR B C 1
ATOM 3696 O O . THR B 1 67 ? -12.5 14.852 29.719 1 85.19 67 THR B O 1
ATOM 3699 N N . VAL B 1 68 ? -11.633 12.875 30.203 1 90.06 68 VAL B N 1
ATOM 3700 C CA . VAL B 1 68 ? -10.391 13.445 30.719 1 90.06 68 VAL B CA 1
ATOM 3701 C C . VAL B 1 68 ? -9.266 13.219 29.703 1 90.06 68 VAL B C 1
ATOM 3703 O O . VAL B 1 68 ? -9.008 12.086 29.312 1 90.06 68 VAL B O 1
ATOM 3706 N N . MET B 1 69 ? -8.75 14.391 29.344 1 91 69 MET B N 1
ATOM 3707 C CA . MET B 1 69 ? -7.742 14.344 28.281 1 91 69 MET B CA 1
ATOM 3708 C C . MET B 1 69 ? -6.398 14.867 28.781 1 91 69 MET B C 1
ATOM 3710 O O . MET B 1 69 ? -6.352 15.773 29.609 1 91 69 MET B O 1
ATOM 3714 N N . ARG B 1 70 ? -5.41 14.203 28.297 1 90.81 70 ARG B N 1
ATOM 3715 C CA . ARG B 1 70 ? -4.047 14.609 28.609 1 90.81 70 ARG B CA 1
ATOM 3716 C C . ARG B 1 70 ? -3.322 15.109 27.359 1 90.81 70 ARG B C 1
ATOM 3718 O O . ARG B 1 70 ? -3.328 14.43 26.328 1 90.81 70 ARG B O 1
ATOM 3725 N N . PHE B 1 71 ? -2.717 16.328 27.5 1 91.38 71 PHE B N 1
ATOM 3726 C CA . PHE B 1 71 ? -1.984 16.891 26.375 1 91.38 71 PHE B CA 1
ATOM 3727 C C . PHE B 1 71 ? -0.548 17.219 26.766 1 91.38 71 PHE B C 1
ATOM 3729 O O . PHE B 1 71 ? -0.312 17.938 27.734 1 91.38 71 PHE B O 1
ATOM 3736 N N . ASP B 1 72 ? 0.371 16.688 25.969 1 88.94 72 ASP B N 1
ATOM 3737 C CA . ASP B 1 72 ? 1.757 17.125 26.125 1 88.94 72 ASP B CA 1
ATOM 3738 C C . ASP B 1 72 ? 1.93 18.578 25.719 1 88.94 72 ASP B C 1
ATOM 3740 O O . ASP B 1 72 ? 1.355 19.031 24.719 1 88.94 72 ASP B O 1
ATOM 3744 N N . TYR B 1 73 ? 2.797 19.25 26.484 1 91.88 73 TYR B N 1
ATOM 3745 C CA . TYR B 1 73 ? 3.014 20.656 26.172 1 91.88 73 TYR B CA 1
ATOM 3746 C C . TYR B 1 73 ? 3.648 20.812 24.797 1 91.88 73 TYR B C 1
ATOM 3748 O O . TYR B 1 73 ? 3.311 21.734 24.047 1 91.88 73 TYR B O 1
ATOM 3756 N N . VAL B 1 74 ? 4.543 19.891 24.438 1 86.75 74 VAL B N 1
ATOM 3757 C CA . VAL B 1 74 ? 5.191 19.922 23.125 1 86.75 74 VAL B CA 1
ATOM 3758 C C . VAL B 1 74 ? 4.145 19.781 22.031 1 86.75 74 VAL B C 1
ATOM 3760 O O . VAL B 1 74 ? 4.207 20.469 21.016 1 86.75 74 VAL B O 1
ATOM 3763 N N . TRP B 1 75 ? 3.189 18.922 22.281 1 87.62 75 TRP B N 1
ATOM 3764 C CA . TRP B 1 75 ? 2.123 18.719 21.297 1 87.62 75 TRP B CA 1
ATOM 3765 C C . TRP B 1 75 ? 1.292 19.984 21.125 1 87.62 75 TRP B C 1
ATOM 3767 O O . TRP B 1 75 ? 0.978 20.375 20 1 87.62 75 TRP B O 1
ATOM 3777 N N . LEU B 1 76 ? 0.996 20.578 22.25 1 92.62 76 LEU B N 1
ATOM 3778 C CA . LEU B 1 76 ? 0.188 21.797 22.203 1 92.62 76 LEU B CA 1
ATOM 3779 C C . LEU B 1 76 ? 0.913 22.906 21.469 1 92.62 76 LEU B C 1
ATOM 3781 O O . LEU B 1 76 ? 0.294 23.656 20.703 1 92.62 76 LEU B O 1
ATOM 3785 N N . ARG B 1 77 ? 2.195 22.953 21.672 1 92 77 ARG B N 1
ATOM 3786 C CA . ARG B 1 77 ? 2.973 23.984 21 1 92 77 ARG B CA 1
ATOM 3787 C C . ARG B 1 77 ? 3.107 23.656 19.5 1 92 77 ARG B C 1
ATOM 3789 O O . ARG B 1 77 ? 2.945 24.547 18.656 1 92 77 ARG B O 1
ATOM 3796 N N . ASP B 1 78 ? 3.361 22.484 19.219 1 86.62 78 ASP B N 1
ATOM 3797 C CA . ASP B 1 78 ? 3.625 22.031 17.859 1 86.62 78 ASP B CA 1
ATOM 3798 C C . ASP B 1 78 ? 2.371 22.141 16.984 1 86.62 78 ASP B C 1
ATOM 3800 O O . ASP B 1 78 ? 2.463 22.359 15.781 1 86.62 78 ASP B O 1
ATOM 3804 N N . HIS B 1 79 ? 1.195 22.062 17.609 1 89.19 79 HIS B N 1
ATOM 3805 C CA . HIS B 1 79 ? -0.044 22.031 16.844 1 89.19 79 HIS B CA 1
ATOM 3806 C C . HIS B 1 79 ? -0.747 23.391 16.875 1 89.19 79 HIS B C 1
ATOM 3808 O O . HIS B 1 79 ? -1.938 23.484 16.578 1 89.19 79 HIS B O 1
ATOM 3814 N N . CYS B 1 80 ? 0.044 24.359 17.312 1 93.25 80 CYS B N 1
ATOM 3815 C CA . CYS B 1 80 ? -0.495 25.719 17.312 1 93.25 80 CYS B CA 1
ATOM 3816 C C . CYS B 1 80 ? -1.032 26.094 15.945 1 93.25 80 CYS B C 1
ATOM 3818 O O . CYS B 1 80 ? -0.397 25.812 14.93 1 93.25 80 CYS B O 1
ATOM 3820 N N . ARG B 1 81 ? -2.148 26.766 15.898 1 91.75 81 ARG B N 1
ATOM 3821 C CA . ARG B 1 81 ? -2.795 27.109 14.641 1 91.75 81 ARG B CA 1
ATOM 3822 C C . ARG B 1 81 ? -2.783 28.625 14.414 1 91.75 81 ARG B C 1
ATOM 3824 O O . ARG B 1 81 ? -3.576 29.141 13.625 1 91.75 81 ARG B O 1
ATOM 3831 N N . SER B 1 82 ? -1.979 29.297 15.188 1 93.88 82 SER B N 1
ATOM 3832 C CA . SER B 1 82 ? -1.818 30.719 14.93 1 93.88 82 SER B CA 1
ATOM 3833 C C . SER B 1 82 ? -1.286 30.969 13.523 1 93.88 82 SER B C 1
ATOM 3835 O O . SER B 1 82 ? -0.799 30.047 12.867 1 93.88 82 SER B O 1
ATOM 3837 N N . ALA B 1 83 ? -1.337 32.188 13.016 1 92.12 83 ALA B N 1
ATOM 3838 C CA . ALA B 1 83 ? -0.958 32.531 11.656 1 92.12 83 ALA B CA 1
ATOM 3839 C C . ALA B 1 83 ? 0.519 32.25 11.398 1 92.12 83 ALA B C 1
ATOM 3841 O O . ALA B 1 83 ? 0.909 31.922 10.273 1 92.12 83 ALA B O 1
ATOM 3842 N N . SER B 1 84 ? 1.312 32.344 12.422 1 91.69 84 SER B N 1
ATOM 3843 C CA . SER B 1 84 ? 2.744 32.094 12.266 1 91.69 84 SER B CA 1
ATOM 3844 C C . SER B 1 84 ? 3.062 30.609 12.258 1 91.69 84 SER B C 1
ATOM 3846 O O . SER B 1 84 ? 4.148 30.203 11.836 1 91.69 84 SER B O 1
ATOM 3848 N N . CYS B 1 85 ? 2.094 29.812 12.719 1 92.12 85 CYS B N 1
ATOM 3849 C CA . CYS B 1 85 ? 2.383 28.406 12.906 1 92.12 85 CYS B CA 1
ATOM 3850 C C . CYS B 1 85 ? 1.563 27.547 11.945 1 92.12 85 CYS B C 1
ATOM 3852 O O . CYS B 1 85 ? 1.831 26.359 11.789 1 92.12 85 CYS B O 1
ATOM 3854 N N . TYR B 1 86 ? 0.678 28.125 11.336 1 89.75 86 TYR B N 1
ATOM 3855 C CA . TYR B 1 86 ? -0.244 27.391 10.484 1 89.75 86 TYR B CA 1
ATOM 3856 C C . TYR B 1 86 ? -0.713 28.234 9.312 1 89.75 86 TYR B C 1
ATOM 3858 O O . TYR B 1 86 ? -1.149 29.375 9.5 1 89.75 86 TYR B O 1
ATOM 3866 N N . ASN B 1 87 ? -0.559 27.688 8.102 1 87.06 87 ASN B N 1
ATOM 3867 C CA . ASN B 1 87 ? -1.069 28.344 6.906 1 87.06 87 ASN B CA 1
ATOM 3868 C C . ASN B 1 87 ? -2.506 27.922 6.602 1 87.06 87 ASN B C 1
ATOM 3870 O O . ASN B 1 87 ? -2.746 26.812 6.121 1 87.06 87 ASN B O 1
ATOM 3874 N N . SER B 1 88 ? -3.42 28.75 6.809 1 86.12 88 SER B N 1
ATOM 3875 C CA . SER B 1 88 ? -4.832 28.422 6.656 1 86.12 88 SER B CA 1
ATOM 3876 C C . SER B 1 88 ? -5.227 28.328 5.188 1 86.12 88 SER B C 1
ATOM 3878 O O . SER B 1 88 ? -6.258 27.75 4.848 1 86.12 88 SER B O 1
ATOM 3880 N N . LYS B 1 89 ? -4.438 28.906 4.352 1 83.88 89 LYS B N 1
ATOM 3881 C CA . LYS B 1 89 ? -4.73 28.844 2.922 1 83.88 89 LYS B CA 1
ATOM 3882 C C . LYS B 1 89 ? -4.418 27.469 2.359 1 83.88 89 LYS B C 1
ATOM 3884 O O . LYS B 1 89 ? -5.184 26.922 1.563 1 83.88 89 LYS B O 1
ATOM 3889 N N . THR B 1 90 ? -3.33 26.906 2.789 1 84.5 90 THR B N 1
ATOM 3890 C CA . THR B 1 90 ? -2.918 25.609 2.289 1 84.5 90 THR B CA 1
ATOM 3891 C C . THR B 1 90 ? -3.26 24.5 3.295 1 84.5 90 THR B C 1
ATOM 3893 O O . THR B 1 90 ? -3.135 23.312 2.99 1 84.5 90 THR B O 1
ATOM 3896 N N . HIS B 1 91 ? -3.701 24.938 4.457 1 87.88 91 HIS B N 1
ATOM 3897 C CA . HIS B 1 91 ? -4.027 24.031 5.555 1 87.88 91 HIS B CA 1
ATOM 3898 C C . HIS B 1 91 ? -2.82 23.188 5.949 1 87.88 91 HIS B C 1
ATOM 3900 O O . HIS B 1 91 ? -2.936 21.969 6.125 1 87.88 91 HIS B O 1
ATOM 3906 N N . GLN B 1 92 ? -1.717 23.812 6 1 87.81 92 GLN B N 1
ATOM 3907 C CA . GLN B 1 92 ? -0.47 23.125 6.34 1 87.81 92 GLN B CA 1
ATOM 3908 C C . GLN B 1 92 ? 0.248 23.828 7.484 1 87.81 92 GLN B C 1
ATOM 3910 O O . GLN B 1 92 ? 0.206 25.062 7.59 1 87.81 92 GLN B O 1
ATOM 3915 N N . ARG B 1 93 ? 0.956 23.062 8.25 1 86 93 ARG B N 1
ATOM 3916 C CA . ARG B 1 93 ? 1.721 23.594 9.375 1 86 93 ARG B CA 1
ATOM 3917 C C . ARG B 1 93 ? 2.973 24.312 8.883 1 86 93 ARG B C 1
ATOM 3919 O O . ARG B 1 93 ? 3.602 23.891 7.914 1 86 93 ARG B O 1
ATOM 3926 N N . SER B 1 94 ? 3.271 25.375 9.625 1 84.44 94 SER B N 1
ATOM 3927 C CA . SER B 1 94 ? 4.449 26.156 9.258 1 84.44 94 SER B CA 1
ATOM 3928 C C . SER B 1 94 ? 5.508 26.109 10.352 1 84.44 94 SER B C 1
ATOM 3930 O O . SER B 1 94 ? 6.676 26.422 10.102 1 84.44 94 SER B O 1
ATOM 3932 N N . LEU B 1 95 ? 5.137 25.734 11.5 1 84.25 95 LEU B N 1
ATOM 3933 C CA . LEU B 1 95 ? 6.074 25.656 12.609 1 84.25 95 LEU B CA 1
ATOM 3934 C C . LEU B 1 95 ? 7.043 24.5 12.438 1 84.25 95 LEU B C 1
ATOM 3936 O O . LEU B 1 95 ? 6.633 23.391 12.078 1 84.25 95 LEU B O 1
ATOM 3940 N N . ASP B 1 96 ? 8.289 24.797 12.641 1 78.12 96 ASP B N 1
ATOM 3941 C CA . ASP B 1 96 ? 9.297 23.75 12.633 1 78.12 96 ASP B CA 1
ATOM 3942 C C . ASP B 1 96 ? 9.289 22.969 13.945 1 78.12 96 ASP B C 1
ATOM 3944 O O . ASP B 1 96 ? 9.766 23.453 14.977 1 78.12 96 ASP B O 1
ATOM 3948 N N . THR B 1 97 ? 8.867 21.812 13.883 1 78.06 97 THR B N 1
ATOM 3949 C CA . THR B 1 97 ? 8.742 20.984 15.07 1 78.06 97 THR B CA 1
ATOM 3950 C C . THR B 1 97 ? 10.086 20.828 15.773 1 78.06 97 THR B C 1
ATOM 3952 O O . THR B 1 97 ? 10.148 20.781 17 1 78.06 97 THR B O 1
ATOM 3955 N N . ALA B 1 98 ? 11.102 20.75 15.023 1 72.12 98 ALA B N 1
ATOM 3956 C CA . ALA B 1 98 ? 12.438 20.562 15.594 1 72.12 98 ALA B CA 1
ATOM 3957 C C . ALA B 1 98 ? 12.859 21.766 16.422 1 72.12 98 ALA B C 1
ATOM 3959 O O . ALA B 1 98 ? 13.781 21.688 17.234 1 72.12 98 ALA B O 1
ATOM 3960 N N . SER B 1 99 ? 12.211 22.859 16.203 1 76.88 99 SER B N 1
ATOM 3961 C CA . SER B 1 99 ? 12.562 24.094 16.922 1 76.88 99 SER B CA 1
ATOM 3962 C C . SER B 1 99 ? 11.859 24.172 18.266 1 76.88 99 SER B C 1
ATOM 3964 O O . SER B 1 99 ? 12.195 25.031 19.094 1 76.88 99 SER B O 1
ATOM 3966 N N . VAL B 1 100 ? 10.977 23.312 18.516 1 82.88 100 VAL B N 1
ATOM 3967 C CA . VAL B 1 100 ? 10.219 23.344 19.766 1 82.88 100 VAL B CA 1
ATOM 3968 C C . VAL B 1 100 ? 11.031 22.688 20.891 1 82.88 100 VAL B C 1
ATOM 3970 O O . VAL B 1 100 ? 11.531 21.578 20.734 1 82.88 100 VAL B O 1
ATOM 3973 N N . ASP B 1 101 ? 11.141 23.438 21.953 1 84.25 101 ASP B N 1
ATOM 3974 C CA . ASP B 1 101 ? 11.844 22.906 23.109 1 84.25 101 ASP B CA 1
ATOM 3975 C C . ASP B 1 101 ? 11.086 21.734 23.734 1 84.25 101 ASP B C 1
ATOM 3977 O O . ASP B 1 101 ? 9.906 21.859 24.062 1 84.25 101 ASP B O 1
ATOM 3981 N N . LEU B 1 102 ? 11.781 20.641 23.938 1 81.94 102 LEU B N 1
ATOM 3982 C CA . LEU B 1 102 ? 11.164 19.406 24.438 1 81.94 102 LEU B CA 1
ATOM 3983 C C . LEU B 1 102 ? 10.664 19.594 25.875 1 81.94 102 LEU B C 1
ATOM 3985 O O . LEU B 1 102 ? 9.82 18.828 26.344 1 81.94 102 LEU B O 1
ATOM 3989 N N . CYS B 1 103 ? 11.25 20.516 26.578 1 85.75 103 CYS B N 1
ATOM 3990 C CA . CYS B 1 103 ? 10.859 20.766 27.969 1 85.75 103 CYS B CA 1
ATOM 3991 C C . CYS B 1 103 ? 9.969 21.984 28.078 1 85.75 103 CYS B C 1
ATOM 3993 O O . CYS B 1 103 ? 9.828 22.562 29.156 1 85.75 103 CYS B O 1
ATOM 3995 N N . ILE B 1 104 ? 9.367 22.359 27.047 1 91.94 104 ILE B N 1
ATOM 3996 C CA . ILE B 1 104 ? 8.57 23.594 27 1 91.94 104 ILE B CA 1
ATOM 3997 C C . ILE B 1 104 ? 7.367 23.453 27.938 1 91.94 104 ILE B C 1
ATOM 3999 O O . ILE B 1 104 ? 6.812 22.359 28.094 1 91.94 104 ILE B O 1
ATOM 4003 N N . LYS B 1 105 ? 7.035 24.531 28.594 1 94.75 105 LYS B N 1
ATOM 4004 C CA . LYS B 1 105 ? 5.859 24.656 29.453 1 94.75 105 LYS B CA 1
ATOM 4005 C C . LYS B 1 105 ? 5.223 26.031 29.312 1 94.75 105 LYS B C 1
ATOM 4007 O O . LYS B 1 105 ? 5.922 27.047 29.266 1 94.75 105 LYS B O 1
ATOM 4012 N N . PRO B 1 106 ? 3.932 26.062 29.219 1 97.25 106 PRO B N 1
ATOM 4013 C CA . PRO B 1 106 ? 3.33 27.391 29.141 1 97.25 106 PRO B CA 1
ATOM 4014 C C . PRO B 1 106 ? 3.525 28.203 30.406 1 97.25 106 PRO B C 1
ATOM 4016 O O . PRO B 1 106 ? 3.484 27.656 31.516 1 97.25 106 PRO B O 1
ATOM 4019 N N . LYS B 1 107 ? 3.717 29.484 30.234 1 96.38 107 LYS B N 1
ATOM 4020 C CA . LYS B 1 107 ? 3.842 30.406 31.344 1 96.38 107 LYS B CA 1
ATOM 4021 C C . LYS B 1 107 ? 2.479 30.719 31.969 1 96.38 107 LYS B C 1
ATOM 4023 O O . LYS B 1 107 ? 2.352 30.828 33.188 1 96.38 107 LYS B O 1
ATOM 4028 N N . ILE B 1 108 ? 1.534 30.922 31.125 1 96.75 108 ILE B N 1
ATOM 4029 C CA . ILE B 1 108 ? 0.184 31.281 31.562 1 96.75 108 ILE B CA 1
ATOM 4030 C C . ILE B 1 108 ? -0.835 30.484 30.75 1 96.75 108 ILE B C 1
ATOM 4032 O O . ILE B 1 108 ? -0.68 30.312 29.531 1 96.75 108 ILE B O 1
ATOM 4036 N N . ILE B 1 109 ? -1.805 29.953 31.438 1 97.31 109 ILE B N 1
ATOM 4037 C CA . ILE B 1 109 ? -2.947 29.328 30.781 1 97.31 109 ILE B CA 1
ATOM 4038 C C . ILE B 1 109 ? -4.234 30.047 31.188 1 97.31 109 ILE B C 1
ATOM 4040 O O . ILE B 1 109 ? -4.469 30.266 32.375 1 97.31 109 ILE B O 1
ATOM 4044 N N . ARG B 1 110 ? -4.961 30.438 30.25 1 96.31 110 ARG B N 1
ATOM 4045 C CA . ARG B 1 110 ? -6.234 31.109 30.516 1 96.31 110 ARG B CA 1
ATOM 4046 C C . ARG B 1 110 ? -7.363 30.453 29.719 1 96.31 110 ARG B C 1
ATOM 4048 O O . ARG B 1 110 ? -7.137 29.891 28.656 1 96.31 110 ARG B O 1
ATOM 4055 N N . GLN B 1 111 ? -8.484 30.438 30.297 1 94.56 111 GLN B N 1
ATOM 4056 C CA . GLN B 1 111 ? -9.672 29.938 29.625 1 94.56 111 GLN B CA 1
ATOM 4057 C C . GLN B 1 111 ? -10.734 31.016 29.5 1 94.56 111 GLN B C 1
ATOM 4059 O O . GLN B 1 111 ? -11.008 31.75 30.453 1 94.56 111 GLN B O 1
ATOM 4064 N N . GLU B 1 112 ? -11.211 31.203 28.312 1 93.94 112 GLU B N 1
ATOM 4065 C CA . GLU B 1 112 ? -12.359 32.062 28.047 1 93.94 112 GLU B CA 1
ATOM 4066 C C . GLU B 1 112 ? -13.484 31.297 27.359 1 93.94 112 GLU B C 1
ATOM 4068 O O . GLU B 1 112 ? -13.445 31.062 26.141 1 93.94 112 GLU B O 1
ATOM 4073 N N . GLU B 1 113 ? -14.508 30.953 28.125 1 90.56 113 GLU B N 1
ATOM 4074 C CA . GLU B 1 113 ? -15.633 30.172 27.625 1 90.56 113 GLU B CA 1
ATOM 4075 C C . GLU B 1 113 ? -15.172 28.828 27.062 1 90.56 113 GLU B C 1
ATOM 4077 O O . GLU B 1 113 ? -14.664 27.984 27.797 1 90.56 113 GLU B O 1
ATOM 4082 N N . THR B 1 114 ? -15.18 28.75 25.781 1 92 114 THR B N 1
ATOM 4083 C CA . THR B 1 114 ? -14.867 27.453 25.203 1 92 114 THR B CA 1
ATOM 4084 C C . THR B 1 114 ? -13.484 27.469 24.547 1 92 114 THR B C 1
ATOM 4086 O O . THR B 1 114 ? -13.18 26.625 23.703 1 92 114 THR B O 1
ATOM 4089 N N . THR B 1 115 ? -12.742 28.453 24.969 1 95.75 115 THR B N 1
ATOM 4090 C CA . THR B 1 115 ? -11.43 28.609 24.344 1 95.75 115 THR B CA 1
ATOM 4091 C C . THR B 1 115 ? -10.328 28.609 25.406 1 95.75 115 THR B C 1
ATOM 4093 O O . THR B 1 115 ? -10.477 29.234 26.453 1 95.75 115 THR B O 1
ATOM 4096 N N . LEU B 1 116 ? -9.266 27.906 25.141 1 97.06 116 LEU B N 1
ATOM 4097 C CA . LEU B 1 116 ? -8.078 27.906 25.984 1 97.06 116 LEU B CA 1
ATOM 4098 C C . LEU B 1 116 ? -6.938 28.656 25.328 1 97.06 116 LEU B C 1
ATOM 4100 O O . LEU B 1 116 ? -6.719 28.531 24.125 1 97.06 116 LEU B O 1
ATOM 4104 N N . PHE B 1 117 ? -6.27 29.469 26.125 1 97.69 117 PHE B N 1
ATOM 4105 C CA . PHE B 1 117 ? -5.113 30.234 25.672 1 97.69 117 PHE B CA 1
ATOM 4106 C C . PHE B 1 117 ? -3.854 29.797 26.406 1 97.69 117 PHE B C 1
ATOM 4108 O O . PHE B 1 117 ? -3.832 29.766 27.641 1 97.69 117 PHE B O 1
ATOM 4115 N N . PHE B 1 118 ? -2.859 29.422 25.688 1 98.12 118 PHE B N 1
ATOM 4116 C CA . PHE B 1 118 ? -1.559 29.062 26.25 1 98.12 118 PHE B CA 1
ATOM 4117 C C . PHE B 1 118 ? -0.513 30.109 25.875 1 98.12 118 PHE B C 1
ATOM 4119 O O . PHE B 1 118 ? -0.196 30.297 24.703 1 98.12 118 PHE B O 1
ATOM 4126 N N . THR B 1 119 ? -0.024 30.812 26.844 1 98.25 119 THR B N 1
ATOM 4127 C CA . THR B 1 119 ? 1.095 31.719 26.625 1 98.25 119 THR B CA 1
ATOM 4128 C C . THR B 1 119 ? 2.424 31.016 26.891 1 98.25 119 THR B C 1
ATOM 4130 O O . THR B 1 119 ? 2.67 30.547 28 1 98.25 119 THR B O 1
ATOM 4133 N N . TRP B 1 120 ? 3.25 31 25.875 1 97.31 120 TRP B N 1
ATOM 4134 C CA . TRP B 1 120 ? 4.496 30.25 25.953 1 97.31 120 TRP B CA 1
ATOM 4135 C C . TRP B 1 120 ? 5.637 31.141 26.453 1 97.31 120 TRP B C 1
ATOM 4137 O O . TRP B 1 120 ? 5.488 32.375 26.531 1 97.31 120 TRP B O 1
ATOM 4147 N N . PRO B 1 121 ? 6.816 30.516 26.812 1 95.69 121 PRO B N 1
ATOM 4148 C CA . PRO B 1 121 ? 7.926 31.281 27.375 1 95.69 121 PRO B CA 1
ATOM 4149 C C . PRO B 1 121 ? 8.438 32.375 26.438 1 95.69 121 PRO B C 1
ATOM 4151 O O . PRO B 1 121 ? 8.93 33.406 26.906 1 95.69 121 PRO B O 1
ATOM 4154 N N . ASP B 1 122 ? 8.297 32.25 25.188 1 93.19 122 ASP B N 1
ATOM 4155 C CA . ASP B 1 122 ? 8.781 33.219 24.219 1 93.19 122 ASP B CA 1
ATOM 4156 C C . ASP B 1 122 ? 7.727 34.312 23.969 1 93.19 122 ASP B C 1
ATOM 4158 O O . ASP B 1 122 ? 7.926 35.188 23.141 1 93.19 122 ASP B O 1
ATOM 4162 N N . GLY B 1 123 ? 6.637 34.188 24.594 1 95.12 123 GLY B N 1
ATOM 4163 C CA . GLY B 1 123 ? 5.59 35.188 24.484 1 95.12 123 GLY B CA 1
ATOM 4164 C C . GLY B 1 123 ? 4.52 34.812 23.469 1 95.12 123 GLY B C 1
ATOM 4165 O O . GLY B 1 123 ? 3.463 35.469 23.422 1 95.12 123 GLY B O 1
ATOM 4166 N N . HIS B 1 124 ? 4.75 33.844 22.656 1 96 124 HIS B N 1
ATOM 4167 C CA . HIS B 1 124 ? 3.768 33.406 21.672 1 96 124 HIS B CA 1
ATOM 4168 C C . HIS B 1 124 ? 2.512 32.875 22.359 1 96 124 HIS B C 1
ATOM 4170 O O . HIS B 1 124 ? 2.598 32.219 23.406 1 96 124 HIS B O 1
ATOM 4176 N N . VAL B 1 125 ? 1.372 33.125 21.75 1 97.5 125 VAL B N 1
ATOM 4177 C CA . VAL B 1 125 ? 0.104 32.688 22.312 1 97.5 125 VAL B CA 1
ATOM 4178 C C . VAL B 1 125 ? -0.569 31.688 21.359 1 97.5 125 VAL B C 1
ATOM 4180 O O . VAL B 1 125 ? -0.731 31.984 20.172 1 97.5 125 VAL B O 1
ATOM 4183 N N . THR B 1 126 ? -0.869 30.516 21.922 1 97.25 126 THR B N 1
ATOM 4184 C CA . THR B 1 126 ? -1.636 29.516 21.188 1 97.25 126 THR B CA 1
ATOM 4185 C C . THR B 1 126 ? -3.08 29.469 21.672 1 97.25 126 THR B C 1
ATOM 4187 O O . THR B 1 126 ? -3.334 29.516 22.875 1 97.25 126 THR B O 1
ATOM 4190 N N . ARG B 1 127 ? -3.971 29.375 20.703 1 97.19 127 ARG B N 1
ATOM 4191 C CA . ARG B 1 127 ? -5.398 29.312 21 1 97.19 127 ARG B CA 1
ATOM 4192 C C . ARG B 1 127 ? -5.996 27.984 20.531 1 97.19 127 ARG B C 1
ATOM 4194 O O . ARG B 1 127 ? -5.773 27.562 19.406 1 97.19 127 ARG B O 1
ATOM 4201 N N . TYR B 1 128 ? -6.742 27.312 21.453 1 96.19 128 TYR B N 1
ATOM 4202 C CA . TYR B 1 128 ? -7.453 26.094 21.078 1 96.19 128 TYR B CA 1
ATOM 4203 C C . TYR B 1 128 ? -8.922 26.172 21.484 1 96.19 128 TYR B C 1
ATOM 4205 O O . TYR B 1 128 ? -9.242 26.562 22.609 1 96.19 128 TYR B O 1
ATOM 4213 N N . GLU B 1 129 ? -9.812 25.828 20.547 1 95 129 GLU B N 1
ATOM 4214 C CA . GLU B 1 129 ? -11.195 25.516 20.922 1 95 129 GLU B CA 1
ATOM 4215 C C . GLU B 1 129 ? -11.281 24.172 21.625 1 95 129 GLU B C 1
ATOM 4217 O O . GLU B 1 129 ? -10.625 23.203 21.234 1 95 129 GLU B O 1
ATOM 4222 N N . LEU B 1 130 ? -12.094 24.141 22.688 1 93 130 LEU B N 1
ATOM 4223 C CA . LEU B 1 130 ? -12.227 22.906 23.469 1 93 130 LEU B CA 1
ATOM 4224 C C . LEU B 1 130 ? -12.656 21.75 22.578 1 93 130 LEU B C 1
ATOM 4226 O O . LEU B 1 130 ? -12.133 20.641 22.703 1 93 130 LEU B O 1
ATOM 4230 N N . ASP B 1 131 ? -13.531 22 21.625 1 89.44 131 ASP B N 1
ATOM 4231 C CA . ASP B 1 131 ? -13.992 20.969 20.719 1 89.44 131 ASP B CA 1
ATOM 4232 C C . ASP B 1 131 ? -12.844 20.422 19.859 1 89.44 131 ASP B C 1
ATOM 4234 O O . ASP B 1 131 ? -12.773 19.219 19.578 1 89.44 131 ASP B O 1
ATOM 4238 N N . TRP B 1 132 ? -11.992 21.297 19.453 1 90.69 132 TRP B N 1
ATOM 4239 C CA . TRP B 1 132 ? -10.836 20.891 18.656 1 90.69 132 TRP B CA 1
ATOM 4240 C C . TRP B 1 132 ? -9.914 19.984 19.469 1 90.69 132 TRP B C 1
ATOM 4242 O O . TRP B 1 132 ? -9.406 18.984 18.953 1 90.69 132 TRP B O 1
ATOM 4252 N N . LEU B 1 133 ? -9.727 20.328 20.703 1 90.75 133 LEU B N 1
ATOM 4253 C CA . LEU B 1 133 ? -8.875 19.531 21.578 1 90.75 133 LEU B CA 1
ATOM 4254 C C . LEU B 1 133 ? -9.477 18.141 21.797 1 90.75 133 LEU B C 1
ATOM 4256 O O . LEU B 1 133 ? -8.758 17.141 21.781 1 90.75 133 LEU B O 1
ATOM 4260 N N . VAL B 1 134 ? -10.773 18.078 21.969 1 87.06 134 VAL B N 1
ATOM 4261 C CA . VAL B 1 134 ? -11.445 16.797 22.141 1 87.06 134 VAL B CA 1
ATOM 4262 C C . VAL B 1 134 ? -11.258 15.945 20.891 1 87.06 134 VAL B C 1
ATOM 4264 O O . VAL B 1 134 ? -10.875 14.781 20.969 1 87.06 134 VAL B O 1
ATOM 4267 N N . LYS B 1 135 ? -11.453 16.516 19.781 1 83.5 135 LYS B N 1
ATOM 4268 C CA . LYS B 1 135 ? -11.391 15.812 18.5 1 83.5 135 LYS B CA 1
ATOM 4269 C C . LYS B 1 135 ? -9.977 15.312 18.219 1 83.5 135 LYS B C 1
ATOM 4271 O O . LYS B 1 135 ? -9.789 14.289 17.562 1 83.5 135 LYS B O 1
ATOM 4276 N N . ASN B 1 136 ? -9.055 16.031 18.75 1 83.94 136 ASN B N 1
ATOM 4277 C CA . ASN B 1 136 ? -7.68 15.727 18.375 1 83.94 136 ASN B CA 1
ATOM 4278 C C . ASN B 1 136 ? -6.926 15.086 19.547 1 83.94 136 ASN B C 1
ATOM 4280 O O . ASN B 1 136 ? -5.707 14.914 19.484 1 83.94 136 ASN B O 1
ATOM 4284 N N . SER B 1 137 ? -7.711 14.75 20.625 1 83.94 137 SER B N 1
ATOM 4285 C CA . SER B 1 137 ? -7.098 14.062 21.766 1 83.94 137 SER B CA 1
ATOM 4286 C C . SER B 1 137 ? -7.059 12.555 21.547 1 83.94 137 SER B C 1
ATOM 4288 O O . SER B 1 137 ? -7.812 12.023 20.719 1 83.94 137 SER B O 1
ATOM 4290 N N . TYR B 1 138 ? -6.102 11.953 22.156 1 75.44 138 TYR B N 1
ATOM 4291 C CA . TYR B 1 138 ? -6.035 10.492 22.125 1 75.44 138 TYR B CA 1
ATOM 4292 C C . TYR B 1 138 ? -7.328 9.883 22.656 1 75.44 138 TYR B C 1
ATOM 4294 O O . TYR B 1 138 ? -7.867 8.945 22.047 1 75.44 138 TYR B O 1
ATOM 4302 N N . GLU B 1 139 ? -7.707 10.367 23.75 1 76.19 139 GLU B N 1
ATOM 4303 C CA . GLU B 1 139 ? -8.875 9.836 24.453 1 76.19 139 GLU B CA 1
ATOM 4304 C C . GLU B 1 139 ? -10.148 10.031 23.625 1 76.19 139 GLU B C 1
ATOM 4306 O O . GLU B 1 139 ? -11.07 9.219 23.703 1 76.19 139 GLU B O 1
ATOM 4311 N N . GLY B 1 140 ? -10.102 11.047 22.938 1 69.38 140 GLY B N 1
ATOM 4312 C CA . GLY B 1 140 ? -11.242 11.305 22.062 1 69.38 140 GLY B CA 1
ATOM 4313 C C . GLY B 1 140 ? -11.234 10.469 20.812 1 69.38 140 GLY B C 1
ATOM 4314 O O . GLY B 1 140 ? -12.266 10.336 20.141 1 69.38 140 GLY B O 1
ATOM 4315 N N . GLN B 1 141 ? -10.039 10.047 20.453 1 68 141 GLN B N 1
ATOM 4316 C CA . GLN B 1 141 ? -9.914 9.266 19.234 1 68 141 GLN B CA 1
ATOM 4317 C C . GLN B 1 141 ? -9.781 7.777 19.531 1 68 141 GLN B C 1
ATOM 4319 O O . GLN B 1 141 ? -9.453 6.984 18.641 1 68 141 GLN B O 1
ATOM 4324 N N . LYS B 1 142 ? -9.992 7.406 20.75 1 61.84 142 LYS B N 1
ATOM 4325 C CA . LYS B 1 142 ? -9.805 5.988 21.031 1 61.84 142 LYS B CA 1
ATOM 4326 C C . LYS B 1 142 ? -10.125 5.141 19.797 1 61.84 142 LYS B C 1
ATOM 4328 O O . LYS B 1 142 ? -10.719 5.629 18.844 1 61.84 142 LYS B O 1
ATOM 4333 N N . GLN B 1 143 ? -9.945 3.781 19.984 1 59.69 143 GLN B N 1
ATOM 4334 C CA . GLN B 1 143 ? -9.711 2.699 19.031 1 59.69 143 GLN B CA 1
ATOM 4335 C C . GLN B 1 143 ? -10.703 2.766 17.875 1 59.69 143 GLN B C 1
ATOM 4337 O O . GLN B 1 143 ? -11.711 2.061 17.875 1 59.69 143 GLN B O 1
ATOM 4342 N N . LYS B 1 144 ? -10.289 3.885 17.109 1 71.62 144 LYS B N 1
ATOM 4343 C CA . LYS B 1 144 ? -11.266 3.99 16.016 1 71.62 144 LYS B CA 1
ATOM 4344 C C . LYS B 1 144 ? -10.867 3.115 14.836 1 71.62 144 LYS B C 1
ATOM 4346 O O . LYS B 1 144 ? -9.695 3.064 14.461 1 71.62 144 LYS B O 1
ATOM 4351 N N . VAL B 1 145 ? -11.734 2.234 14.508 1 83.12 145 VAL B N 1
ATOM 4352 C CA . VAL B 1 145 ? -11.664 1.466 13.266 1 83.12 145 VAL B CA 1
ATOM 4353 C C . VAL B 1 145 ? -11.469 2.41 12.086 1 83.12 145 VAL B C 1
ATOM 4355 O O . VAL B 1 145 ? -12.086 3.477 12.023 1 83.12 145 VAL B O 1
ATOM 4358 N N . ILE B 1 146 ? -10.469 2.141 11.305 1 84.12 146 ILE B N 1
ATOM 4359 C CA . ILE B 1 146 ? -10.172 2.971 10.141 1 84.12 146 ILE B CA 1
ATOM 4360 C C . ILE B 1 146 ? -11.344 2.922 9.164 1 84.12 146 ILE B C 1
ATOM 4362 O O . ILE B 1 146 ? -11.789 3.957 8.664 1 84.12 146 ILE B O 1
ATOM 4366 N N . GLN B 1 147 ? -11.867 1.779 8.961 1 90.19 147 GLN B N 1
ATOM 4367 C CA . GLN B 1 147 ? -12.992 1.593 8.055 1 90.19 147 GLN B CA 1
ATOM 4368 C C . GLN B 1 147 ? -14.023 0.635 8.641 1 90.19 147 GLN B C 1
ATOM 4370 O O . GLN B 1 147 ? -13.844 -0.584 8.594 1 90.19 147 GLN B O 1
ATOM 4375 N N . PRO B 1 148 ? -15.086 1.226 9.125 1 91.75 148 PRO B N 1
ATOM 4376 C CA . PRO B 1 148 ? -16.156 0.344 9.602 1 91.75 148 PRO B CA 1
ATOM 4377 C C . PRO B 1 148 ? -16.703 -0.563 8.5 1 91.75 148 PRO B C 1
ATOM 4379 O O . PRO B 1 148 ? -16.875 -0.124 7.363 1 91.75 148 PRO B O 1
ATOM 4382 N N . ARG B 1 149 ? -16.891 -1.846 8.852 1 95.88 149 ARG B N 1
ATOM 4383 C CA . ARG B 1 149 ? -17.391 -2.834 7.902 1 95.88 149 ARG B CA 1
ATOM 4384 C C . ARG B 1 149 ? -18.438 -3.734 8.562 1 95.88 149 ARG B C 1
ATOM 4386 O O . ARG B 1 149 ? -18.438 -3.895 9.781 1 95.88 149 ARG B O 1
ATOM 4393 N N . ILE B 1 150 ? -19.344 -4.199 7.766 1 97 150 ILE B N 1
ATOM 4394 C CA . ILE B 1 150 ? -20.234 -5.273 8.172 1 97 150 ILE B CA 1
ATOM 4395 C C . ILE B 1 150 ? -19.797 -6.59 7.539 1 97 15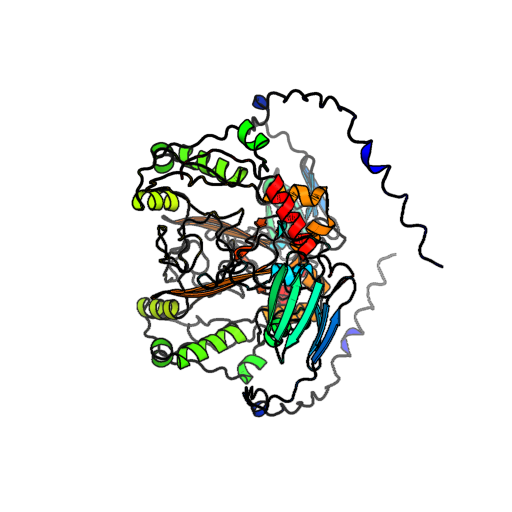0 ILE B C 1
ATOM 4397 O O . ILE B 1 150 ? -19.906 -6.766 6.324 1 97 150 ILE B O 1
ATOM 4401 N N . LEU B 1 151 ? -19.281 -7.438 8.438 1 96.44 151 LEU B N 1
ATOM 4402 C CA . LEU B 1 151 ? -18.812 -8.734 7.953 1 96.44 151 LEU B CA 1
ATOM 4403 C C . LEU B 1 151 ? -20 -9.672 7.715 1 96.44 151 LEU B C 1
ATOM 4405 O O . LEU B 1 151 ? -20.969 -9.664 8.477 1 96.44 151 LEU B O 1
ATOM 4409 N N . TRP B 1 152 ? -19.891 -10.523 6.66 1 95.5 152 TRP B N 1
ATOM 4410 C CA . TRP B 1 152 ? -21.109 -11.258 6.324 1 95.5 152 TRP B CA 1
ATOM 4411 C C . TRP B 1 152 ? -20.766 -12.633 5.746 1 95.5 152 TRP B C 1
ATOM 4413 O O . TRP B 1 152 ? -19.703 -12.812 5.148 1 95.5 152 TRP B O 1
ATOM 4423 N N . ASN B 1 153 ? -21.5 -13.602 6.094 1 91.31 153 ASN B N 1
ATOM 4424 C CA . ASN B 1 153 ? -21.672 -14.828 5.316 1 91.31 153 ASN B CA 1
ATOM 4425 C C . ASN B 1 153 ? -22.938 -14.789 4.477 1 91.31 153 ASN B C 1
ATOM 4427 O O . ASN B 1 153 ? -23.594 -13.75 4.371 1 91.31 153 ASN B O 1
ATOM 4431 N N . ALA B 1 154 ? -23.234 -15.891 3.865 1 91.25 154 ALA B N 1
ATOM 4432 C CA . ALA B 1 154 ? -24.391 -15.922 2.959 1 91.25 154 ALA B CA 1
ATOM 4433 C C . ALA B 1 154 ? -25.672 -15.531 3.686 1 91.25 154 ALA B C 1
ATOM 4435 O O . ALA B 1 154 ? -26.453 -14.734 3.174 1 91.25 154 ALA B O 1
ATOM 4436 N N . GLU B 1 155 ? -25.859 -16.016 4.832 1 92.88 155 GLU B N 1
ATOM 4437 C CA . GLU B 1 155 ? -27.078 -15.781 5.598 1 92.88 155 GLU B CA 1
ATOM 4438 C C . GLU B 1 155 ? -27.203 -14.32 6.012 1 92.88 155 GLU B C 1
ATOM 4440 O O . GLU B 1 155 ? -28.25 -13.695 5.84 1 92.88 155 GLU B O 1
ATOM 4445 N N . ILE B 1 156 ? -26.172 -13.766 6.535 1 93.81 156 ILE B N 1
ATOM 4446 C CA . ILE B 1 156 ? -26.156 -12.383 7.012 1 93.81 156 ILE B CA 1
ATOM 4447 C C . ILE B 1 156 ? -26.422 -11.438 5.844 1 93.81 156 ILE B C 1
ATOM 4449 O O . ILE B 1 156 ? -27.203 -10.5 5.969 1 93.81 156 ILE B O 1
ATOM 4453 N N . TYR B 1 157 ? -25.781 -11.688 4.777 1 94.31 157 TYR B N 1
ATOM 4454 C CA . TYR B 1 157 ? -25.953 -10.805 3.631 1 94.31 157 TYR B CA 1
ATOM 4455 C C . TYR B 1 157 ? -27.375 -10.883 3.098 1 94.31 157 TYR B C 1
ATOM 4457 O O . TYR B 1 157 ? -27.969 -9.859 2.752 1 94.31 157 TYR B O 1
ATOM 4465 N N . GLN B 1 158 ? -27.906 -12.094 2.973 1 93.94 158 GLN B N 1
ATOM 4466 C CA . GLN B 1 158 ? -29.281 -12.266 2.502 1 93.94 158 GLN B CA 1
ATOM 4467 C C . GLN B 1 158 ? -30.266 -11.547 3.41 1 93.94 158 GLN B C 1
ATOM 4469 O O . GLN B 1 158 ? -31.203 -10.898 2.932 1 93.94 158 GLN B O 1
ATOM 4474 N N . GLN B 1 159 ? -30.031 -11.625 4.641 1 95.56 159 GLN B N 1
ATOM 4475 C CA . GLN B 1 159 ? -30.922 -10.992 5.613 1 95.56 159 GLN B CA 1
ATOM 4476 C C . GLN B 1 159 ? -30.828 -9.469 5.547 1 95.56 159 GLN B C 1
ATOM 4478 O O . GLN B 1 159 ? -31.797 -8.773 5.824 1 95.56 159 GLN B O 1
ATOM 4483 N N . ALA B 1 160 ? -29.672 -8.961 5.215 1 95.06 160 ALA B N 1
ATOM 4484 C CA . ALA B 1 160 ? -29.469 -7.52 5.16 1 95.06 160 ALA B CA 1
ATOM 4485 C C . ALA B 1 160 ? -30.234 -6.895 4.004 1 95.06 160 ALA B C 1
ATOM 4487 O O . ALA B 1 160 ? -30.578 -5.707 4.043 1 95.06 160 ALA B O 1
ATOM 4488 N N . GLN B 1 161 ? -30.531 -7.672 2.953 1 95.5 161 GLN B N 1
ATOM 4489 C CA . GLN B 1 161 ? -31.266 -7.195 1.787 1 95.5 161 GLN B CA 1
ATOM 4490 C C . GLN B 1 161 ? -30.703 -5.871 1.282 1 95.5 161 GLN B C 1
ATOM 4492 O O . GLN B 1 161 ? -31.453 -4.906 1.097 1 95.5 161 GLN B O 1
ATOM 4497 N N . VAL B 1 162 ? -29.438 -5.844 1.054 1 95.75 162 VAL B N 1
ATOM 4498 C CA . VAL B 1 162 ? -28.766 -4.641 0.58 1 95.75 162 VAL B CA 1
ATOM 4499 C C . VAL B 1 162 ? -29.281 -4.262 -0.805 1 95.75 162 VAL B C 1
ATOM 4501 O O . VAL B 1 162 ? -29.188 -5.051 -1.749 1 95.75 162 VAL B O 1
ATOM 4504 N N . PRO B 1 163 ? -29.781 -3.082 -0.975 1 95.75 163 PRO B N 1
ATOM 4505 C CA . PRO B 1 163 ? -30.406 -2.729 -2.252 1 95.75 163 PRO B CA 1
ATOM 4506 C C . PRO B 1 163 ? -29.391 -2.412 -3.34 1 95.75 163 PRO B C 1
ATOM 4508 O O . PRO B 1 163 ? -28.328 -1.855 -3.051 1 95.75 163 PRO B O 1
ATOM 4511 N N . SER B 1 164 ? -29.75 -2.777 -4.504 1 96.88 164 SER B N 1
ATOM 4512 C CA . SER B 1 164 ? -29.016 -2.281 -5.668 1 96.88 164 SER B CA 1
ATOM 4513 C C . SER B 1 164 ? -29.453 -0.863 -6.023 1 96.88 164 SER B C 1
ATOM 4515 O O . SER B 1 164 ? -30.5 -0.396 -5.574 1 96.88 164 SER B O 1
ATOM 4517 N N . ILE B 1 165 ? -28.578 -0.18 -6.754 1 98 165 ILE B N 1
ATOM 4518 C CA . ILE B 1 165 ? -28.891 1.175 -7.191 1 98 165 ILE B CA 1
ATOM 4519 C C . ILE B 1 165 ? -29.156 1.187 -8.695 1 98 165 ILE B C 1
ATOM 4521 O O . ILE B 1 165 ? -28.453 0.527 -9.461 1 98 165 ILE B O 1
ATOM 4525 N N . ASP B 1 166 ? -30.109 1.948 -9.023 1 98 166 ASP B N 1
ATOM 4526 C CA . ASP B 1 166 ? -30.422 2.078 -10.445 1 98 166 ASP B CA 1
ATOM 4527 C C . ASP B 1 166 ? -29.359 2.91 -11.164 1 98 166 ASP B C 1
ATOM 4529 O O . ASP B 1 166 ? -28.875 3.904 -10.625 1 98 166 ASP B O 1
ATOM 4533 N N . PHE B 1 167 ? -29.172 2.549 -12.43 1 97.69 167 PHE B N 1
ATOM 4534 C CA . PHE B 1 167 ? -28.156 3.17 -13.273 1 97.69 167 PHE B CA 1
ATOM 4535 C C . PHE B 1 167 ? -28.344 4.684 -13.32 1 97.69 167 PHE B C 1
ATOM 4537 O O . PHE B 1 167 ? -27.406 5.438 -13.078 1 97.69 167 PHE B O 1
ATOM 4544 N N . GLN B 1 168 ? -29.484 5.168 -13.57 1 97.25 168 GLN B N 1
ATOM 4545 C CA . GLN B 1 168 ? -29.766 6.598 -13.695 1 97.25 168 GLN B CA 1
ATOM 4546 C C . GLN B 1 168 ? -29.578 7.312 -12.359 1 97.25 168 GLN B C 1
ATOM 4548 O O . GLN B 1 168 ? -28.969 8.383 -12.305 1 97.25 168 GLN B O 1
ATOM 4553 N N . SER B 1 169 ? -30.094 6.68 -11.336 1 97.44 169 SER B N 1
ATOM 4554 C CA . SER B 1 169 ? -29.922 7.254 -10.008 1 97.44 169 SER B CA 1
ATOM 4555 C C . SER B 1 169 ? -28.453 7.344 -9.625 1 97.44 169 SER B C 1
ATOM 4557 O O . SER B 1 169 ? -28.016 8.344 -9.047 1 97.44 169 SER B O 1
ATOM 4559 N N . PHE B 1 170 ? -27.719 6.391 -9.914 1 97.69 170 PHE B N 1
ATOM 4560 C CA . PHE B 1 170 ? -26.281 6.336 -9.625 1 97.69 170 PHE B CA 1
ATOM 4561 C C . PHE B 1 170 ? -25.547 7.453 -10.344 1 97.69 170 PHE B C 1
ATOM 4563 O O . PHE B 1 170 ? -24.734 8.164 -9.742 1 97.69 170 PHE B O 1
ATOM 4570 N N . LEU B 1 171 ? -25.812 7.613 -11.625 1 97.31 171 LEU B N 1
ATOM 4571 C CA . LEU B 1 171 ? -25.047 8.523 -12.461 1 97.31 171 LEU B CA 1
ATOM 4572 C C . LEU B 1 171 ? -25.516 9.961 -12.281 1 97.31 171 LEU B C 1
ATOM 4574 O O . LEU B 1 171 ? -24.703 10.891 -12.297 1 97.31 171 LEU B O 1
ATOM 4578 N N . GLU B 1 172 ? -26.75 10.188 -12.008 1 96.38 172 GLU B N 1
ATOM 4579 C CA . GLU B 1 172 ? -27.297 11.531 -12.156 1 96.38 172 GLU B CA 1
ATOM 4580 C C . GLU B 1 172 ? -27.578 12.164 -10.797 1 96.38 172 GLU B C 1
ATOM 4582 O O . GLU B 1 172 ? -27.906 13.352 -10.719 1 96.38 172 GLU B O 1
ATOM 4587 N N . THR B 1 173 ? -27.516 11.406 -9.719 1 97.19 173 THR B N 1
ATOM 4588 C CA . THR B 1 173 ? -27.844 11.977 -8.422 1 97.19 173 THR B CA 1
ATOM 4589 C C . THR B 1 173 ? -26.75 11.695 -7.406 1 97.19 173 THR B C 1
ATOM 4591 O O . THR B 1 173 ? -26.141 10.617 -7.43 1 97.19 173 THR B O 1
ATOM 4594 N N . ASN B 1 174 ? -26.547 12.688 -6.477 1 95.75 174 ASN B N 1
ATOM 4595 C CA . ASN B 1 174 ? -25.609 12.477 -5.375 1 95.75 174 ASN B CA 1
ATOM 4596 C C . ASN B 1 174 ? -26.172 11.477 -4.359 1 95.75 174 ASN B C 1
ATOM 4598 O O . ASN B 1 174 ? -25.406 10.742 -3.736 1 95.75 174 ASN B O 1
ATOM 4602 N N . GLU B 1 175 ? -27.422 11.445 -4.23 1 97.12 175 GLU B N 1
ATOM 4603 C CA . GLU B 1 175 ? -28.047 10.5 -3.32 1 97.12 175 GLU B CA 1
ATOM 4604 C C . GLU B 1 175 ? -27.812 9.062 -3.771 1 97.12 175 GLU B C 1
ATOM 4606 O O . GLU B 1 175 ? -27.484 8.195 -2.955 1 97.12 175 GLU B O 1
ATOM 4611 N N . GLY B 1 176 ? -28.031 8.859 -5.051 1 97.62 176 GLY B N 1
ATOM 4612 C CA . GLY B 1 176 ? -27.766 7.535 -5.586 1 97.62 176 GLY B CA 1
ATOM 4613 C C . GLY B 1 176 ? -26.312 7.109 -5.406 1 97.62 176 GLY B C 1
ATOM 4614 O O . GLY B 1 176 ? -26.047 5.973 -5.012 1 97.62 176 GLY B O 1
ATOM 4615 N N . LEU B 1 177 ? -25.422 7.996 -5.621 1 97.25 177 LEU B N 1
ATOM 4616 C CA . LEU B 1 177 ? -24 7.723 -5.434 1 97.25 177 LEU B CA 1
ATOM 4617 C C . LEU B 1 177 ? -23.688 7.449 -3.967 1 97.25 177 LEU B C 1
ATOM 4619 O O . LEU B 1 177 ? -22.953 6.512 -3.646 1 97.25 177 LEU B O 1
ATOM 4623 N N . LYS B 1 178 ? -24.203 8.258 -3.092 1 97.5 178 LYS B N 1
ATOM 4624 C CA . LYS B 1 178 ? -23.984 8.102 -1.656 1 97.5 178 LYS B CA 1
ATOM 4625 C C . LYS B 1 178 ? -24.469 6.727 -1.178 1 97.5 178 LYS B C 1
ATOM 4627 O O . LYS B 1 178 ? -23.75 6.043 -0.44 1 97.5 178 LYS B O 1
ATOM 4632 N N . LYS B 1 179 ? -25.625 6.355 -1.646 1 97.31 179 LYS B N 1
ATOM 4633 C CA . LYS B 1 179 ? -26.188 5.062 -1.256 1 97.31 179 LYS B CA 1
ATOM 4634 C C . LYS B 1 179 ? -25.297 3.916 -1.752 1 97.31 179 LYS B C 1
ATOM 4636 O O . LYS B 1 179 ? -25.031 2.969 -1.012 1 97.31 179 LYS B O 1
ATOM 4641 N N . PHE B 1 180 ? -24.891 3.994 -2.93 1 97.94 180 PHE B N 1
ATOM 4642 C CA . PHE B 1 180 ? -24 2.99 -3.484 1 97.94 180 PHE B CA 1
ATOM 4643 C C . PHE B 1 180 ? -22.719 2.893 -2.66 1 97.94 180 PHE B C 1
ATOM 4645 O O . PHE B 1 180 ? -22.312 1.8 -2.264 1 97.94 180 PHE B O 1
ATOM 4652 N N . LEU B 1 181 ? -22.078 4.074 -2.387 1 97.56 181 LEU B N 1
ATOM 4653 C CA . LEU B 1 181 ? -20.797 4.113 -1.689 1 97.56 181 LEU B CA 1
ATOM 4654 C C . LEU B 1 181 ? -20.938 3.598 -0.261 1 97.56 181 LEU B C 1
ATOM 4656 O O . LEU B 1 181 ? -20.047 2.92 0.25 1 97.56 181 LEU B O 1
ATOM 4660 N N . GLN B 1 182 ? -21.969 3.916 0.326 1 96.94 182 GLN B N 1
ATOM 4661 C CA . GLN B 1 182 ? -22.219 3.418 1.675 1 96.94 182 GLN B CA 1
ATOM 4662 C C . GLN B 1 182 ? -22.266 1.894 1.697 1 96.94 182 GLN B C 1
ATOM 4664 O O . GLN B 1 182 ? -21.609 1.256 2.52 1 96.94 182 GLN B O 1
ATOM 4669 N N . ASN B 1 183 ? -23.047 1.324 0.743 1 97.19 183 ASN B N 1
ATOM 4670 C CA . ASN B 1 183 ? -23.125 -0.129 0.647 1 97.19 183 ASN B CA 1
ATOM 4671 C C . ASN B 1 183 ? -21.766 -0.749 0.355 1 97.19 183 ASN B C 1
ATOM 4673 O O . ASN B 1 183 ? -21.375 -1.724 0.997 1 97.19 183 ASN B O 1
ATOM 4677 N N . PHE B 1 184 ? -21.094 -0.134 -0.529 1 97.44 184 PHE B N 1
ATOM 4678 C CA . PHE B 1 184 ? -19.812 -0.652 -0.961 1 97.44 184 PHE B CA 1
ATOM 4679 C C . PHE B 1 184 ? -18.812 -0.645 0.19 1 97.44 184 PHE B C 1
ATOM 4681 O O . PHE B 1 184 ? -18.109 -1.636 0.422 1 97.44 184 PHE B O 1
ATOM 4688 N N . LEU B 1 185 ? -18.766 0.451 0.917 1 95.88 185 LEU B N 1
ATOM 4689 C CA . LEU B 1 185 ? -17.797 0.597 1.997 1 95.88 185 LEU B CA 1
ATOM 4690 C C . LEU B 1 185 ? -18.156 -0.3 3.176 1 95.88 185 LEU B C 1
ATOM 4692 O O . LEU B 1 185 ? -17.281 -0.851 3.836 1 95.88 185 LEU B O 1
ATOM 4696 N N . LEU B 1 186 ? -19.391 -0.511 3.434 1 96.62 186 LEU B N 1
ATOM 4697 C CA . LEU B 1 186 ? -19.828 -1.286 4.59 1 96.62 186 LEU B CA 1
ATOM 4698 C C . LEU B 1 186 ? -19.734 -2.781 4.312 1 96.62 186 LEU B C 1
ATOM 4700 O O . LEU B 1 186 ? -19.312 -3.555 5.176 1 96.62 186 LEU B O 1
ATOM 4704 N N . TYR B 1 187 ? -20.078 -3.176 3.041 1 97.12 187 TYR B N 1
ATOM 4705 C CA . TYR B 1 187 ? -20.203 -4.605 2.785 1 97.12 187 TYR B CA 1
ATOM 4706 C C . TYR B 1 187 ? -19.078 -5.094 1.866 1 97.12 187 TYR B C 1
ATOM 4708 O O . TYR B 1 187 ? -18.891 -6.301 1.699 1 97.12 187 TYR B O 1
ATOM 4716 N N . GLY B 1 188 ? -18.344 -4.242 1.28 1 96.38 188 GLY B N 1
ATOM 4717 C CA . GLY B 1 188 ? -17.25 -4.617 0.387 1 96.38 188 GLY B CA 1
ATOM 4718 C C . GLY B 1 188 ? -17.719 -4.883 -1.033 1 96.38 188 GLY B C 1
ATOM 4719 O O . GLY B 1 188 ? -16.891 -5.086 -1.931 1 96.38 188 GLY B O 1
ATOM 4720 N N . ILE B 1 189 ? -19.047 -4.918 -1.247 1 96.5 189 ILE B N 1
ATOM 4721 C CA . ILE B 1 189 ? -19.641 -5.105 -2.57 1 96.5 189 ILE B CA 1
ATOM 4722 C C . ILE B 1 189 ? -20.891 -4.238 -2.713 1 96.5 189 ILE B C 1
ATOM 4724 O O . ILE B 1 189 ? -21.516 -3.873 -1.716 1 96.5 189 ILE B O 1
ATOM 4728 N N . ALA B 1 190 ? -21.156 -3.826 -3.867 1 97.12 190 ALA B N 1
ATOM 4729 C CA . ALA B 1 190 ? -22.375 -3.096 -4.219 1 97.12 190 ALA B CA 1
ATOM 4730 C C . ALA B 1 190 ? -22.734 -3.299 -5.688 1 97.12 190 ALA B C 1
ATOM 4732 O O . ALA B 1 190 ? -21.875 -3.674 -6.492 1 97.12 190 ALA B O 1
ATOM 4733 N N . PHE B 1 191 ? -24.047 -3.049 -6.039 1 97.44 191 PHE B N 1
ATOM 4734 C CA . PHE B 1 191 ? -24.531 -3.379 -7.371 1 97.44 191 PHE B CA 1
ATOM 4735 C C . PHE B 1 191 ? -25.266 -2.191 -7.984 1 97.44 191 PHE B C 1
ATOM 4737 O O . PHE B 1 191 ? -26.016 -1.493 -7.297 1 97.44 191 PHE B O 1
ATOM 4744 N N . VAL B 1 192 ? -24.984 -1.942 -9.164 1 98 192 VAL B N 1
ATOM 4745 C CA . VAL B 1 192 ? -25.766 -1.033 -10 1 98 192 VAL B CA 1
ATOM 4746 C C . VAL B 1 192 ? -26.516 -1.826 -11.062 1 98 192 VAL B C 1
ATOM 4748 O O . VAL B 1 192 ? -25.938 -2.656 -11.758 1 98 192 VAL B O 1
ATOM 4751 N N . GLU B 1 193 ? -27.812 -1.541 -11.195 1 97.31 193 GLU B N 1
ATOM 4752 C CA . GLU B 1 193 ? -28.641 -2.299 -12.125 1 97.31 193 GLU B CA 1
ATOM 4753 C C . GLU B 1 193 ? -29.031 -1.45 -13.328 1 97.31 193 GLU B C 1
ATOM 4755 O O . GLU B 1 193 ? -28.938 -0.222 -13.281 1 97.31 193 GLU B O 1
ATOM 4760 N N . ASN B 1 194 ? -29.422 -2.197 -14.375 1 97.25 194 ASN B N 1
ATOM 4761 C CA . ASN B 1 194 ? -29.953 -1.602 -15.594 1 97.25 194 ASN B CA 1
ATOM 4762 C C . ASN B 1 194 ? -28.891 -0.771 -16.312 1 97.25 194 ASN B C 1
ATOM 4764 O O . ASN B 1 194 ? -29.203 0.278 -16.875 1 97.25 194 ASN B O 1
ATOM 4768 N N . VAL B 1 195 ? -27.688 -1.2 -16.219 1 97.56 195 VAL B N 1
ATOM 4769 C CA . VAL B 1 195 ? -26.609 -0.55 -16.953 1 97.56 195 VAL B CA 1
ATOM 4770 C C . VAL B 1 195 ? -26.547 -1.085 -18.391 1 97.56 195 VAL B C 1
ATOM 4772 O O . VAL B 1 195 ? -26.516 -2.299 -18.609 1 97.56 195 VAL B O 1
ATOM 4775 N N . PRO B 1 196 ? -26.625 -0.129 -19.359 1 97.44 196 PRO B N 1
ATOM 4776 C CA . PRO B 1 196 ? -26.422 -0.645 -20.703 1 97.44 196 PRO B CA 1
ATOM 4777 C C . PRO B 1 196 ? -25.141 -1.467 -20.844 1 97.44 196 PRO B C 1
ATOM 4779 O O . PRO B 1 196 ? -24.109 -1.104 -20.281 1 97.44 196 PRO B O 1
ATOM 4782 N N . ALA B 1 197 ? -25.156 -2.562 -21.562 1 95.69 197 ALA B N 1
ATOM 4783 C CA . ALA B 1 197 ? -24.078 -3.543 -21.625 1 95.69 197 ALA B CA 1
ATOM 4784 C C . ALA B 1 197 ? -22.984 -3.102 -22.609 1 95.69 197 ALA B C 1
ATOM 4786 O O . ALA B 1 197 ? -22.719 -3.783 -23.594 1 95.69 197 ALA B O 1
ATOM 4787 N N . THR B 1 198 ? -22.344 -2.029 -22.281 1 96.19 198 THR B N 1
ATOM 4788 C CA . THR B 1 198 ? -21.234 -1.535 -23.094 1 96.19 198 THR B CA 1
ATOM 4789 C C . THR B 1 198 ? -20.062 -1.116 -22.203 1 96.19 198 THR B C 1
ATOM 4791 O O . THR B 1 198 ? -20.266 -0.755 -21.047 1 96.19 198 THR B O 1
ATOM 4794 N N . GLN B 1 199 ? -18.906 -1.189 -22.797 1 95.19 199 GLN B N 1
ATOM 4795 C CA . GLN B 1 199 ? -17.703 -0.77 -22.078 1 95.19 199 GLN B CA 1
ATOM 4796 C C . GLN B 1 199 ? -17.766 0.71 -21.719 1 95.19 199 GLN B C 1
ATOM 4798 O O . GLN B 1 199 ? -17.297 1.112 -20.641 1 95.19 199 GLN B O 1
ATOM 4803 N N . GLU B 1 200 ? -18.312 1.474 -22.625 1 96.25 200 GLU B N 1
ATOM 4804 C CA . GLU B 1 200 ? -18.422 2.912 -22.391 1 96.25 200 GLU B CA 1
ATOM 4805 C C . GLU B 1 200 ? -19.219 3.221 -21.141 1 96.25 200 GLU B C 1
ATOM 4807 O O . GLU B 1 200 ? -18.828 4.086 -20.344 1 96.25 200 GLU B O 1
ATOM 4812 N N . HIS B 1 201 ? -20.297 2.576 -21 1 96.81 201 HIS B N 1
ATOM 4813 C CA . HIS B 1 201 ? -21.125 2.803 -19.828 1 96.81 201 HIS B CA 1
ATOM 4814 C C . HIS B 1 201 ? -20.438 2.297 -18.562 1 96.81 201 HIS B C 1
ATOM 4816 O O . HIS B 1 201 ? -20.578 2.893 -17.5 1 96.81 201 HIS B O 1
ATOM 4822 N N . THR B 1 202 ? -19.688 1.178 -18.672 1 96.75 202 THR B N 1
ATOM 4823 C CA . THR B 1 202 ? -18.891 0.682 -17.547 1 96.75 202 THR B CA 1
ATOM 4824 C C . THR B 1 202 ? -17.875 1.725 -17.109 1 96.75 202 THR B C 1
ATOM 4826 O O . THR B 1 202 ? -17.719 1.98 -15.906 1 96.75 202 THR B O 1
ATOM 4829 N N . GLU B 1 203 ? -17.203 2.295 -18.062 1 96.88 203 GLU B N 1
ATOM 4830 C CA . GLU B 1 203 ? -16.188 3.311 -17.797 1 96.88 203 GLU B CA 1
ATOM 4831 C C . GLU B 1 203 ? -16.797 4.535 -17.109 1 96.88 203 GLU B C 1
ATOM 4833 O O . GLU B 1 203 ? -16.234 5.059 -16.156 1 96.88 203 GLU B O 1
ATOM 4838 N N . LYS B 1 204 ? -17.859 4.984 -17.609 1 96.69 204 LYS B N 1
ATOM 4839 C CA . LYS B 1 204 ? -18.547 6.145 -17.047 1 96.69 204 LYS B CA 1
ATOM 4840 C C . LYS B 1 204 ? -18.906 5.906 -15.586 1 96.69 204 LYS B C 1
ATOM 4842 O O . LYS B 1 204 ? -18.734 6.789 -14.742 1 96.69 204 LYS B O 1
ATOM 4847 N N . LEU B 1 205 ? -19.438 4.766 -15.328 1 96.5 205 LEU B N 1
ATOM 4848 C CA . LEU B 1 205 ? -19.812 4.414 -13.961 1 96.5 205 LEU B CA 1
ATOM 4849 C C . LEU B 1 205 ? -18.578 4.383 -13.062 1 96.5 205 LEU B C 1
ATOM 4851 O O . LEU B 1 205 ? -18.594 4.926 -11.953 1 96.5 205 LEU B O 1
ATOM 4855 N N . ALA B 1 206 ? -17.531 3.721 -13.531 1 96.31 206 ALA B N 1
ATOM 4856 C CA . ALA B 1 206 ? -16.297 3.611 -12.758 1 96.31 206 ALA B CA 1
ATOM 4857 C C . ALA B 1 206 ? -15.711 4.988 -12.453 1 96.31 206 ALA B C 1
ATOM 4859 O O . ALA B 1 206 ? -15.25 5.246 -11.336 1 96.31 206 ALA B O 1
ATOM 4860 N N . GLU B 1 207 ? -15.805 5.879 -13.406 1 95.56 207 GLU B N 1
ATOM 4861 C CA . GLU B 1 207 ? -15.219 7.207 -13.273 1 95.56 207 GLU B CA 1
ATOM 4862 C C . GLU B 1 207 ? -16.016 8.07 -12.297 1 95.56 207 GLU B C 1
ATOM 4864 O O . GLU B 1 207 ? -15.492 9.047 -11.758 1 95.56 207 GLU B O 1
ATOM 4869 N N . ARG B 1 208 ? -17.281 7.727 -12.117 1 96.75 208 ARG B N 1
ATOM 4870 C CA . ARG B 1 208 ? -18.094 8.453 -11.133 1 96.75 208 ARG B CA 1
ATOM 4871 C C . ARG B 1 208 ? -17.625 8.156 -9.719 1 96.75 208 ARG B C 1
ATOM 4873 O O . ARG B 1 208 ? -17.828 8.953 -8.805 1 96.75 208 ARG B O 1
ATOM 4880 N N . ILE B 1 209 ? -17.016 7 -9.586 1 94.25 209 ILE B N 1
ATOM 4881 C CA . ILE B 1 209 ? -16.578 6.547 -8.266 1 94.25 209 ILE B CA 1
ATOM 4882 C C . ILE B 1 209 ? -15.164 7.039 -7.992 1 94.25 209 ILE B C 1
ATOM 4884 O O . ILE B 1 209 ? -14.875 7.547 -6.906 1 94.25 209 ILE B O 1
ATOM 4888 N N . SER B 1 210 ? -14.297 6.812 -8.914 1 91.94 210 SER B N 1
ATOM 4889 C CA . SER B 1 210 ? -12.891 7.109 -8.695 1 91.94 210 SER B CA 1
ATOM 4890 C C . SER B 1 210 ? -12.117 7.145 -10.008 1 91.94 210 SER B C 1
ATOM 4892 O O . SER B 1 210 ? -12.688 6.902 -11.078 1 91.94 210 SER B O 1
ATOM 4894 N N . LEU B 1 211 ? -10.82 7.512 -9.93 1 92.19 211 LEU B N 1
ATOM 4895 C CA . LEU B 1 211 ? -9.922 7.398 -11.078 1 92.19 211 LEU B CA 1
ATOM 4896 C C . LEU B 1 211 ? -9.703 5.934 -11.453 1 92.19 211 LEU B C 1
ATOM 4898 O O . LEU B 1 211 ? -9.703 5.062 -10.578 1 92.19 211 LEU B O 1
ATOM 4902 N N . ILE B 1 212 ? -9.594 5.742 -12.703 1 94.38 212 ILE B N 1
ATOM 4903 C CA . ILE B 1 212 ? -9.312 4.395 -13.18 1 94.38 212 ILE B CA 1
ATOM 4904 C C . ILE B 1 212 ? -7.801 4.176 -13.227 1 94.38 212 ILE B C 1
ATOM 4906 O O . ILE B 1 212 ? -7.074 4.941 -13.867 1 94.38 212 ILE B O 1
ATOM 4910 N N . ARG B 1 213 ? -7.367 3.158 -12.547 1 92.94 213 ARG B N 1
ATOM 4911 C CA . ARG B 1 213 ? -5.949 2.816 -12.516 1 92.94 213 ARG B CA 1
ATOM 4912 C C . ARG B 1 213 ? -5.527 2.119 -13.805 1 92.94 213 ARG B C 1
ATOM 4914 O O . ARG B 1 213 ? -6.145 1.134 -14.219 1 92.94 213 ARG B O 1
ATOM 4921 N N . GLU B 1 214 ? -4.52 2.699 -14.383 1 93.25 214 GLU B N 1
ATOM 4922 C CA . GLU B 1 214 ? -3.938 2.016 -15.531 1 93.25 214 GLU B CA 1
ATOM 4923 C C . GLU B 1 214 ? -3.047 0.858 -15.094 1 93.25 214 GLU B C 1
ATOM 4925 O O . GLU B 1 214 ? -2.281 0.984 -14.133 1 93.25 214 GLU B O 1
ATOM 4930 N N . THR B 1 215 ? -3.164 -0.277 -15.742 1 92.5 215 THR B N 1
ATOM 4931 C CA . THR B 1 215 ? -2.375 -1.471 -15.461 1 92.5 215 THR B CA 1
ATOM 4932 C C . THR B 1 215 ? -1.787 -2.051 -16.734 1 92.5 215 THR B C 1
ATOM 4934 O O . THR B 1 215 ? -1.819 -1.405 -17.797 1 92.5 215 THR B O 1
ATOM 4937 N N . ILE B 1 216 ? -1.234 -3.254 -16.625 1 89.56 216 ILE B N 1
ATOM 4938 C CA . ILE B 1 216 ? -0.677 -3.943 -17.781 1 89.56 216 ILE B CA 1
ATOM 4939 C C . ILE B 1 216 ? -1.797 -4.305 -18.75 1 89.56 216 ILE B C 1
ATOM 4941 O O . ILE B 1 216 ? -1.54 -4.602 -19.922 1 89.56 216 ILE B O 1
ATOM 4945 N N . TYR B 1 217 ? -3.033 -4.195 -18.328 1 90.12 217 TYR B N 1
ATOM 4946 C CA . TYR B 1 217 ? -4.188 -4.496 -19.172 1 90.12 217 TYR B CA 1
ATOM 4947 C C . TYR B 1 217 ? -4.75 -3.23 -19.797 1 90.12 217 TYR B C 1
ATOM 4949 O O . TYR B 1 217 ? -5.684 -3.291 -20.594 1 90.12 217 TYR B O 1
ATOM 4957 N N . GLY B 1 218 ? -4.145 -2.152 -19.453 1 90.62 218 GLY B N 1
ATOM 4958 C CA . GLY B 1 218 ? -4.695 -0.865 -19.844 1 90.62 218 GLY B CA 1
ATOM 4959 C C . GLY B 1 218 ? -5.621 -0.269 -18.797 1 90.62 218 GLY B C 1
ATOM 4960 O O . GLY B 1 218 ? -5.605 -0.678 -17.641 1 90.62 218 GLY B O 1
ATOM 4961 N N . ARG B 1 219 ? -6.348 0.722 -19.188 1 91.5 219 ARG B N 1
ATOM 4962 C CA . ARG B 1 219 ? -7.285 1.386 -18.281 1 91.5 219 ARG B CA 1
ATOM 4963 C C . ARG B 1 219 ? -8.617 0.643 -18.234 1 91.5 219 ARG B C 1
ATOM 4965 O O . ARG B 1 219 ? -9.148 0.388 -17.156 1 91.5 219 ARG B O 1
ATOM 4972 N N . MET B 1 220 ? -9.133 0.398 -19.438 1 92.75 220 MET B N 1
ATOM 4973 C CA . MET B 1 220 ? -10.352 -0.378 -19.625 1 92.75 220 MET B CA 1
ATOM 4974 C C . MET B 1 220 ? -10.109 -1.575 -20.531 1 92.75 220 MET B C 1
ATOM 4976 O O . MET B 1 220 ? -9.406 -1.46 -21.547 1 92.75 220 MET B O 1
ATOM 4980 N N . TRP B 1 221 ? -10.68 -2.686 -20.062 1 87.88 221 TRP B N 1
ATOM 4981 C CA . TRP B 1 221 ? -10.531 -3.867 -20.906 1 87.88 221 TRP B CA 1
ATOM 4982 C C . TRP B 1 221 ? -11.68 -4.84 -20.688 1 87.88 221 TRP B C 1
ATOM 4984 O O . TRP B 1 221 ? -12.391 -4.758 -19.688 1 87.88 221 TRP B O 1
ATOM 4994 N N . TYR B 1 222 ? -11.945 -5.531 -21.609 1 85.75 222 TYR B N 1
ATOM 4995 C CA . TYR B 1 222 ? -12.859 -6.656 -21.469 1 85.75 222 TYR B CA 1
ATOM 4996 C C . TYR B 1 222 ? -12.219 -7.953 -21.938 1 85.75 222 TYR B C 1
ATOM 4998 O O . TYR B 1 222 ? -11.195 -7.93 -22.625 1 85.75 222 TYR B O 1
ATOM 5006 N N . PHE B 1 223 ? -12.727 -9.031 -21.453 1 81.62 223 PHE B N 1
ATOM 5007 C CA . PHE B 1 223 ? -12.125 -10.305 -21.812 1 81.62 223 PHE B CA 1
ATOM 5008 C C . PHE B 1 223 ? -13.195 -11.336 -22.172 1 81.62 223 PHE B C 1
ATOM 5010 O O . PHE B 1 223 ? -14.367 -11.164 -21.828 1 81.62 223 PHE B O 1
ATOM 5017 N N . THR B 1 224 ? -12.688 -12.141 -23.047 1 80.81 224 THR B N 1
ATOM 5018 C CA . THR B 1 224 ? -13.469 -13.305 -23.469 1 80.81 224 THR B CA 1
ATOM 5019 C C . THR B 1 224 ? -12.617 -14.57 -23.422 1 80.81 224 THR B C 1
ATOM 5021 O O . THR B 1 224 ? -11.398 -14.5 -23.219 1 80.81 224 THR B O 1
ATOM 5024 N N . SER B 1 225 ? -13.328 -15.719 -23.484 1 80.56 225 SER B N 1
ATOM 5025 C CA . SER B 1 225 ? -12.602 -16.984 -23.453 1 80.56 225 SER B CA 1
ATOM 5026 C C . SER B 1 225 ? -11.883 -17.219 -24.781 1 80.56 225 SER B C 1
ATOM 5028 O O . SER B 1 225 ? -12.281 -18.078 -25.562 1 80.56 225 SER B O 1
ATOM 5030 N N . ASP B 1 226 ? -10.766 -16.516 -25.047 1 81.5 226 ASP B N 1
ATOM 5031 C CA . ASP B 1 226 ? -10.07 -16.609 -26.328 1 81.5 226 ASP B CA 1
ATOM 5032 C C . ASP B 1 226 ? -8.562 -16.766 -26.109 1 81.5 226 ASP B C 1
ATOM 5034 O O . ASP B 1 226 ? -7.785 -16.672 -27.062 1 81.5 226 ASP B O 1
ATOM 5038 N N . PHE B 1 227 ? -8.117 -16.938 -24.875 1 78.31 227 PHE B N 1
ATOM 5039 C CA . PHE B 1 227 ? -6.723 -17.172 -24.516 1 78.31 227 PHE B CA 1
ATOM 5040 C C . PHE B 1 227 ? -5.848 -16.016 -25 1 78.31 227 PHE B C 1
ATOM 5042 O O . PHE B 1 227 ? -4.668 -16.219 -25.297 1 78.31 227 PHE B O 1
ATOM 5049 N N . SER B 1 228 ? -6.477 -14.844 -25.141 1 82.69 228 SER B N 1
ATOM 5050 C CA . SER B 1 228 ? -5.727 -13.695 -25.641 1 82.69 228 SER B CA 1
ATOM 5051 C C . SER B 1 228 ? -4.684 -13.234 -24.625 1 82.69 228 SER B C 1
ATOM 5053 O O . SER B 1 228 ? -3.756 -12.492 -24.984 1 82.69 228 SER B O 1
ATOM 5055 N N . ARG B 1 229 ? -4.871 -13.656 -23.453 1 84.44 229 ARG B N 1
ATOM 5056 C CA . ARG B 1 229 ? -3.914 -13.367 -22.391 1 84.44 229 ARG B CA 1
ATOM 5057 C C . ARG B 1 229 ? -3.52 -14.648 -21.641 1 84.44 229 ARG B C 1
ATOM 5059 O O . ARG B 1 229 ? -4.254 -15.633 -21.672 1 84.44 229 ARG B O 1
ATOM 5066 N N . GLY B 1 230 ? -2.34 -14.641 -21.062 1 78.88 230 GLY B N 1
ATOM 5067 C CA . GLY B 1 230 ? -1.841 -15.797 -20.344 1 78.88 230 GLY B CA 1
ATOM 5068 C C . GLY B 1 230 ? -2.43 -15.922 -18.953 1 78.88 230 GLY B C 1
ATOM 5069 O O . GLY B 1 230 ? -1.693 -16.031 -17.969 1 78.88 230 GLY B O 1
ATOM 5070 N N . ASP B 1 231 ? -3.674 -15.914 -18.906 1 83.94 231 ASP B N 1
ATOM 5071 C CA . ASP B 1 231 ? -4.398 -15.969 -17.641 1 83.94 231 ASP B CA 1
ATOM 5072 C C . ASP B 1 231 ? -5.617 -16.891 -17.734 1 83.94 231 ASP B C 1
ATOM 5074 O O . ASP B 1 231 ? -6.309 -16.891 -18.766 1 83.94 231 ASP B O 1
ATOM 5078 N N . THR B 1 232 ? -5.855 -17.562 -16.672 1 80.25 232 THR B N 1
ATOM 5079 C CA . THR B 1 232 ? -6.949 -18.516 -16.641 1 80.25 232 THR B CA 1
ATOM 5080 C C . THR B 1 232 ? -8.289 -17.812 -16.812 1 80.25 232 THR B C 1
ATOM 5082 O O . THR B 1 232 ? -9.258 -18.422 -17.297 1 80.25 232 THR B O 1
ATOM 5085 N N . ALA B 1 233 ? -8.273 -16.594 -16.516 1 78.75 233 ALA B N 1
ATOM 5086 C CA . ALA B 1 233 ? -9.508 -15.82 -16.656 1 78.75 233 ALA B CA 1
ATOM 5087 C C . ALA B 1 233 ? -9.945 -15.75 -18.109 1 78.75 233 ALA B C 1
ATOM 5089 O O . ALA B 1 233 ? -11.109 -15.477 -18.406 1 78.75 233 ALA B O 1
ATOM 5090 N N . TYR B 1 234 ? -9.086 -15.992 -19 1 81.25 234 TYR B N 1
ATOM 5091 C CA . TYR B 1 234 ? -9.375 -15.906 -20.422 1 81.25 234 TYR B CA 1
ATOM 5092 C C . TYR B 1 234 ? -9.695 -17.281 -20.984 1 81.25 234 TYR B C 1
ATOM 5094 O O . TYR B 1 234 ? -9.586 -17.5 -22.203 1 81.25 234 TYR B O 1
ATOM 5102 N N . THR B 1 235 ? -10.031 -18.172 -20.094 1 79.88 235 THR B N 1
ATOM 5103 C CA . THR B 1 235 ? -10.508 -19.5 -20.453 1 79.88 235 THR B CA 1
ATOM 5104 C C . THR B 1 235 ? -11.93 -19.719 -19.938 1 79.88 235 THR B C 1
ATOM 5106 O O . THR B 1 235 ? -12.516 -18.828 -19.328 1 79.88 235 THR B O 1
ATOM 5109 N N . LYS B 1 236 ? -12.422 -20.906 -20.172 1 80.5 236 LYS B N 1
ATOM 5110 C CA . LYS B 1 236 ? -13.766 -21.25 -19.719 1 80.5 236 LYS B CA 1
ATOM 5111 C C . LYS B 1 236 ? -13.734 -21.969 -18.375 1 80.5 236 LYS B C 1
ATOM 5113 O O . LYS B 1 236 ? -14.781 -22.344 -17.844 1 80.5 236 LYS B O 1
ATOM 5118 N N . LEU B 1 237 ? -12.555 -22.047 -17.844 1 78.62 237 LEU B N 1
ATOM 5119 C CA . LEU B 1 237 ? -12.414 -22.781 -16.594 1 78.62 237 LEU B CA 1
ATOM 5120 C C . LEU B 1 237 ? -12.938 -21.969 -15.414 1 78.62 237 LEU B C 1
ATOM 5122 O O . LEU B 1 237 ? -12.805 -20.75 -15.398 1 78.62 237 LEU B O 1
ATOM 5126 N N . ALA B 1 238 ? -13.531 -22.688 -14.461 1 80.19 238 ALA B N 1
ATOM 5127 C CA . ALA B 1 238 ? -14.016 -22.047 -13.242 1 80.19 238 ALA B CA 1
ATOM 5128 C C . ALA B 1 238 ? -12.852 -21.547 -12.383 1 80.19 238 ALA B C 1
ATOM 5130 O O . ALA B 1 238 ? -11.836 -22.234 -12.25 1 80.19 238 ALA B O 1
ATOM 5131 N N . LEU B 1 239 ? -13.031 -20.391 -11.969 1 77.88 239 LEU B N 1
ATOM 5132 C CA . LEU B 1 239 ? -12.078 -19.844 -11.016 1 77.88 239 LEU B CA 1
ATOM 5133 C C . LEU B 1 239 ? -12.617 -19.938 -9.586 1 77.88 239 LEU B C 1
ATOM 5135 O O . LEU B 1 239 ? -13.773 -19.609 -9.328 1 77.88 239 LEU B O 1
ATOM 5139 N N . ASP B 1 240 ? -11.766 -20.453 -8.789 1 79.81 240 ASP B N 1
ATOM 5140 C CA . ASP B 1 240 ? -12.156 -20.578 -7.391 1 79.81 240 ASP B CA 1
ATOM 5141 C C . ASP B 1 240 ? -12.008 -19.25 -6.648 1 79.81 240 ASP B C 1
ATOM 5143 O O . ASP B 1 240 ? -11.625 -18.25 -7.242 1 79.81 240 ASP B O 1
ATOM 5147 N N . ARG B 1 241 ? -12.414 -19.281 -5.367 1 84 241 ARG B N 1
ATOM 5148 C CA . ARG B 1 241 ? -12.328 -18.094 -4.527 1 84 241 ARG B CA 1
ATOM 5149 C C . ARG B 1 241 ? -10.922 -17.5 -4.547 1 84 241 ARG B C 1
ATOM 5151 O O . ARG B 1 241 ? -9.938 -18.234 -4.383 1 84 241 ARG B O 1
ATOM 5158 N N . HIS B 1 242 ? -10.867 -16.297 -4.855 1 88 242 HIS B N 1
ATOM 5159 C CA . HIS B 1 242 ? -9.578 -15.617 -4.906 1 88 242 HIS B CA 1
ATOM 5160 C C . HIS B 1 242 ? -9.742 -14.102 -4.832 1 88 242 HIS B C 1
ATOM 5162 O O . HIS B 1 242 ? -10.859 -13.594 -4.922 1 88 242 HIS B O 1
ATOM 5168 N N . THR B 1 243 ? -8.664 -13.398 -4.562 1 91.81 243 THR B N 1
ATOM 5169 C CA . THR B 1 243 ? -8.594 -11.953 -4.754 1 91.81 243 THR B CA 1
ATOM 5170 C C . THR B 1 243 ? -7.812 -11.617 -6.02 1 91.81 243 THR B C 1
ATOM 5172 O O . THR B 1 243 ? -6.82 -12.273 -6.34 1 91.81 243 THR B O 1
ATOM 5175 N N . ASP B 1 244 ? -8.281 -10.641 -6.676 1 90.88 244 ASP B N 1
ATOM 5176 C CA . ASP B 1 244 ? -7.684 -10.273 -7.957 1 90.88 244 ASP B CA 1
ATOM 5177 C C . ASP B 1 244 ? -6.406 -9.461 -7.754 1 90.88 244 ASP B C 1
ATOM 5179 O O . ASP B 1 244 ? -6.246 -8.789 -6.734 1 90.88 244 ASP B O 1
ATOM 5183 N N . THR B 1 245 ? -5.461 -9.555 -8.695 1 93.44 245 THR B N 1
ATOM 5184 C CA . THR B 1 245 ? -4.262 -8.742 -8.867 1 93.44 245 THR B CA 1
ATOM 5185 C C . THR B 1 245 ? -3.316 -8.914 -7.684 1 93.44 245 THR B C 1
ATOM 5187 O O . THR B 1 245 ? -2.689 -7.949 -7.238 1 93.44 245 THR B O 1
ATOM 5190 N N . THR B 1 246 ? -3.264 -10.102 -7.168 1 92.81 246 THR B N 1
ATOM 5191 C CA . THR B 1 246 ? -2.404 -10.414 -6.031 1 92.81 246 THR B CA 1
ATOM 5192 C C . THR B 1 246 ? -0.934 -10.227 -6.395 1 92.81 246 THR B C 1
ATOM 5194 O O . THR B 1 246 ? -0.082 -10.094 -5.516 1 92.81 246 THR B O 1
ATOM 5197 N N . TYR B 1 247 ? -0.609 -10.227 -7.68 1 92.75 247 TYR B N 1
ATOM 5198 C CA . TYR B 1 247 ? 0.762 -10.125 -8.164 1 92.75 247 TYR B CA 1
ATOM 5199 C C . TYR B 1 247 ? 1.197 -8.664 -8.266 1 92.75 247 TYR B C 1
ATOM 5201 O O . TYR B 1 247 ? 2.355 -8.375 -8.578 1 92.75 247 TYR B O 1
ATOM 5209 N N . PHE B 1 248 ? 0.292 -7.73 -7.984 1 92.56 248 PHE B N 1
ATOM 5210 C CA . PHE B 1 248 ? 0.664 -6.324 -7.887 1 92.56 248 PHE B CA 1
ATOM 5211 C C . PHE B 1 248 ? 1.263 -6.016 -6.52 1 92.56 248 PHE B C 1
ATOM 5213 O O . PHE B 1 248 ? 0.944 -6.684 -5.535 1 92.56 248 PHE B O 1
ATOM 5220 N N . GLN B 1 249 ? 2.117 -4.992 -6.543 1 87.19 249 GLN B N 1
ATOM 5221 C CA . GLN B 1 249 ? 2.602 -4.512 -5.254 1 87.19 249 GLN B CA 1
ATOM 5222 C C . GLN B 1 249 ? 1.445 -4.078 -4.359 1 87.19 249 GLN B C 1
ATOM 5224 O O . GLN B 1 249 ? 1.384 -4.465 -3.188 1 87.19 249 GLN B O 1
ATOM 5229 N N . GLU B 1 250 ? 0.614 -3.324 -4.926 1 86.94 250 GLU B N 1
ATOM 5230 C CA . GLU B 1 250 ? -0.653 -2.982 -4.289 1 86.94 250 GLU B CA 1
ATOM 5231 C C . GLU B 1 250 ? -1.837 -3.508 -5.094 1 86.94 250 GLU B C 1
ATOM 5233 O O . GLU B 1 250 ? -2.186 -2.943 -6.133 1 86.94 250 GLU B O 1
ATOM 5238 N N . PRO B 1 251 ? -2.438 -4.516 -4.562 1 92.12 251 PRO B N 1
ATOM 5239 C CA . PRO B 1 251 ? -3.619 -5.016 -5.266 1 92.12 251 PRO B CA 1
ATOM 5240 C C . PRO B 1 251 ? -4.703 -3.953 -5.434 1 92.12 251 PRO B C 1
ATOM 5242 O O . PRO B 1 251 ? -4.766 -3.004 -4.648 1 92.12 251 PRO B O 1
ATOM 5245 N N . CYS B 1 252 ? -5.527 -4.137 -6.441 1 91.44 252 CYS B N 1
ATOM 5246 C CA . CYS B 1 252 ? -6.574 -3.156 -6.719 1 91.44 252 CYS B CA 1
ATOM 5247 C C . CYS B 1 252 ? -7.547 -3.053 -5.555 1 91.44 252 CYS B C 1
ATOM 5249 O O . CYS B 1 252 ? -7.902 -4.062 -4.941 1 91.44 252 CYS B O 1
ATOM 5251 N N . GLY B 1 253 ? -7.922 -1.831 -5.246 1 90.44 253 GLY B N 1
ATOM 5252 C CA . GLY B 1 253 ? -8.867 -1.598 -4.164 1 90.44 253 GLY B CA 1
ATOM 5253 C C . GLY B 1 253 ? -10.312 -1.837 -4.57 1 90.44 253 GLY B C 1
ATOM 5254 O O . GLY B 1 253 ? -11.133 -2.244 -3.75 1 90.44 253 GLY B O 1
ATOM 5255 N N . ILE B 1 254 ? -10.602 -1.522 -5.828 1 94.44 254 ILE B N 1
ATOM 5256 C CA . ILE B 1 254 ? -11.93 -1.726 -6.391 1 94.44 254 ILE B CA 1
ATOM 5257 C C . ILE B 1 254 ? -11.82 -2.479 -7.715 1 94.44 254 ILE B C 1
ATOM 5259 O O . ILE B 1 254 ? -11.023 -2.109 -8.586 1 94.44 254 ILE B O 1
ATOM 5263 N N . GLN B 1 255 ? -12.555 -3.488 -7.852 1 93.81 255 GLN B N 1
ATOM 5264 C CA . GLN B 1 255 ? -12.727 -4.184 -9.117 1 93.81 255 GLN B CA 1
ATOM 5265 C C . GLN B 1 255 ? -14.172 -4.109 -9.594 1 93.81 255 GLN B C 1
ATOM 5267 O O . GLN B 1 255 ? -15.102 -4.375 -8.828 1 93.81 255 GLN B O 1
ATOM 5272 N N . VAL B 1 256 ? -14.305 -3.709 -10.867 1 95 256 VAL B N 1
ATOM 5273 C CA . VAL B 1 256 ? -15.633 -3.549 -11.445 1 95 256 VAL B CA 1
ATOM 5274 C C . VAL B 1 256 ? -15.891 -4.66 -12.453 1 95 256 VAL B C 1
ATOM 5276 O O . VAL B 1 256 ? -15.102 -4.867 -13.375 1 95 256 VAL B O 1
ATOM 5279 N N . PHE B 1 257 ? -17 -5.332 -12.234 1 93.5 257 PHE B N 1
ATOM 5280 C CA . PHE B 1 257 ? -17.422 -6.379 -13.148 1 93.5 257 PHE B CA 1
ATOM 5281 C C . PHE B 1 257 ? -18.719 -5.992 -13.859 1 93.5 257 PHE B C 1
ATOM 5283 O O . PHE B 1 257 ? -19.656 -5.492 -13.227 1 93.5 257 PHE B O 1
ATOM 5290 N N . HIS B 1 258 ? -18.719 -6.18 -15.133 1 95.06 258 HIS B N 1
ATOM 5291 C CA . HIS B 1 258 ? -19.891 -5.91 -15.969 1 95.06 258 HIS B CA 1
ATOM 5292 C C . HIS B 1 258 ? -20.016 -6.938 -17.094 1 95.06 258 HIS B C 1
ATOM 5294 O O . HIS B 1 258 ? -19.141 -7.023 -17.953 1 95.06 258 HIS B O 1
ATOM 5300 N N . CYS B 1 259 ? -21.078 -7.758 -17.047 1 93.75 259 CYS B N 1
ATOM 5301 C CA . CYS B 1 259 ? -21.312 -8.719 -18.109 1 93.75 259 CYS B CA 1
ATOM 5302 C C . CYS B 1 259 ? -21.875 -8.039 -19.359 1 93.75 259 CYS B C 1
ATOM 5304 O O . CYS B 1 259 ? -22.984 -7.535 -19.344 1 93.75 259 CYS B O 1
ATOM 5306 N N . LEU B 1 260 ? -21.094 -8.07 -20.375 1 93.31 260 LEU B N 1
ATOM 5307 C CA . LEU B 1 260 ? -21.516 -7.395 -21.594 1 93.31 260 LEU B CA 1
ATOM 5308 C C . LEU B 1 260 ? -22.266 -8.352 -22.516 1 93.31 260 LEU B C 1
ATOM 5310 O O . LEU B 1 260 ? -23.172 -7.941 -23.219 1 93.31 260 LEU B O 1
ATOM 5314 N N . LYS B 1 261 ? -21.734 -9.531 -22.531 1 90.44 261 LYS B N 1
ATOM 5315 C CA . LYS B 1 261 ? -22.359 -10.578 -23.328 1 90.44 261 LYS B CA 1
ATOM 5316 C C . LYS B 1 261 ? -22.156 -11.945 -22.703 1 90.44 261 LYS B C 1
ATOM 5318 O O . LYS B 1 261 ? -21.062 -12.25 -22.219 1 90.44 261 LYS B O 1
ATOM 5323 N N . HIS B 1 262 ? -23.234 -12.688 -22.672 1 88.06 262 HIS B N 1
ATOM 5324 C CA . HIS B 1 262 ? -23.156 -14.047 -22.172 1 88.06 262 HIS B CA 1
ATOM 5325 C C . HIS B 1 262 ? -24.016 -14.992 -22.984 1 88.06 262 HIS B C 1
ATOM 5327 O O . HIS B 1 262 ? -25.219 -14.742 -23.172 1 88.06 262 HIS B O 1
ATOM 5333 N N . GLU B 1 263 ? -23.297 -15.867 -23.516 1 84.25 263 GLU B N 1
ATOM 5334 C CA . GLU B 1 263 ? -23.984 -16.953 -24.234 1 84.25 263 GLU B CA 1
ATOM 5335 C C . GLU B 1 263 ? -23.656 -18.312 -23.609 1 84.25 263 GLU B C 1
ATOM 5337 O O . GLU B 1 263 ? -22.484 -18.688 -23.516 1 84.25 263 GLU B O 1
ATOM 5342 N N . GLY B 1 264 ? -24.672 -19.062 -23.156 1 83.75 264 GLY B N 1
ATOM 5343 C CA . GLY B 1 264 ? -24.438 -20.375 -22.578 1 83.75 264 GLY B CA 1
ATOM 5344 C C . GLY B 1 264 ? -24.859 -20.469 -21.125 1 83.75 264 GLY B C 1
ATOM 5345 O O . GLY B 1 264 ? -25.656 -19.656 -20.641 1 83.75 264 GLY B O 1
ATOM 5346 N N . THR B 1 265 ? -24.438 -21.641 -20.484 1 84.19 265 THR B N 1
ATOM 5347 C CA . THR B 1 265 ? -24.75 -21.875 -19.078 1 84.19 265 THR B CA 1
ATOM 5348 C C . THR B 1 265 ? -23.547 -21.578 -18.188 1 84.19 265 THR B C 1
ATOM 5350 O O . THR B 1 265 ? -22.422 -21.484 -18.688 1 84.19 265 THR B O 1
ATOM 5353 N N . GLY B 1 266 ? -23.875 -21.359 -16.953 1 80.75 266 GLY B N 1
ATOM 5354 C CA . GLY B 1 266 ? -22.781 -21.016 -16.047 1 80.75 266 GLY B CA 1
ATOM 5355 C C . GLY B 1 266 ? -22.484 -19.531 -16 1 80.75 266 GLY B C 1
ATOM 5356 O O . GLY B 1 266 ? -23.375 -18.703 -16.219 1 80.75 266 GLY B O 1
ATOM 5357 N N . GLY B 1 267 ? -21.344 -19.109 -15.523 1 79 267 GLY B N 1
ATOM 5358 C CA . GLY B 1 267 ? -20.938 -17.719 -15.523 1 79 267 GLY B CA 1
ATOM 5359 C C . GLY B 1 267 ? -21.375 -16.969 -14.281 1 79 267 GLY B C 1
ATOM 5360 O O . GLY B 1 267 ? -21.297 -15.734 -14.227 1 79 267 GLY B O 1
ATOM 5361 N N . ARG B 1 268 ? -21.766 -17.734 -13.406 1 84.5 268 ARG B N 1
ATOM 5362 C CA . ARG B 1 268 ? -22.156 -17.078 -12.156 1 84.5 268 ARG B CA 1
ATOM 5363 C C . ARG B 1 268 ? -20.938 -16.609 -11.383 1 84.5 268 ARG B C 1
ATOM 5365 O O . ARG B 1 268 ? -19.875 -17.234 -11.445 1 84.5 268 ARG B O 1
ATOM 5372 N N . THR B 1 269 ? -21.172 -15.453 -10.695 1 85.31 269 THR B N 1
ATOM 5373 C CA . THR B 1 269 ? -20.078 -14.898 -9.891 1 85.31 269 THR B CA 1
ATOM 5374 C C . THR B 1 269 ? -20.203 -15.336 -8.438 1 85.31 269 THR B C 1
ATOM 5376 O O . THR B 1 269 ? -21.281 -15.234 -7.836 1 85.31 269 THR B O 1
ATOM 5379 N N . LEU B 1 270 ? -19.109 -15.93 -7.992 1 86.88 270 LEU B N 1
ATOM 5380 C CA . LEU B 1 270 ? -19.016 -16.297 -6.582 1 86.88 270 LEU B CA 1
ATOM 5381 C C . LEU B 1 270 ? -18.391 -15.164 -5.773 1 86.88 270 LEU B C 1
ATOM 5383 O O . LEU B 1 270 ? -17.312 -14.68 -6.109 1 86.88 270 LEU B O 1
ATOM 5387 N N . LEU B 1 271 ? -19.172 -14.688 -4.781 1 90.5 271 LEU B N 1
ATOM 5388 C CA . LEU B 1 271 ? -18.672 -13.641 -3.896 1 90.5 271 LEU B CA 1
ATOM 5389 C C . LEU B 1 271 ? -18.5 -14.172 -2.477 1 90.5 271 LEU B C 1
ATOM 5391 O O . LEU B 1 271 ? -19.391 -14.828 -1.945 1 90.5 271 LEU B O 1
ATOM 5395 N N . VAL B 1 272 ? -17.344 -13.945 -1.931 1 90.44 272 VAL B N 1
ATOM 5396 C CA . VAL B 1 272 ? -17.031 -14.359 -0.567 1 90.44 272 VAL B CA 1
ATOM 5397 C C . VAL B 1 272 ? -16.469 -13.18 0.214 1 90.44 272 VAL B C 1
ATOM 5399 O O . VAL B 1 272 ? -15.617 -12.438 -0.294 1 90.44 272 VAL B O 1
ATOM 5402 N N . ASP B 1 273 ? -17.016 -12.961 1.42 1 93.38 273 ASP B N 1
ATOM 5403 C CA . ASP B 1 273 ? -16.391 -11.984 2.307 1 93.38 273 ASP B CA 1
ATOM 5404 C C . ASP B 1 273 ? -15.18 -12.586 3.006 1 93.38 273 ASP B C 1
ATOM 5406 O O . ASP B 1 273 ? -15.312 -13.273 4.023 1 93.38 273 ASP B O 1
ATOM 5410 N N . GLY B 1 274 ? -14.031 -12.273 2.436 1 93 274 GLY B N 1
ATOM 5411 C CA . GLY B 1 274 ? -12.797 -12.789 3.01 1 93 274 GLY B CA 1
ATOM 5412 C C . GLY B 1 274 ? -12.531 -12.273 4.414 1 93 274 GLY B C 1
ATOM 5413 O O . GLY B 1 274 ? -11.875 -12.945 5.211 1 93 274 GLY B O 1
ATOM 5414 N N . PHE B 1 275 ? -13.031 -11.102 4.754 1 95 275 PHE B N 1
ATOM 5415 C CA . PHE B 1 275 ? -12.852 -10.539 6.09 1 95 275 PHE B CA 1
ATOM 5416 C C . PHE B 1 275 ? -13.648 -11.328 7.121 1 95 275 PHE B C 1
ATOM 5418 O O . PHE B 1 275 ? -13.195 -11.516 8.25 1 95 275 PHE B O 1
ATOM 5425 N N . TYR B 1 276 ? -14.82 -11.703 6.758 1 93.62 276 TYR B N 1
ATOM 5426 C CA . TYR B 1 276 ? -15.594 -12.57 7.633 1 93.62 276 TYR B CA 1
ATOM 5427 C C . TYR B 1 276 ? -14.852 -13.867 7.918 1 93.62 276 TYR B C 1
ATOM 5429 O O . TYR B 1 276 ? -14.766 -14.305 9.07 1 93.62 276 TYR B O 1
ATOM 5437 N N . ALA B 1 277 ? -14.328 -14.461 6.875 1 91.38 277 ALA B N 1
ATOM 5438 C CA . ALA B 1 277 ? -13.547 -15.688 7.027 1 91.38 277 ALA B CA 1
ATOM 5439 C C . ALA B 1 277 ? -12.344 -15.461 7.934 1 91.38 277 ALA B C 1
ATOM 5441 O O . ALA B 1 277 ? -12.039 -16.297 8.789 1 91.38 277 ALA B O 1
ATOM 5442 N N . ALA B 1 278 ? -11.703 -14.367 7.734 1 93.25 278 ALA B N 1
ATOM 5443 C CA . ALA B 1 278 ? -10.539 -14.039 8.562 1 93.25 278 ALA B CA 1
ATOM 5444 C C . ALA B 1 278 ? -10.938 -13.891 10.023 1 93.25 278 ALA B C 1
ATOM 5446 O O . ALA B 1 278 ? -10.195 -14.305 10.922 1 93.25 278 ALA B O 1
ATOM 5447 N N . GLU B 1 279 ? -12.023 -13.273 10.258 1 92.81 279 GLU B N 1
ATOM 5448 C CA . GLU B 1 279 ? -12.523 -13.125 11.617 1 92.81 279 GLU B CA 1
ATOM 5449 C C . GLU B 1 279 ? -12.781 -14.484 12.266 1 92.81 279 GLU B C 1
ATOM 5451 O O . GLU B 1 279 ? -12.5 -14.68 13.445 1 92.81 279 GLU B O 1
ATOM 5456 N N . GLN B 1 280 ? -13.266 -15.391 11.477 1 89.56 280 GLN B N 1
ATOM 5457 C CA . GLN B 1 280 ? -13.484 -16.734 11.984 1 89.56 280 GLN B CA 1
ATOM 5458 C C . GLN B 1 280 ? -12.164 -17.391 12.375 1 89.56 280 GLN B C 1
ATOM 5460 O O . GLN B 1 280 ? -12.078 -18.078 13.406 1 89.56 280 GLN B O 1
ATOM 5465 N N . VAL B 1 281 ? -11.18 -17.172 11.57 1 88.38 281 VAL B N 1
ATOM 5466 C CA . VAL B 1 281 ? -9.867 -17.719 11.883 1 88.38 281 VAL B CA 1
ATOM 5467 C C . VAL B 1 281 ? -9.336 -17.094 13.172 1 88.38 281 VAL B C 1
ATOM 5469 O O . VAL B 1 281 ? -8.797 -17.797 14.031 1 88.38 281 VAL B O 1
ATOM 5472 N N . LEU B 1 282 ? -9.508 -15.797 13.266 1 91.5 282 LEU B N 1
ATOM 5473 C CA . LEU B 1 282 ? -9.039 -15.078 14.453 1 91.5 282 LEU B CA 1
ATOM 5474 C C . LEU B 1 282 ? -9.703 -15.625 15.711 1 91.5 282 LEU B C 1
ATOM 5476 O O . LEU B 1 282 ? -9.039 -15.805 16.734 1 91.5 282 LEU B O 1
ATOM 5480 N N . GLN B 1 283 ? -10.922 -15.961 15.695 1 89.69 283 GLN B N 1
ATOM 5481 C CA . GLN B 1 283 ? -11.68 -16.422 16.859 1 89.69 283 GLN B CA 1
ATOM 5482 C C . GLN B 1 283 ? -11.359 -17.891 17.172 1 89.69 283 GLN B C 1
ATOM 5484 O O . GLN B 1 283 ? -11.211 -18.25 18.344 1 89.69 283 GLN B O 1
ATOM 5489 N N . LYS B 1 284 ? -11.195 -18.688 16.172 1 86.62 284 LYS B N 1
ATOM 5490 C CA . LYS B 1 284 ? -11.109 -20.125 16.359 1 86.62 284 LYS B CA 1
ATOM 5491 C C . LYS B 1 284 ? -9.656 -20.594 16.438 1 86.62 284 LYS B C 1
ATOM 5493 O O . LYS B 1 284 ? -9.352 -21.594 17.078 1 86.62 284 LYS B O 1
ATOM 5498 N N . ALA B 1 285 ? -8.836 -19.859 15.688 1 85.81 285 ALA B N 1
ATOM 5499 C CA . ALA B 1 285 ? -7.434 -20.266 15.609 1 85.81 285 ALA B CA 1
ATOM 5500 C C . ALA B 1 285 ? -6.523 -19.031 15.539 1 85.81 285 ALA B C 1
ATOM 5502 O O . ALA B 1 285 ? -5.828 -18.828 14.547 1 85.81 285 ALA B O 1
ATOM 5503 N N . PRO B 1 286 ? -6.391 -18.328 16.672 1 88.88 286 PRO B N 1
ATOM 5504 C CA . PRO B 1 286 ? -5.637 -17.078 16.672 1 88.88 286 PRO B CA 1
ATOM 5505 C C . PRO B 1 286 ? -4.176 -17.266 16.266 1 88.88 286 PRO B C 1
ATOM 5507 O O . PRO B 1 286 ? -3.578 -16.375 15.664 1 88.88 286 PRO B O 1
ATOM 5510 N N . GLU B 1 287 ? -3.627 -18.375 16.516 1 85 287 GLU B N 1
ATOM 5511 C CA . GLU B 1 287 ? -2.244 -18.625 16.125 1 85 287 GLU B CA 1
ATOM 5512 C C . GLU B 1 287 ? -2.105 -18.703 14.609 1 85 287 GLU B C 1
ATOM 5514 O O . GLU B 1 287 ? -1.106 -18.234 14.047 1 85 287 GLU B O 1
ATOM 5519 N N . GLN B 1 288 ? -3.092 -19.281 13.992 1 83.12 288 GLN B N 1
ATOM 5520 C CA . GLN B 1 288 ? -3.1 -19.344 12.531 1 83.12 288 GLN B CA 1
ATOM 5521 C C . GLN B 1 288 ? -3.273 -17.938 11.93 1 83.12 288 GLN B C 1
ATOM 5523 O O . GLN B 1 288 ? -2.664 -17.625 10.914 1 83.12 288 GLN B O 1
ATOM 5528 N N . PHE B 1 289 ? -4.102 -17.219 12.625 1 90.19 289 PHE B N 1
ATOM 5529 C CA . PHE B 1 289 ? -4.281 -15.844 12.172 1 90.19 289 PHE B CA 1
ATOM 5530 C C . PHE B 1 289 ? -2.959 -15.086 12.203 1 90.19 289 PHE B C 1
ATOM 5532 O O . PHE B 1 289 ? -2.621 -14.383 11.25 1 90.19 289 PHE B O 1
ATOM 5539 N N . GLU B 1 290 ? -2.271 -15.25 13.211 1 89.75 290 GLU B N 1
ATOM 5540 C CA . GLU B 1 290 ? -0.975 -14.602 13.352 1 89.75 290 GLU B CA 1
ATOM 5541 C C . GLU B 1 290 ? -0.007 -15.047 12.258 1 89.75 290 GLU B C 1
ATOM 5543 O O . GLU B 1 290 ? 0.695 -14.219 11.672 1 89.75 290 GLU B O 1
ATOM 5548 N N . LEU B 1 291 ? -0.011 -16.203 11.992 1 85.06 291 LEU B N 1
ATOM 5549 C CA . LEU B 1 291 ? 0.861 -16.734 10.953 1 85.06 291 LEU B CA 1
ATOM 5550 C C . LEU B 1 291 ? 0.476 -16.188 9.586 1 85.06 291 LEU B C 1
ATOM 5552 O O . LEU B 1 291 ? 1.342 -15.758 8.812 1 85.06 291 LEU B O 1
ATOM 5556 N N . LEU B 1 292 ? -0.796 -16.156 9.32 1 89.75 292 LEU B N 1
ATOM 5557 C CA . LEU B 1 292 ? -1.304 -15.672 8.039 1 89.75 292 LEU B CA 1
ATOM 5558 C C . LEU B 1 292 ? -1.015 -14.18 7.871 1 89.75 292 LEU B C 1
ATOM 5560 O O . LEU B 1 292 ? -1.03 -13.664 6.75 1 89.75 292 LEU B O 1
ATOM 5564 N N . SER B 1 293 ? -0.733 -13.508 8.992 1 92.88 293 SER B N 1
ATOM 5565 C CA . SER B 1 293 ? -0.495 -12.07 8.938 1 92.88 293 SER B CA 1
ATOM 5566 C C . SER B 1 293 ? 0.998 -11.758 8.938 1 92.88 293 SER B C 1
ATOM 5568 O O . SER B 1 293 ? 1.396 -10.609 8.75 1 92.88 293 SER B O 1
ATOM 5570 N N . LYS B 1 294 ? 1.812 -12.766 9.055 1 88.19 294 LYS B N 1
ATOM 5571 C CA . LYS B 1 294 ? 3.236 -12.492 9.227 1 88.19 294 LYS B CA 1
ATOM 5572 C C . LYS B 1 294 ? 4.059 -13.148 8.117 1 88.19 294 LYS B C 1
ATOM 5574 O O . LYS B 1 294 ? 5.09 -12.617 7.707 1 88.19 294 LYS B O 1
ATOM 5579 N N . VAL B 1 295 ? 3.635 -14.25 7.664 1 83.25 295 VAL B N 1
ATOM 5580 C CA . VAL B 1 295 ? 4.41 -15.008 6.684 1 83.25 295 VAL B CA 1
ATOM 5581 C C . VAL B 1 295 ? 4.094 -14.516 5.277 1 83.25 295 VAL B C 1
ATOM 5583 O O . VAL B 1 295 ? 2.93 -14.5 4.863 1 83.25 295 VAL B O 1
ATOM 5586 N N . PRO B 1 296 ? 5.113 -14.18 4.586 1 85.88 296 PRO B N 1
ATOM 5587 C CA . PRO B 1 296 ? 4.859 -13.68 3.232 1 85.88 296 PRO B CA 1
ATOM 5588 C C . PRO B 1 296 ? 4.668 -14.805 2.219 1 85.88 296 PRO B C 1
ATOM 5590 O O . PRO B 1 296 ? 5.258 -15.883 2.359 1 85.88 296 PRO B O 1
ATOM 5593 N N . LEU B 1 297 ? 3.832 -14.516 1.294 1 83.88 297 LEU B N 1
ATOM 5594 C CA . LEU B 1 297 ? 3.662 -15.352 0.115 1 83.88 297 LEU B CA 1
ATOM 5595 C C . LEU B 1 297 ? 4.008 -14.586 -1.156 1 83.88 297 LEU B C 1
ATOM 5597 O O . LEU B 1 297 ? 3.744 -13.383 -1.252 1 83.88 297 LEU B O 1
ATOM 5601 N N . LYS B 1 298 ? 4.602 -15.328 -2.016 1 85 298 LYS B N 1
ATOM 5602 C CA . LYS B 1 298 ? 4.934 -14.75 -3.316 1 85 298 LYS B CA 1
ATOM 5603 C C . LYS B 1 298 ? 3.883 -15.125 -4.359 1 85 298 LYS B C 1
ATOM 5605 O O . LYS B 1 298 ? 3.576 -16.297 -4.551 1 85 298 LYS B O 1
ATOM 5610 N N . HIS B 1 299 ? 3.277 -14.141 -4.914 1 90.06 299 HIS B N 1
ATOM 5611 C CA . HIS B 1 299 ? 2.389 -14.312 -6.055 1 90.06 299 HIS B CA 1
ATOM 5612 C C . HIS B 1 299 ? 3.043 -13.82 -7.34 1 90.06 299 HIS B C 1
ATOM 5614 O O . HIS B 1 299 ? 3.717 -12.781 -7.344 1 90.06 299 HIS B O 1
ATOM 5620 N N . GLU B 1 300 ? 2.854 -14.609 -8.344 1 88.69 300 GLU B N 1
ATOM 5621 C CA . GLU B 1 300 ? 3.547 -14.281 -9.586 1 88.69 300 GLU B CA 1
ATOM 5622 C C . GLU B 1 300 ? 2.609 -14.391 -10.781 1 88.69 300 GLU B C 1
ATOM 5624 O O . GLU B 1 300 ? 1.709 -15.234 -10.805 1 88.69 300 GLU B O 1
ATOM 5629 N N . TYR B 1 301 ? 2.754 -13.5 -11.734 1 90.19 301 TYR B N 1
ATOM 5630 C CA . TYR B 1 301 ? 2.088 -13.523 -13.031 1 90.19 301 TYR B CA 1
ATOM 5631 C C . TYR B 1 301 ? 3.102 -13.469 -14.172 1 90.19 301 TYR B C 1
ATOM 5633 O O . TYR B 1 301 ? 3.855 -12.5 -14.297 1 90.19 301 TYR B O 1
ATOM 5641 N N . ILE B 1 302 ? 3.154 -14.523 -14.852 1 90 302 ILE B N 1
ATOM 5642 C CA . ILE B 1 302 ? 4.051 -14.633 -16 1 90 302 ILE B CA 1
ATOM 5643 C C . ILE B 1 302 ? 3.238 -14.766 -17.281 1 90 302 ILE B C 1
ATOM 5645 O O . ILE B 1 302 ? 2.406 -15.672 -17.406 1 90 302 ILE B O 1
ATOM 5649 N N . GLU B 1 303 ? 3.477 -13.852 -18.156 1 89.5 303 GLU B N 1
ATOM 5650 C CA . GLU B 1 303 ? 2.76 -13.852 -19.438 1 89.5 303 GLU B CA 1
ATOM 5651 C C . GLU B 1 303 ? 3.709 -13.602 -20.609 1 89.5 303 GLU B C 1
ATOM 5653 O O . GLU B 1 303 ? 4.508 -12.664 -20.578 1 89.5 303 GLU B O 1
ATOM 5658 N N . ASN B 1 304 ? 3.732 -14.516 -21.5 1 88.94 304 ASN B N 1
ATOM 5659 C CA . ASN B 1 304 ? 4.41 -14.375 -22.781 1 88.94 304 ASN B CA 1
ATOM 5660 C C . ASN B 1 304 ? 3.5 -14.766 -23.938 1 88.94 304 ASN B C 1
ATOM 5662 O O . ASN B 1 304 ? 3.666 -15.836 -24.531 1 88.94 304 ASN B O 1
ATOM 5666 N N . VAL B 1 305 ? 2.619 -13.945 -24.25 1 87.69 305 VAL B N 1
ATOM 5667 C CA . VAL B 1 305 ? 1.611 -14.203 -25.266 1 87.69 305 VAL B CA 1
ATOM 5668 C C . VAL B 1 305 ? 1.539 -13.031 -26.234 1 87.69 305 VAL B C 1
ATOM 5670 O O . VAL B 1 305 ? 1.303 -11.891 -25.828 1 87.69 305 VAL B O 1
ATOM 5673 N N . GLY B 1 306 ? 1.79 -13.312 -27.469 1 86.19 306 GLY B N 1
ATOM 5674 C CA . GLY B 1 306 ? 1.767 -12.242 -28.453 1 86.19 306 GLY B CA 1
ATOM 5675 C C . GLY B 1 306 ? 2.713 -11.102 -28.109 1 86.19 306 GLY B C 1
ATOM 5676 O O . GLY B 1 306 ? 3.908 -11.32 -27.906 1 86.19 306 GLY B O 1
ATOM 5677 N N . GLU B 1 307 ? 2.064 -9.922 -27.922 1 86.88 307 GLU B N 1
ATOM 5678 C CA . GLU B 1 307 ? 2.861 -8.727 -27.641 1 86.88 307 GLU B CA 1
ATOM 5679 C C . GLU B 1 307 ? 2.938 -8.469 -26.141 1 86.88 307 GLU B C 1
ATOM 5681 O O . GLU B 1 307 ? 3.621 -7.543 -25.703 1 86.88 307 GLU B O 1
ATOM 5686 N N . CYS B 1 308 ? 2.328 -9.344 -25.453 1 87 308 CYS B N 1
ATOM 5687 C CA . CYS B 1 308 ? 2.281 -9.148 -24.016 1 87 308 CYS B CA 1
ATOM 5688 C C . CYS B 1 308 ? 3.361 -9.961 -23.312 1 87 308 CYS B C 1
ATOM 5690 O O . CYS B 1 308 ? 3.32 -11.195 -23.328 1 87 308 CYS B O 1
ATOM 5692 N N . HIS B 1 309 ? 4.332 -9.32 -22.781 1 90.38 309 HIS B N 1
ATOM 5693 C CA . HIS B 1 309 ? 5.41 -9.922 -22 1 90.38 309 HIS B CA 1
ATOM 5694 C C . HIS B 1 309 ? 5.523 -9.281 -20.625 1 90.38 309 HIS B C 1
ATOM 5696 O O . HIS B 1 309 ? 6.051 -8.172 -20.5 1 90.38 309 HIS B O 1
ATOM 5702 N N . ASN B 1 310 ? 5 -10.023 -19.656 1 90.94 310 ASN B N 1
ATOM 5703 C CA . ASN B 1 310 ? 4.953 -9.484 -18.297 1 90.94 310 ASN B CA 1
ATOM 5704 C C . ASN B 1 310 ? 5.457 -10.492 -17.281 1 90.94 310 ASN B C 1
ATOM 5706 O O . ASN B 1 310 ? 5.266 -11.703 -17.438 1 90.94 310 ASN B O 1
ATOM 5710 N N . HIS B 1 311 ? 6.195 -10.117 -16.375 1 92.62 311 HIS B N 1
ATOM 5711 C CA . HIS B 1 311 ? 6.566 -10.859 -15.188 1 92.62 311 HIS B CA 1
ATOM 5712 C C . HIS B 1 311 ? 6.438 -10 -13.938 1 92.62 311 HIS B C 1
ATOM 5714 O O . HIS B 1 311 ? 7.289 -9.148 -13.672 1 92.62 311 HIS B O 1
ATOM 5720 N N . MET B 1 312 ? 5.352 -10.203 -13.234 1 92.75 312 MET B N 1
ATOM 5721 C CA . MET B 1 312 ? 5.055 -9.414 -12.039 1 92.75 312 MET B CA 1
ATOM 5722 C C . MET B 1 312 ? 5.094 -10.281 -10.789 1 92.75 312 MET B C 1
ATOM 5724 O O . MET B 1 312 ? 4.652 -11.43 -10.812 1 92.75 312 MET B O 1
ATOM 5728 N N . ILE B 1 313 ? 5.656 -9.742 -9.758 1 90.94 313 ILE B N 1
ATOM 5729 C CA . ILE B 1 313 ? 5.746 -10.453 -8.484 1 90.94 313 ILE B CA 1
ATOM 5730 C C . ILE B 1 313 ? 5.207 -9.57 -7.363 1 90.94 313 ILE B C 1
ATOM 5732 O O . ILE B 1 313 ? 5.59 -8.406 -7.246 1 90.94 313 ILE B O 1
ATOM 5736 N N . GLY B 1 314 ? 4.258 -10.055 -6.703 1 91.25 314 GLY B N 1
ATOM 5737 C CA . GLY B 1 314 ? 3.773 -9.461 -5.469 1 91.25 314 GLY B CA 1
ATOM 5738 C C . GLY B 1 314 ? 4.07 -10.297 -4.238 1 91.25 314 GLY B C 1
ATOM 5739 O O . GLY B 1 314 ? 3.918 -11.523 -4.266 1 91.25 314 GLY B O 1
ATOM 5740 N N . VAL B 1 315 ? 4.586 -9.656 -3.205 1 89.5 315 VAL B N 1
ATOM 5741 C CA . VAL B 1 315 ? 4.93 -10.375 -1.982 1 89.5 315 VAL B CA 1
ATOM 5742 C C . VAL B 1 315 ? 4.203 -9.75 -0.793 1 89.5 315 VAL B C 1
ATOM 5744 O O . VAL B 1 315 ? 4.145 -8.523 -0.665 1 89.5 315 VAL B O 1
ATOM 5747 N N . GLY B 1 316 ? 3.641 -10.562 0.04 1 89.38 316 GLY B N 1
ATOM 5748 C CA . GLY B 1 316 ? 2.988 -10.141 1.27 1 89.38 316 GLY B CA 1
ATOM 5749 C C . GLY B 1 316 ? 2.207 -11.25 1.945 1 89.38 316 GLY B C 1
ATOM 5750 O O . GLY B 1 316 ? 1.988 -12.312 1.355 1 89.38 316 GLY B O 1
ATOM 5751 N N . PRO B 1 317 ? 1.83 -11.016 3.158 1 92.12 317 PRO B N 1
ATOM 5752 C CA . PRO B 1 317 ? 1.002 -12.016 3.832 1 92.12 317 PRO B CA 1
ATOM 5753 C C . PRO B 1 317 ? -0.403 -12.117 3.242 1 92.12 317 PRO B C 1
ATOM 5755 O O . PRO B 1 317 ? -0.818 -11.242 2.477 1 92.12 317 PRO B O 1
ATOM 5758 N N . VAL B 1 318 ? -1.002 -13.203 3.564 1 91.75 318 VAL B N 1
ATOM 5759 C CA . VAL B 1 318 ? -2.383 -13.383 3.127 1 91.75 318 VAL B CA 1
ATOM 5760 C C . VAL B 1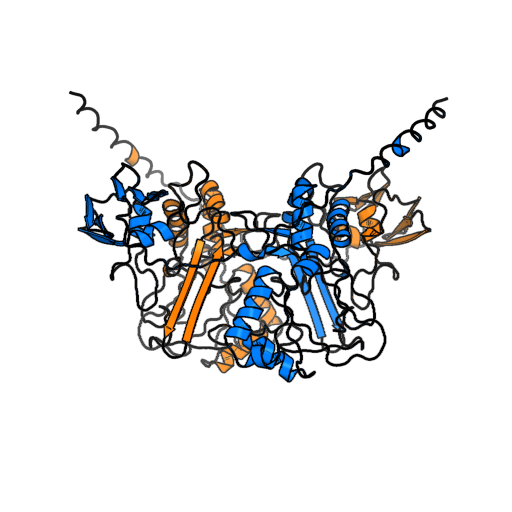 318 ? -3.273 -12.32 3.77 1 91.75 318 VAL B C 1
ATOM 5762 O O . VAL B 1 318 ? -4.098 -11.703 3.094 1 91.75 318 VAL B O 1
ATOM 5765 N N . LEU B 1 319 ? -3.068 -12.195 5.098 1 94.75 319 LEU B N 1
ATOM 5766 C CA . LEU B 1 319 ? -3.836 -11.219 5.867 1 94.75 319 LEU B CA 1
ATOM 5767 C C . LEU B 1 319 ? -2.977 -10.016 6.234 1 94.75 319 LEU B C 1
ATOM 5769 O O . LEU B 1 319 ? -2.055 -10.125 7.043 1 94.75 319 LEU B O 1
ATOM 5773 N N . ASN B 1 320 ? -3.279 -8.914 5.66 1 95.12 320 ASN B N 1
ATOM 5774 C CA . ASN B 1 320 ? -2.559 -7.684 5.961 1 95.12 320 ASN B CA 1
ATOM 5775 C C . ASN B 1 320 ? -3.287 -6.852 7.012 1 95.12 320 ASN B C 1
ATOM 5777 O O . ASN B 1 320 ? -4.445 -6.473 6.82 1 95.12 320 ASN B O 1
ATOM 5781 N N . ILE B 1 321 ? -2.576 -6.562 8.094 1 95.31 321 ILE B N 1
ATOM 5782 C CA . ILE B 1 321 ? -3.178 -5.836 9.203 1 95.31 321 ILE B CA 1
ATOM 5783 C C . ILE B 1 321 ? -2.357 -4.582 9.508 1 95.31 321 ILE B C 1
ATOM 5785 O O . ILE B 1 321 ? -1.153 -4.543 9.242 1 95.31 321 ILE B O 1
ATOM 5789 N N . TYR B 1 322 ? -3.064 -3.627 9.984 1 92.06 322 TYR B N 1
ATOM 5790 C CA . TYR B 1 322 ? -2.35 -2.441 10.438 1 92.06 322 TYR B CA 1
ATOM 5791 C C . TYR B 1 322 ? -1.534 -2.744 11.695 1 92.06 322 TYR B C 1
ATOM 5793 O O . TYR B 1 322 ? -2.008 -3.434 12.594 1 92.06 322 TYR B O 1
ATOM 5801 N N . PRO B 1 323 ? -0.373 -2.188 11.766 1 89.94 323 PRO B N 1
ATOM 5802 C CA . PRO B 1 323 ? 0.467 -2.5 12.922 1 89.94 323 PRO B CA 1
ATOM 5803 C C . PRO B 1 323 ? -0.019 -1.82 14.203 1 89.94 323 PRO B C 1
ATOM 5805 O O . PRO B 1 323 ? 0.356 -2.23 15.305 1 89.94 323 PRO B O 1
ATOM 5808 N N . TRP B 1 324 ? -0.894 -0.829 14.078 1 83.81 324 TRP B N 1
ATOM 5809 C CA . TRP B 1 324 ? -1.233 -0.043 15.258 1 83.81 324 TRP B CA 1
ATOM 5810 C C . TRP B 1 324 ? -2.525 -0.546 15.898 1 83.81 324 TRP B C 1
ATOM 5812 O O . TRP B 1 324 ? -2.758 -0.345 17.094 1 83.81 324 TRP B O 1
ATOM 5822 N N . ASN B 1 325 ? -3.379 -1.163 15.195 1 86.5 325 ASN B N 1
ATOM 5823 C CA . ASN B 1 325 ? -4.621 -1.604 15.812 1 86.5 325 ASN B CA 1
ATOM 5824 C C . ASN B 1 325 ? -5.012 -3.008 15.359 1 86.5 325 ASN B C 1
ATOM 5826 O O . ASN B 1 325 ? -6.086 -3.504 15.703 1 86.5 325 ASN B O 1
ATOM 5830 N N . LYS B 1 326 ? -4.234 -3.621 14.445 1 90.25 326 LYS B N 1
ATOM 5831 C CA . LYS B 1 326 ? -4.379 -4.996 13.969 1 90.25 326 LYS B CA 1
ATOM 5832 C C . LYS B 1 326 ? -5.629 -5.148 13.109 1 90.25 326 LYS B C 1
ATOM 5834 O O . LYS B 1 326 ? -6.098 -6.266 12.875 1 90.25 326 LYS B O 1
ATOM 5839 N N . GLU B 1 327 ? -6.129 -3.986 12.742 1 93.25 327 GLU B N 1
ATOM 5840 C CA . GLU B 1 327 ? -7.27 -4.023 11.828 1 93.25 327 GLU B CA 1
ATOM 5841 C C . GLU B 1 327 ? -6.871 -4.602 10.477 1 93.25 327 GLU B C 1
ATOM 5843 O O . GLU B 1 327 ? -5.855 -4.211 9.898 1 93.25 327 GLU B O 1
ATOM 5848 N N . LEU B 1 328 ? -7.691 -5.617 10.023 1 95.62 328 LEU B N 1
ATOM 5849 C CA . LEU B 1 328 ? -7.492 -6.18 8.695 1 95.62 328 LEU B CA 1
ATOM 5850 C C . LEU B 1 328 ? -7.883 -5.18 7.613 1 95.62 328 LEU B C 1
ATOM 5852 O O . LEU B 1 328 ? -8.953 -4.57 7.684 1 95.62 328 LEU B O 1
ATOM 5856 N N . TYR B 1 329 ? -6.965 -5 6.598 1 94.81 329 TYR B N 1
ATOM 5857 C CA . TYR B 1 329 ? -7.32 -4.004 5.59 1 94.81 329 TYR B CA 1
ATOM 5858 C C . TYR B 1 329 ? -7.156 -4.57 4.184 1 94.81 329 TYR B C 1
ATOM 5860 O O . TYR B 1 329 ? -7.645 -3.988 3.213 1 94.81 329 TYR B O 1
ATOM 5868 N N . LEU B 1 330 ? -6.473 -5.711 4.066 1 95.19 330 LEU B N 1
ATOM 5869 C CA . LEU B 1 330 ? -6.207 -6.281 2.75 1 95.19 330 LEU B CA 1
ATOM 5870 C C . LEU B 1 330 ? -6.027 -7.793 2.838 1 95.19 330 LEU B C 1
ATOM 5872 O O . LEU B 1 330 ? -5.355 -8.289 3.744 1 95.19 330 LEU B O 1
ATOM 5876 N N . ILE B 1 331 ? -6.652 -8.484 1.949 1 93.62 331 ILE B N 1
ATOM 5877 C CA . ILE B 1 331 ? -6.449 -9.922 1.78 1 93.62 331 ILE B CA 1
ATOM 5878 C C . ILE B 1 331 ? -5.781 -10.188 0.434 1 93.62 331 ILE B C 1
ATOM 5880 O O . ILE B 1 331 ? -6.203 -9.656 -0.594 1 93.62 331 ILE B O 1
ATOM 5884 N N . ARG B 1 332 ? -4.75 -10.906 0.509 1 92.44 332 ARG B N 1
ATOM 5885 C CA . ARG B 1 332 ? -4.027 -11.344 -0.684 1 92.44 332 ARG B CA 1
ATOM 5886 C C . ARG B 1 332 ? -4.059 -12.859 -0.813 1 92.44 332 ARG B C 1
ATOM 5888 O O . ARG B 1 332 ? -3.258 -13.562 -0.186 1 92.44 332 ARG B O 1
ATOM 5895 N N . PHE B 1 333 ? -4.996 -13.289 -1.646 1 87.81 333 PHE B N 1
ATOM 5896 C CA . PHE B 1 333 ? -5.195 -14.734 -1.707 1 87.81 333 PHE B CA 1
ATOM 5897 C C . PHE B 1 333 ? -5.559 -15.172 -3.121 1 87.81 333 PHE B C 1
ATOM 5899 O O . PHE B 1 333 ? -6.625 -14.82 -3.633 1 87.81 333 PHE B O 1
ATOM 5906 N N . TYR B 1 334 ? -4.668 -15.836 -3.682 1 83.06 334 TYR B N 1
ATOM 5907 C CA . TYR B 1 334 ? -4.891 -16.5 -4.957 1 83.06 334 TYR B CA 1
ATOM 5908 C C . TYR B 1 334 ? -4.016 -17.75 -5.086 1 83.06 334 TYR B C 1
ATOM 5910 O O . TYR B 1 334 ? -2.824 -17.641 -5.383 1 83.06 334 TYR B O 1
ATOM 5918 N N . ARG B 1 335 ? -4.613 -18.797 -4.965 1 74.31 335 ARG B N 1
ATOM 5919 C CA . ARG B 1 335 ? -3.898 -20.062 -4.879 1 74.31 335 ARG B CA 1
ATOM 5920 C C . ARG B 1 335 ? -3.16 -20.359 -6.18 1 74.31 335 ARG B C 1
ATOM 5922 O O . ARG B 1 335 ? -2 -20.781 -6.156 1 74.31 335 ARG B O 1
ATOM 5929 N N . GLU B 1 336 ? -3.816 -20.156 -7.234 1 73.25 336 GLU B N 1
ATOM 5930 C CA . GLU B 1 336 ? -3.262 -20.547 -8.531 1 73.25 336 GLU B CA 1
ATOM 5931 C C . GLU B 1 336 ? -2.045 -19.688 -8.883 1 73.25 336 GLU B C 1
ATOM 5933 O O . GLU B 1 336 ? -1.161 -20.141 -9.617 1 73.25 336 GLU B O 1
ATOM 5938 N N . LYS B 1 337 ? -2.039 -18.547 -8.359 1 69.81 337 LYS B N 1
ATOM 5939 C CA . LYS B 1 337 ? -0.953 -17.641 -8.703 1 69.81 337 LYS B CA 1
ATOM 5940 C C . LYS B 1 337 ? 0.105 -17.609 -7.602 1 69.81 337 LYS B C 1
ATOM 5942 O O . LYS B 1 337 ? 1.067 -16.844 -7.68 1 69.81 337 LYS B O 1
ATOM 5947 N N . GLN B 1 338 ? -0.257 -18.312 -6.637 1 70.06 338 GLN B N 1
ATOM 5948 C CA . GLN B 1 338 ? 0.703 -18.391 -5.539 1 70.06 338 GLN B CA 1
ATOM 5949 C C . GLN B 1 338 ? 1.925 -19.219 -5.938 1 70.06 338 GLN B C 1
ATOM 5951 O O . GLN B 1 338 ? 1.791 -20.344 -6.395 1 70.06 338 GLN B O 1
ATOM 5956 N N . ASN B 1 339 ? 2.979 -18.469 -6.047 1 57.81 339 ASN B N 1
ATOM 5957 C CA . ASN B 1 339 ? 4.199 -19.25 -6.219 1 57.81 339 ASN B CA 1
ATOM 5958 C C . ASN B 1 339 ? 4.609 -19.938 -4.922 1 57.81 339 ASN B C 1
ATOM 5960 O O . ASN B 1 339 ? 3.898 -19.859 -3.92 1 57.81 339 ASN B O 1
ATOM 5964 N N . MET B 1 340 ? 5.961 -20.188 -4.715 1 51.91 340 MET B N 1
ATOM 5965 C CA . MET B 1 340 ? 6.648 -20.984 -3.705 1 51.91 340 MET B CA 1
ATOM 5966 C C . MET B 1 340 ? 6.559 -20.328 -2.332 1 51.91 340 MET B C 1
ATOM 5968 O O . MET B 1 340 ? 6.777 -19.125 -2.203 1 51.91 340 MET B O 1
ATOM 5972 N N . ILE B 1 341 ? 5.613 -20.828 -1.415 1 47.72 341 ILE B N 1
ATOM 5973 C CA . ILE B 1 341 ? 5.664 -20.406 -0.02 1 47.72 341 ILE B CA 1
ATOM 5974 C C . ILE B 1 341 ? 7.082 -20.562 0.517 1 47.72 341 ILE B C 1
ATOM 5976 O O . ILE B 1 341 ? 7.641 -21.656 0.501 1 47.72 341 ILE B O 1
ATOM 5980 N N . SER B 1 342 ? 7.867 -19.422 0.463 1 44.25 342 SER B N 1
ATOM 5981 C CA . SER B 1 342 ? 9.133 -19.531 1.181 1 44.25 342 SER B CA 1
ATOM 5982 C C . SER B 1 342 ? 8.906 -19.875 2.65 1 44.25 342 SER B C 1
ATOM 5984 O O . SER B 1 342 ? 8.094 -19.234 3.32 1 44.25 342 SER B O 1
ATOM 5986 N N . ARG B 1 343 ? 9.102 -21.031 2.996 1 43.03 343 ARG B N 1
ATOM 5987 C CA . ARG B 1 343 ? 8.992 -21.5 4.375 1 43.03 343 ARG B CA 1
ATOM 5988 C C . ARG B 1 343 ? 9.922 -20.703 5.293 1 43.03 343 ARG B C 1
ATOM 5990 O O . ARG B 1 343 ? 11.109 -20.547 4.992 1 43.03 343 ARG B O 1
ATOM 5997 N N . GLN B 1 344 ? 9.516 -19.703 6.023 1 41.91 344 GLN B N 1
ATOM 5998 C CA . GLN B 1 344 ? 10.375 -19.094 7.039 1 41.91 344 GLN B CA 1
ATOM 5999 C C . GLN B 1 344 ? 10.727 -20.094 8.133 1 41.91 344 GLN B C 1
ATOM 6001 O O . GLN B 1 344 ? 9.906 -20.938 8.508 1 41.91 344 GLN B O 1
ATOM 6006 N N . LYS B 1 345 ? 12.086 -20.25 8.328 1 35.66 345 LYS B N 1
ATOM 6007 C CA . LYS B 1 345 ? 12.672 -21.141 9.32 1 35.66 345 LYS B CA 1
ATOM 6008 C C . LYS B 1 345 ? 12.086 -20.891 10.711 1 35.66 345 LYS B C 1
ATOM 6010 O O . LYS B 1 345 ? 12.555 -21.453 11.695 1 35.66 345 LYS B O 1
ATOM 6015 N N . ARG B 1 346 ? 11.844 -19.703 11.156 1 38.19 346 ARG B N 1
ATOM 6016 C CA . ARG B 1 346 ? 12.094 -19.719 12.594 1 38.19 346 ARG B CA 1
ATOM 6017 C C . ARG B 1 346 ? 11.43 -20.922 13.25 1 38.19 346 ARG B C 1
ATOM 6019 O O . ARG B 1 346 ? 12.086 -21.703 13.945 1 38.19 346 ARG B O 1
ATOM 6026 N N . SER B 1 347 ? 10.469 -20.703 14.211 1 34.19 347 SER B N 1
ATOM 6027 C CA . SER B 1 347 ? 10.07 -21.578 15.312 1 34.19 347 SER B CA 1
ATOM 6028 C C . SER B 1 347 ? 9.477 -22.875 14.805 1 34.19 347 SER B C 1
ATOM 6030 O O . SER B 1 347 ? 9.086 -22.984 13.641 1 34.19 347 SER B O 1
ATOM 6032 N N . SER B 1 348 ? 9.234 -23.922 15.648 1 33.66 348 SER B N 1
ATOM 6033 C CA . SER B 1 348 ? 8.414 -25.125 15.695 1 33.66 348 SER B CA 1
ATOM 6034 C C . SER B 1 348 ? 7.199 -25.016 14.781 1 33.66 348 SER B C 1
ATOM 6036 O O . SER B 1 348 ? 6.43 -25.969 14.641 1 33.66 348 SER B O 1
ATOM 6038 N N . LEU B 1 349 ? 6.867 -23.891 14.312 1 36.28 349 LEU B N 1
ATOM 6039 C CA . LEU B 1 349 ? 5.641 -23.641 13.57 1 36.28 349 LEU B CA 1
ATOM 6040 C C . LEU B 1 349 ? 5.848 -23.875 12.078 1 36.28 349 LEU B C 1
ATOM 6042 O O . LEU B 1 349 ? 5.031 -23.453 11.258 1 36.28 349 LEU B O 1
ATOM 6046 N N . GLN B 1 350 ? 7.031 -24.094 11.516 1 42.44 350 GLN B N 1
ATOM 6047 C CA . GLN B 1 350 ? 7.535 -24.406 10.18 1 42.44 350 GLN B CA 1
ATOM 6048 C C . GLN B 1 350 ? 6.57 -25.328 9.43 1 42.44 350 GLN B C 1
ATOM 6050 O O . GLN B 1 350 ? 6.344 -25.156 8.234 1 42.44 350 GLN B O 1
ATOM 6055 N N . SER B 1 351 ? 6.469 -26.453 9.984 1 41.69 351 SER B N 1
ATOM 6056 C CA . SER B 1 351 ? 5.836 -27.625 9.383 1 41.69 351 SER B CA 1
ATOM 6057 C C . SER B 1 351 ? 4.402 -27.312 8.961 1 41.69 351 SER B C 1
ATOM 6059 O O . SER B 1 351 ? 3.809 -28.078 8.188 1 41.69 351 SER B O 1
ATOM 6061 N N . CYS B 1 352 ? 3.898 -26 9.328 1 44.97 352 CYS B N 1
ATOM 6062 C CA . CYS B 1 352 ? 2.439 -26.031 9.289 1 44.97 352 CYS B CA 1
ATOM 6063 C C . CYS B 1 352 ? 1.907 -25.016 8.281 1 44.97 352 CYS B C 1
ATOM 6065 O O . CYS B 1 352 ? 0.699 -24.781 8.203 1 44.97 352 CYS B O 1
ATOM 6067 N N . THR B 1 353 ? 2.881 -24.422 7.516 1 52.31 353 THR B N 1
ATOM 6068 C CA . THR B 1 353 ? 2.342 -23.344 6.695 1 52.31 353 THR B CA 1
ATOM 6069 C C . THR B 1 353 ? 1.35 -23.891 5.672 1 52.31 353 THR B C 1
ATOM 6071 O O . THR B 1 353 ? 0.255 -23.344 5.512 1 52.31 353 THR B O 1
ATOM 6074 N N . PRO B 1 354 ? 1.814 -24.891 4.945 1 51.28 354 PRO B N 1
ATOM 6075 C CA . PRO B 1 354 ? 0.81 -25.375 3.998 1 51.28 354 PRO B CA 1
ATOM 6076 C C . PRO B 1 354 ? -0.487 -25.812 4.68 1 51.28 354 PRO B C 1
ATOM 6078 O O . PRO B 1 354 ? -1.576 -25.547 4.16 1 51.28 354 PRO B O 1
ATOM 6081 N N . LYS B 1 355 ? -0.231 -26.422 5.844 1 51.75 355 LYS B N 1
ATOM 6082 C CA . LYS B 1 355 ? -1.415 -26.844 6.582 1 51.75 355 LYS B CA 1
ATOM 6083 C C . LYS B 1 355 ? -2.268 -25.656 7 1 51.75 355 LYS B C 1
ATOM 6085 O O . LYS B 1 355 ? -3.498 -25.719 6.969 1 51.75 355 LYS B O 1
ATOM 6090 N N . ARG B 1 356 ? -1.503 -24.625 7.094 1 53.38 356 ARG B N 1
ATOM 6091 C CA . ARG B 1 356 ? -2.178 -23.469 7.664 1 53.38 356 ARG B CA 1
ATOM 6092 C C . ARG B 1 356 ? -2.879 -22.656 6.582 1 53.38 356 ARG B C 1
ATOM 6094 O O . ARG B 1 356 ? -3.994 -22.172 6.789 1 53.38 356 ARG B O 1
ATOM 6101 N N . MET B 1 357 ? -2.215 -22.531 5.484 1 58.16 357 MET B N 1
ATOM 6102 C CA . MET B 1 357 ? -2.932 -21.953 4.352 1 58.16 357 MET B CA 1
ATOM 6103 C C . MET B 1 357 ? -4.188 -22.766 4.035 1 58.16 357 MET B C 1
ATOM 6105 O O . MET B 1 357 ? -5.227 -22.188 3.689 1 58.16 357 MET B O 1
ATOM 6109 N N . LEU B 1 358 ? -4.059 -23.922 4.414 1 52.47 358 LEU B N 1
ATOM 6110 C CA . LEU B 1 358 ? -5.176 -24.828 4.191 1 52.47 358 LEU B CA 1
ATOM 6111 C C . LEU B 1 358 ? -6.348 -24.484 5.102 1 52.47 358 LEU B C 1
ATOM 6113 O O . LEU B 1 358 ? -7.508 -24.562 4.684 1 52.47 358 LEU B O 1
ATOM 6117 N N . THR B 1 359 ? -5.91 -24.062 6.227 1 53.62 359 THR B N 1
ATOM 6118 C CA . THR B 1 359 ? -6.973 -23.703 7.156 1 53.62 359 THR B CA 1
ATOM 6119 C C . THR B 1 359 ? -7.746 -22.5 6.648 1 53.62 359 THR B C 1
ATOM 6121 O O . THR B 1 359 ? -8.977 -22.469 6.688 1 53.62 359 THR B O 1
ATOM 6124 N N . TYR B 1 360 ? -7.027 -21.578 6.199 1 63.53 360 TYR B N 1
ATOM 6125 C CA . TYR B 1 360 ? -7.727 -20.406 5.656 1 63.53 360 TYR B CA 1
ATOM 6126 C C . TYR B 1 360 ? -8.531 -20.781 4.422 1 63.53 360 TYR B C 1
ATOM 6128 O O . TYR B 1 360 ? -9.68 -20.359 4.266 1 63.53 360 TYR B O 1
ATOM 6136 N N . CYS B 1 361 ? -7.961 -21.578 3.674 1 63.5 361 CYS B N 1
ATOM 6137 C CA . CYS B 1 361 ? -8.672 -22.047 2.484 1 63.5 361 CYS B CA 1
ATOM 6138 C C . CYS B 1 361 ? -9.945 -22.781 2.861 1 63.5 361 CYS B C 1
ATOM 6140 O O . CYS B 1 361 ? -10.984 -22.594 2.232 1 63.5 361 CYS B O 1
ATOM 6142 N N . GLN B 1 362 ? -9.789 -23.516 3.869 1 60.31 362 GLN B N 1
ATOM 6143 C CA . GLN B 1 362 ? -10.953 -24.266 4.32 1 60.31 362 GLN B CA 1
ATOM 6144 C C . GLN B 1 362 ? -12.023 -23.344 4.887 1 60.31 362 GLN B C 1
ATOM 6146 O O . GLN B 1 362 ? -13.219 -23.547 4.656 1 60.31 362 GLN B O 1
ATOM 6151 N N . LEU B 1 363 ? -11.531 -22.391 5.496 1 57.88 363 LEU B N 1
ATOM 6152 C CA . LEU B 1 363 ? -12.469 -21.469 6.121 1 57.88 363 LEU B CA 1
ATOM 6153 C C . LEU B 1 363 ? -13.148 -20.594 5.07 1 57.88 363 LEU B C 1
ATOM 6155 O O . LEU B 1 363 ? -14.352 -20.328 5.168 1 57.88 363 LEU B O 1
ATOM 6159 N N . ILE B 1 364 ? -12.406 -20.219 4.164 1 61.88 364 ILE B N 1
ATOM 6160 C CA . ILE B 1 364 ? -12.977 -19.438 3.072 1 61.88 364 ILE B CA 1
ATOM 6161 C C . ILE B 1 364 ? -14.023 -20.281 2.336 1 61.88 364 ILE B C 1
ATOM 6163 O O . ILE B 1 364 ? -15.07 -19.766 1.94 1 61.88 364 ILE B O 1
ATOM 6167 N N . ARG B 1 365 ? -13.742 -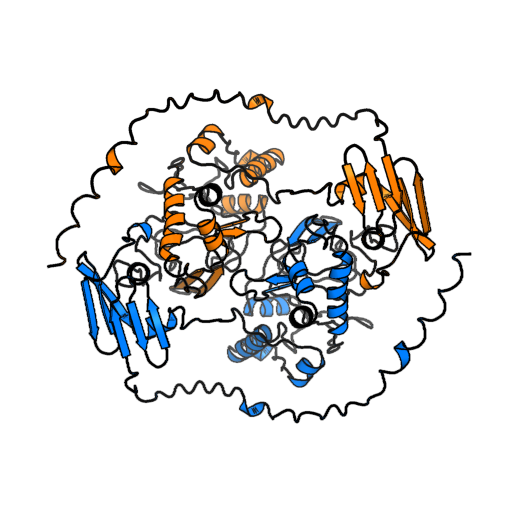21.5 2.211 1 58.19 365 ARG B N 1
ATOM 6168 C CA . ARG B 1 365 ? -14.664 -22.406 1.54 1 58.19 365 ARG B CA 1
ATOM 6169 C C . ARG B 1 365 ? -15.953 -22.562 2.338 1 58.19 365 ARG B C 1
ATOM 6171 O O . ARG B 1 365 ? -17.047 -22.641 1.76 1 58.19 365 ARG B O 1
ATOM 6178 N N . ARG B 1 366 ? -15.812 -22.594 3.566 1 52.62 366 ARG B N 1
ATOM 6179 C CA . ARG B 1 366 ? -16.984 -22.766 4.418 1 52.62 366 ARG B CA 1
ATOM 6180 C C . ARG B 1 366 ? -17.844 -21.516 4.445 1 52.62 366 ARG B C 1
ATOM 6182 O O . ARG B 1 366 ? -19.047 -21.578 4.688 1 52.62 366 ARG B O 1
ATOM 6189 N N . THR B 1 367 ? -17.203 -20.391 4.297 1 50.47 367 THR B N 1
ATOM 6190 C CA . THR B 1 367 ? -17.922 -19.125 4.316 1 50.47 367 THR B CA 1
ATOM 6191 C C . THR B 1 367 ? -18.625 -18.875 2.982 1 50.47 367 THR B C 1
ATOM 6193 O O . THR B 1 367 ? -19.516 -18.031 2.889 1 50.47 367 THR B O 1
ATOM 6196 N N . SER B 1 368 ? -18.266 -19.422 1.918 1 46.34 368 SER B N 1
ATOM 6197 C CA . SER B 1 368 ? -18.781 -19.188 0.574 1 46.34 368 SER B CA 1
ATOM 6198 C C . SER B 1 368 ? -20.281 -19.469 0.499 1 46.34 368 SER B C 1
ATOM 6200 O O . SER B 1 368 ? -20.719 -20.562 0.867 1 46.34 368 SER B O 1
ATOM 6202 N N . SER B 1 369 ? -20.984 -18.469 0.937 1 40.06 369 SER B N 1
ATOM 6203 C CA . SER B 1 369 ? -22.406 -18.562 0.598 1 40.06 369 SER B CA 1
ATOM 6204 C C . SER B 1 369 ? -22.609 -18.516 -0.911 1 40.06 369 SER B C 1
ATOM 6206 O O . SER B 1 369 ? -21.938 -17.766 -1.614 1 40.06 369 SER B O 1
ATOM 6208 N N . GLU B 1 370 ? -22.969 -19.594 -1.584 1 35.94 370 GLU B N 1
ATOM 6209 C CA . GLU B 1 370 ? -23.484 -19.516 -2.947 1 35.94 370 GLU B CA 1
ATOM 6210 C C . GLU B 1 370 ? -24.375 -18.297 -3.137 1 35.94 370 GLU B C 1
ATOM 6212 O O . GLU B 1 370 ? -25.5 -18.25 -2.617 1 35.94 370 GLU B O 1
ATOM 6217 N N . CYS B 1 371 ? -23.891 -17.141 -2.949 1 34.56 371 CYS B N 1
ATOM 6218 C CA . CYS B 1 371 ? -24.875 -16.094 -3.207 1 34.56 371 CYS B CA 1
ATOM 6219 C C . CYS B 1 371 ? -25.438 -16.203 -4.617 1 34.56 371 CYS B C 1
ATOM 6221 O O . CYS B 1 371 ? -24.891 -16.922 -5.453 1 34.56 371 CYS B O 1
ATOM 6223 N N . ARG B 1 372 ? -26.125 -14.867 -5.062 1 32.84 372 ARG B N 1
ATOM 6224 C CA . ARG B 1 372 ? -27.094 -14.648 -6.137 1 32.84 372 ARG B CA 1
ATOM 6225 C C . ARG B 1 372 ? -26.453 -14.891 -7.5 1 32.84 372 ARG B C 1
ATOM 6227 O O . ARG B 1 372 ? -25.312 -14.508 -7.73 1 32.84 372 ARG B O 1
ATOM 6234 N N . GLU B 1 373 ? -26.781 -15.891 -8.195 1 32.53 373 GLU B N 1
ATOM 6235 C CA . GLU B 1 373 ? -26.688 -16.141 -9.633 1 32.53 373 GLU B CA 1
ATOM 6236 C C . GLU B 1 373 ? -26.812 -14.836 -10.422 1 32.53 373 GLU B C 1
ATOM 6238 O O . GLU B 1 373 ? -27.922 -14.352 -10.648 1 32.53 373 GLU B O 1
ATOM 6243 N N . SER B 1 374 ? -26.281 -13.734 -10.023 1 29.02 374 SER B N 1
ATOM 6244 C CA . SER B 1 374 ? -26.516 -12.789 -11.117 1 29.02 374 SER B CA 1
ATOM 6245 C C . SER B 1 374 ? -25.578 -13.062 -12.289 1 29.02 374 SER B C 1
ATOM 6247 O O . SER B 1 374 ? -24.406 -13.375 -12.094 1 29.02 374 SER B O 1
ATOM 6249 N N . HIS B 1 375 ? -26 -13.547 -13.414 1 29.91 375 HIS B N 1
ATOM 6250 C CA . HIS B 1 375 ? -25.328 -13.695 -14.695 1 29.91 375 HIS B CA 1
ATOM 6251 C C . HIS B 1 375 ? -24.438 -12.5 -15 1 29.91 375 HIS B C 1
ATOM 6253 O O . HIS B 1 375 ? -24.922 -11.383 -15.195 1 29.91 375 HIS B O 1
ATOM 6259 N N . ILE B 1 376 ? -23.438 -12.305 -14.125 1 29.78 376 ILE B N 1
ATOM 6260 C CA . ILE B 1 376 ? -22.531 -11.234 -14.547 1 29.78 376 ILE B CA 1
ATOM 6261 C C . ILE B 1 376 ? -21.469 -11.797 -15.484 1 29.78 376 ILE B C 1
ATOM 6263 O O . ILE B 1 376 ? -20.828 -12.805 -15.164 1 29.78 376 ILE B O 1
#

Sequence (752 aa):
MWYHRLSNLQSRLQNLVKGGVKCQVLQQPNFKNLFPIEIHWHHTASKSLNCAWQQLEDHFELQYGNTVMRFDYVWLRDHCRSASCYNSKTHQRSLDTASVDLCIKPKIIRQEETTLFFTWPDGHVTRYELDWLVKNSYEGQKQKVIQPRILWNAEIYQQAQVPSIDFQSFLETNEGLKKFLQNFLLYGIAFVENVPATQEHTEKLAERISLIRETIYGRMWYFTSDFSRGDTAYTKLALDRHTDTTYFQEPCGIQVFHCLKHEGTGGRTLLVDGFYAAEQVLQKAPEQFELLSKVPLKHEYIENVGECHNHMIGVGPVLNIYPWNKELYLIRFYREKQNMISRQKRSSLQSCTPKRMLTYCQLIRRTSSECRESHIMWYHRLSNLQSRLQNLVKGGVKCQVLQQPNFKNLFPIEIHWHHTASKSLNCAWQQLEDHFELQYGNTVMRFDYVWLRDHCRSASCYNSKTHQRSLDTASVDLCIKPKIIRQEETTLFFTWPDGHVTRYELDWLVKNSYEGQKQKVIQPRILWNAEIYQQAQVPSIDFQSFLETNEGLKKFLQNFLLYGIAFVENVPATQEHTEKLAERISLIRETIYGRMWYFTSDFSRGDTAYTKLALDRHTDTTYFQEPCGIQVFHCLKHEGTGGRTLLVDGFYAAEQVLQKAPEQFELLSKVPLKHEYIENVGECHNHMIGVGPVLNIYPWNKELYLIRFYREKQNMISRQKRSSLQSCTPKRMLTYCQLIRRTSSECRESHI

Radius of gyration: 30.65 Å; Cα contacts (8 Å, |Δi|>4): 1074; chains: 2; bounding box: 80×94×83 Å

Organism: Sciurus vulgaris (NCBI:txid55149)

pLDDT: mean 77.39, std 24.58, range [19.72, 98.25]

Foldseek 3Di:
DPPDDPPDPPPDPPPPPDDPPPPPPPPPPPCVPPPPCPCPPPPPDPPLQDWDWDFDQAWIWIDGRNDIFTGGPLRQVQPFCPVCQAPPVVRGGDDDSVPGDNNWDFPDWDDDRQKIWGQTPVRDIGIDGNVRCLCPTCRNCPPDDPAAADFDFQVRVVVVCQDAAELCCCQPHPVSVVSQVVCCRHYVDHHYPDQQLDQVSQVSSVVSNHDFDQDLQGRTDDEDLPPQWVDCVNHPDDFDDFAPPLLDQDGDSDDDDGDNDDDDDDQFDFDFRLVNLLVVCCVPPVVLSVCLAPFKWKFWDAIDHDPRGDIGIYIGGQFHADPPNRHTDDGRDDDVRTDDRPQDPDDPCRVCVVVSVVVSVVSRVVRGDVDDRPND/DPPDDPPDPPPDPPPPPDDPPPPPPPPPPPCVPPPPCPCPPPPPDPPLQDWDWDFDQAWIWIDGRNDIFTGGPLRQVQPFCPVCQADPVVRDGDDDSVPGDNNWDFPDWDDDRQKIWGQTPVRDIGIDGNVRCLCPTCRNVPPDDPAAADFDFQVRVVVVCQDAAELCCCQPHPVSVVSQVVCCRHYVDHHYPPQQLDQVSQVSSVVSNHDFDQDLQGRTDDEDLPPQWVDCVNHPDDFDDFAPPLLDQDGDSDDDDGDNDDDDDDQFDFDFRLVNLLVVCCVPPVVLSVCLAPFKWKFWDAIDHDPRGDIGIYIGGQFHADPPNRHTDDGRDDDVRTDDRPQDPDDPCRVCVVVSVVSSVVSRVVRGDPDDRPND

Nearest PDB structures (foldseek):
  6npb-assembly1_A  TM=8.870E-01  e=7.026E-19  Leisingera caerulea
  3o2g-assembly1_A  TM=8.375E-01  e=2.416E-18  Homo sapiens
  3n6w-assembly1_A-2  TM=8.094E-01  e=1.495E-17  Homo sapiens
  6npc-assembly1_B  TM=8.114E-01  e=6.133E-17  Leisingera caerulea
  4uzr-assembly1_B  TM=2.669E-01  e=1.011E+00  Pyrococcus horikoshii

InterPro domains:
  IPR003819 TauD/TfdA-like domain [PF02668] (161-330)
  IPR010376 Gamma-butyrobetaine hydroxylase-like, N-terminal [PF06155] (57-133)
  IPR012776 Trimethyllysine dioxygenase [TIGR02410] (70-348)
  IPR038492 GBBH-like, N-terminal domain superfamily [G3DSA:3.30.2020.30] (36-137)
  IPR042098 Glutarate 2-hydroxylase superfamily [G3DSA:3.60.130.10] (138-372)
  IPR050411 Alpha-ketoglutarate-dependent hydroxylases [PTHR10696] (73-320)

Solvent-accessible surface area (backbone atoms only — not comparable to full-atom values): 44635 Å² total; per-residue (Å²): 135,90,80,68,88,78,69,76,83,72,64,78,78,66,65,82,72,63,78,73,72,79,74,70,74,70,75,73,71,76,64,76,70,58,73,62,70,63,72,65,75,64,78,60,74,79,61,76,59,60,69,47,72,47,85,53,95,75,32,36,36,38,31,48,63,93,43,73,37,76,39,47,42,49,53,56,60,63,64,26,64,40,78,80,25,21,37,78,78,33,57,29,46,58,54,60,63,80,74,55,55,86,81,48,58,66,72,44,77,46,73,59,92,61,31,39,37,37,28,34,82,88,65,53,67,33,67,43,48,51,68,57,50,44,64,51,27,31,71,61,45,54,92,62,69,89,69,70,64,53,74,36,44,42,66,54,45,62,71,61,60,75,75,66,35,46,38,64,44,40,75,74,33,70,64,35,38,50,54,45,49,52,41,25,58,31,57,74,52,69,52,71,39,85,61,69,64,44,69,67,54,50,49,54,54,49,54,73,74,39,85,74,68,70,52,100,72,40,65,74,77,84,83,56,72,68,58,77,46,40,42,65,81,20,40,88,60,84,78,72,92,60,41,73,54,44,27,36,84,69,47,69,88,76,85,88,86,77,55,61,77,84,85,82,84,77,57,55,51,84,60,66,50,64,64,33,30,48,51,49,35,44,73,75,35,48,68,56,38,51,45,36,43,30,48,50,37,35,18,40,44,48,28,83,37,92,91,43,74,46,78,39,66,7,74,43,27,38,38,36,54,43,76,64,76,61,49,75,79,46,71,45,42,41,71,39,35,41,48,64,59,52,50,64,70,78,62,97,65,50,87,37,49,70,59,43,55,33,46,52,53,49,39,44,58,70,41,44,26,85,50,70,73,46,80,70,135,91,81,70,89,79,71,76,84,74,65,79,77,66,66,81,71,65,77,74,72,76,73,69,73,70,74,72,70,76,62,76,70,56,70,62,71,63,72,63,74,63,77,60,73,80,60,76,60,60,69,48,72,46,85,53,94,74,34,37,37,38,32,50,64,92,41,73,37,76,40,46,40,48,53,56,60,61,63,28,62,40,78,82,25,20,38,78,78,33,58,28,47,58,54,60,64,80,73,54,54,86,81,48,58,64,72,44,78,50,74,58,92,62,31,38,37,37,28,33,82,87,65,53,68,33,68,43,46,52,68,56,51,44,65,50,25,30,71,62,46,49,96,62,70,91,69,68,64,54,73,35,44,42,68,55,47,61,72,61,61,75,75,67,34,47,40,64,43,38,75,75,33,70,64,35,38,49,54,45,51,52,40,25,58,30,57,74,53,69,52,71,38,87,59,68,63,43,69,68,54,50,49,54,55,49,54,74,74,38,85,73,68,70,52,99,72,40,65,73,77,83,85,55,73,67,57,76,47,41,42,64,82,19,40,89,61,86,76,71,92,62,42,72,53,44,27,36,84,70,47,71,89,75,84,88,85,78,54,57,76,85,86,84,83,76,57,56,52,85,58,64,50,62,65,33,32,47,50,50,36,44,75,76,36,48,70,57,39,51,46,38,43,31,48,49,35,36,20,42,44,47,28,82,37,93,90,44,74,45,78,40,67,7,74,43,27,37,38,37,52,41,79,64,76,60,48,76,78,48,69,45,41,39,71,38,35,41,49,63,61,53,50,62,70,76,62,98,66,49,86,38,48,69,60,42,54,34,47,52,50,48,38,45,59,68,40,44,24,86,51,70,74,49,80,70

Secondary structure (DSSP, 8-state):
-TT---SGGGGGGGGGG-------------GGGT----------------EEEEE-SSEEEEEETTEEEEEEHHHHHHT--STTTEETTTTEE-S-GGGS-TT---SEEEEETTEEEEE-TTS-EEEEEHHHHHHTSTTTSTT--SS------HHHHHHHTPPPEEHHHHHH-HHHHHHHHHHHHHHS---EES--SSHHHHHHHHHHHSPPPPBTTBSS----SS--SSSGGGSSSPP-S--TTTTSSS--S----------SS--BPP---HHHHHHHHHHH-HHHHHHHHHS-EEEEEEEEETTEEEEEEEEE-SEEE-TTT--EEEE---GGGB--------STTGGGHHHHHHHHHHHHHHH-------B-/------SGGGGGGGGGG-------------GGGT----------------EEEEE-SSEEEEEETTEEEEEEHHHHHHT--STTTEETTTTEE-S-GGGS-TT---SEEEEETTEEEEE-TTS-EEEEEHHHHHHTSTTTSTT--SS------HHHHHHHTPPPEEHHHHHH-HHHHHHHHHHHHHHS---EES--SSHHHHHHHHHHHSPPPPBTTBSS----SS--SSSGGGSSSPP-S--TTTTSSS--S----------SS--BPP---HHHHHHHHHHH-HHHHHHHHHS-EEEEEEEEETTEEEEEEEEE-SEEE-TTT--EEEE---GGGB-------SSTTGGGHHHHHHHHHHHHHHH-------B-